Protein AF-A0A177TS90-F1 (afdb_monomer)

InterPro domains:
  IPR011010 DNA breaking-rejoining enzyme, catalytic core [SSF56349] (16-136)
  IPR022210 Transcription activator GCR1-like domain [PF12550] (501-579)
  IPR031872 Ndc10, domain 2 [PF16787] (2-232)
  IPR038279 Ndc10, domain 2 superfamily [G3DSA:1.10.443.20] (1-277)
  IPR052146 High-osmolarity-induced transcription [PTHR37784] (13-593)

Solvent-accessible surface area (backbone atoms only — not comparable to full-atom values): 39684 Å² total; per-residue (Å²): 136,88,87,57,65,52,48,99,80,73,39,67,66,77,85,77,85,52,73,24,70,48,71,92,71,10,62,58,40,57,51,27,49,53,57,42,33,43,42,72,68,73,58,42,80,78,77,51,65,55,43,66,82,69,36,71,55,56,38,92,58,52,47,97,43,51,64,36,72,59,49,70,66,59,53,37,50,55,37,44,50,55,28,55,78,70,70,52,90,66,92,51,47,84,52,44,64,67,59,47,52,49,49,51,13,44,79,37,65,22,51,70,71,31,41,31,61,66,70,65,45,88,75,44,67,66,52,66,74,70,54,80,72,60,43,65,34,24,37,26,10,68,16,73,27,58,43,60,78,69,48,80,79,58,72,68,63,73,64,81,76,57,66,78,64,48,53,72,54,72,66,61,47,64,61,48,51,52,30,35,74,74,58,80,14,48,90,46,70,65,58,55,50,50,48,54,48,48,63,53,29,45,51,43,33,59,38,48,44,51,59,43,44,77,77,49,63,82,43,72,72,60,70,40,66,70,66,71,32,71,71,43,51,51,52,39,54,55,47,51,52,52,51,72,67,56,80,70,59,65,71,34,57,47,58,67,49,47,61,58,54,51,48,53,58,50,49,55,50,51,51,54,52,52,54,50,51,51,51,50,52,53,51,52,50,50,54,51,51,51,49,51,54,53,50,52,50,53,51,51,52,50,50,54,55,54,60,74,68,58,82,82,82,83,80,87,83,88,84,82,90,84,85,86,82,91,80,90,86,86,78,89,86,86,88,80,88,80,89,90,83,90,84,87,91,89,86,88,84,90,87,84,88,84,87,84,81,86,88,86,86,89,85,88,84,88,88,79,90,87,82,85,88,83,88,84,83,90,82,92,80,90,79,90,78,82,91,82,91,80,90,79,83,84,86,87,82,87,86,88,89,83,80,93,82,87,86,86,90,86,81,90,84,89,82,83,90,82,91,81,78,87,76,82,83,82,82,82,86,80,82,83,84,82,85,84,80,91,84,88,83,85,85,90,87,89,82,87,88,86,90,87,87,85,89,81,90,90,87,88,80,88,87,88,88,87,88,81,89,80,87,87,84,89,82,92,82,88,86,83,90,85,88,83,88,90,80,93,78,81,87,77,77,86,72,76,70,66,90,65,76,84,77,84,82,67,71,48,48,47,62,55,47,36,33,32,74,68,20,54,96,91,41,76,21,47,54,57,46,43,69,75,46,44,72,63,47,39,69,51,69,69,55,41,54,48,48,67,35,52,48,55,52,53,54,48,23,51,49,44,10,64,77,69,74,46,53,53,71,55,28,24,46,44,47,32,53,32,35,58,74,69,72,56,54,50,74,54,42,52,72,40,50,67,62,48,50,54,47,23,53,59,67,74,77,110

Sequence (606 aa):
MDNGKTNTHGRIEYGGCMRSKTVLECPHNALAIYLFERIHVDKEPFPTFKRREDWYPIHLLRHTDRTSPLQYWSHYVTMRDIQHELGIHTSKKTHLNRGGAARHAEDSGASEGEIRRAGRWNVQEMQGCYLTGLPRKAMRALAGFPTKPGSYFLPRATINPPPALLAMIWPGVETAQIGIETGAYEKDLAAQGFLRLLVYLRIVLIQDAVVMRKLYPSLPFLQHSIFSTPIFLSFAKDLETALELNERPLSVSVNEVLPEIHQYLTDMRRDQQAAHLITQHTSNNMMHLAGLVQGAFTQLSHQIQTLSNQEIKVTVHVEQQRSLPVAVAATTTSSSSSTPLSTLPWTPPSSSLSFLQQQQQSASYLGARLPLPASSSAVSVSAAATAAALACARPISPSPSIGSVEEPSASASTVSRGPMLALPAPPAPVLPATPSPDYSSALPSHRGPPSGSGSSAGASAFPPASASLSLSPPPAFALPVFSAPSTPSLSLQSSEPEKYEQSRIITTITHVWEEYSKGINGGPAVRDLETRWQHKWRADVKNRKFFSQRSKLYSIIQRLAAEKRISEDAAATALESARAALKKSVDWCQKHTDILYTATLSCLVS

pLDDT: mean 72.3, std 26.97, range [24.72, 98.38]

Organism: NCBI:txid43049

Foldseek 3Di:
DQPADADPVSHHADADADQALDLVLGVLQVLLLVVQCCCPVVVPDQFAQQDCVRPVLQDSDDDPDRSDDDDPVNQQVVQVVVCVVVVNDDPQRNCPVLVVLLVQLVVLPQDPVLSCLNSVHPQDPCNNPPDNDNSQQSNQSSRVFRSFPLGDDHLLLPDFADPVLLCVGSVCLVVNVCCCVVVVGDVDPVSVVVSVSSSVSSRVNLSSLLVCCVVPVPDSSCPRCSVVDPSSVVVSVVSVVSVVVVDDDVSNVCSVCVVVVVVVVVVVVVVVVVVVVVVVVVVVVVVVVVVVVVVVVVVVVVVVVVVVPDDPPDDDDDDDDDDDDDDDDDDDDDDDDDDDDDDDDDDDDDDDDDDDDDDDDDDDDDDDDDDDDDDDDDDDDDDDDDDDDDDDDDDDDDDDDDDDDDDDDDDDDDDDDDDDDDDDDDDDDDDDDDDDDDDDDDDDDDDDDDDDDDDDDDDDDDDDDDDDDDDDDDDDDDDDDDDDDDDDDDDPDPDQQDQDADDPPDWFLLVLVCCQPPRPPPDHHVVVSCVPQNCRSVSDPVRVVVCLLSVLSVVLLVVQCVVVVHDSSVSSVLLRVLCVVVVHTPSVCSVPVVVSSVSSVVVVVD

Radius of gyration: 48.42 Å; Cα contacts (8 Å, |Δi|>4): 396; chains: 1; bounding box: 131×106×138 Å

Mean predicted aligned error: 22.42 Å

Secondary structure (DSSP, 8-state):
---SPB-TTSPBPPP-----SSSTT-HHHHHHHHHHIIIIIS-PPPPP-SSGGGTTT--SSBSSSTTSBPPHHHHHHHHHHHHHHTT---S-TTTHHHHHHHHHHHHTT--HHHHHHHTT-S--HHHHHT-----HHHHHHTTTS-SSTT----GGGSSPPPHHHHTTSSTTHHHHHHHHHTTSS---HHHHHHHHHHHHHHHHHHHHHHHHHHH-TT-GGGGSGGGGSHHHHHHHHHHHHHHHHT---HHHHHHHHHHHHHHHHHHHHHHHHHHHHHHHHHHHHHHHHHHHHHHHHHHHHHHHHHHHT-----------------------------------------------------------------------------------PPPP-PPP------------------PPPPPPPPPPPPPPPPPP-------------------------------------PPP------------------PPPP-----TT--SHHHHHHHHHT-STTPPPHHHHHHHHGGGTT-SHHHHHHHHHHHHHHHHHHHHHHHHT--HHHHHHHHHHHHHHTT--HHHHHH-HHHHHHHHHHHT--

Structure (mmCIF, N/CA/C/O backbone):
data_AF-A0A177TS90-F1
#
_entry.id   AF-A0A177TS90-F1
#
loop_
_atom_site.group_PDB
_atom_site.id
_atom_site.type_symbol
_atom_site.label_atom_id
_atom_site.label_alt_id
_atom_site.label_comp_id
_atom_site.label_asym_id
_atom_site.label_entity_id
_atom_site.label_seq_id
_atom_site.pdbx_PDB_ins_code
_atom_site.Cartn_x
_atom_site.Cartn_y
_atom_site.Cartn_z
_atom_site.occupancy
_atom_site.B_iso_or_equiv
_atom_site.auth_seq_id
_atom_site.auth_comp_id
_atom_site.auth_asym_id
_atom_site.auth_atom_id
_atom_site.pdbx_PDB_model_num
ATOM 1 N N . MET A 1 1 ? 20.675 9.076 4.263 1.00 46.81 1 MET A N 1
ATOM 2 C CA . MET A 1 1 ? 19.730 8.242 3.468 1.00 46.81 1 MET A CA 1
ATOM 3 C C . MET A 1 1 ? 19.336 9.073 2.255 1.00 46.81 1 MET A C 1
ATOM 5 O O . MET A 1 1 ? 18.237 9.608 2.221 1.00 46.81 1 MET A O 1
ATOM 9 N N . ASP A 1 2 ? 20.245 9.249 1.295 1.00 43.69 2 ASP A N 1
ATOM 10 C CA . ASP A 1 2 ? 20.249 10.501 0.508 1.00 43.69 2 ASP A CA 1
ATOM 11 C C . ASP A 1 2 ? 19.925 10.291 -0.984 1.00 43.69 2 ASP A C 1
ATOM 13 O O . ASP A 1 2 ? 19.943 11.224 -1.775 1.00 43.69 2 ASP A O 1
ATOM 17 N N . ASN A 1 3 ? 19.530 9.064 -1.344 1.00 55.75 3 ASN A N 1
ATOM 18 C CA . ASN A 1 3 ? 19.266 8.611 -2.716 1.00 55.75 3 ASN A CA 1
ATOM 19 C C . ASN A 1 3 ? 17.771 8.321 -2.979 1.00 55.75 3 ASN A C 1
ATOM 21 O O . ASN A 1 3 ? 17.422 7.408 -3.725 1.00 55.75 3 ASN A O 1
ATOM 25 N N . GLY A 1 4 ? 16.873 9.042 -2.302 1.00 60.53 4 GLY A N 1
ATOM 26 C CA . GLY A 1 4 ? 15.422 8.907 -2.466 1.00 60.53 4 GLY A CA 1
ATOM 27 C C . GLY A 1 4 ? 14.839 9.906 -3.469 1.00 60.53 4 GLY A C 1
ATOM 28 O O . GLY A 1 4 ? 15.478 10.893 -3.827 1.00 60.53 4 GLY A O 1
ATOM 29 N N . LYS A 1 5 ? 13.587 9.694 -3.894 1.00 66.56 5 LYS A N 1
ATOM 30 C CA . LYS A 1 5 ? 12.875 10.678 -4.721 1.00 66.56 5 LYS A CA 1
ATOM 31 C C . LYS A 1 5 ? 12.670 11.969 -3.927 1.00 66.56 5 LYS A C 1
ATOM 33 O O . LYS A 1 5 ? 12.065 11.951 -2.854 1.00 66.56 5 LYS A O 1
ATOM 38 N N . THR A 1 6 ? 13.162 13.077 -4.463 1.00 72.31 6 THR A N 1
ATOM 39 C CA . THR A 1 6 ? 13.070 14.396 -3.839 1.00 72.31 6 THR A CA 1
ATOM 40 C C . THR A 1 6 ? 11.816 15.153 -4.273 1.00 72.31 6 THR A C 1
ATOM 42 O O . THR A 1 6 ? 11.288 14.959 -5.372 1.00 72.31 6 THR A O 1
ATOM 45 N N . ASN A 1 7 ? 11.323 16.022 -3.391 1.00 73.50 7 ASN A N 1
ATOM 46 C CA . ASN A 1 7 ? 10.332 17.037 -3.727 1.00 73.50 7 ASN A CA 1
ATOM 47 C C . ASN A 1 7 ? 10.986 18.218 -4.472 1.00 73.50 7 ASN A C 1
ATOM 49 O O . ASN A 1 7 ? 12.196 18.258 -4.696 1.00 73.50 7 ASN A O 1
ATOM 53 N N . THR A 1 8 ? 10.181 19.223 -4.816 1.00 71.00 8 THR A N 1
ATOM 54 C CA . THR A 1 8 ? 10.625 20.469 -5.469 1.00 71.00 8 THR A CA 1
ATOM 55 C C . THR A 1 8 ? 11.649 21.284 -4.672 1.00 71.00 8 THR A C 1
ATOM 57 O O . THR A 1 8 ? 12.264 22.175 -5.243 1.00 71.00 8 THR A O 1
ATOM 60 N N . HIS A 1 9 ? 11.857 20.977 -3.389 1.00 73.25 9 HIS A N 1
ATOM 61 C CA . HIS A 1 9 ? 12.836 21.619 -2.506 1.00 73.25 9 HIS A CA 1
ATOM 62 C C . HIS A 1 9 ? 14.088 20.746 -2.284 1.00 73.25 9 HIS A C 1
ATOM 64 O O . HIS A 1 9 ? 14.853 20.990 -1.356 1.00 73.25 9 HIS A O 1
ATOM 70 N N . GLY A 1 10 ? 14.288 19.692 -3.088 1.00 72.38 10 GLY A N 1
ATOM 71 C CA . GLY A 1 10 ? 15.448 18.798 -2.983 1.00 72.38 10 GLY A CA 1
ATOM 72 C C . GLY A 1 10 ? 15.407 17.828 -1.796 1.00 72.38 10 GLY A C 1
ATOM 73 O O . GLY A 1 10 ? 16.367 17.097 -1.571 1.00 72.38 10 GLY A O 1
ATOM 74 N N . ARG A 1 11 ? 14.302 17.773 -1.044 1.00 73.81 11 ARG A N 1
ATOM 75 C CA . ARG A 1 11 ? 14.167 16.935 0.154 1.00 73.81 11 ARG A CA 1
ATOM 76 C C . ARG A 1 11 ? 13.487 15.610 -0.164 1.00 73.81 11 ARG A C 1
ATOM 78 O O . ARG A 1 11 ? 12.474 15.589 -0.857 1.00 73.81 11 ARG A O 1
ATOM 85 N N . ILE A 1 12 ? 14.005 14.510 0.375 1.00 73.81 12 ILE A N 1
ATOM 86 C CA . ILE A 1 12 ? 13.465 13.166 0.132 1.00 73.81 12 ILE A CA 1
ATOM 87 C C . ILE A 1 12 ? 12.063 13.009 0.719 1.00 73.81 12 ILE A C 1
ATOM 89 O O . ILE A 1 12 ? 11.817 13.306 1.891 1.00 73.81 12 ILE A O 1
ATOM 93 N N . GLU A 1 13 ? 11.153 12.501 -0.107 1.00 73.12 13 GLU A N 1
ATOM 94 C CA . GLU A 1 13 ? 9.779 12.215 0.276 1.00 73.12 13 GLU A CA 1
ATOM 95 C C . GLU A 1 13 ? 9.599 10.763 0.724 1.00 73.12 13 GLU A C 1
ATOM 97 O O . GLU A 1 13 ? 9.848 9.825 -0.030 1.00 73.12 13 GLU A O 1
ATOM 102 N N . TYR A 1 14 ? 9.052 10.577 1.926 1.00 75.69 14 TYR A N 1
ATOM 103 C CA . TYR A 1 14 ? 8.661 9.263 2.434 1.00 75.69 14 TYR A CA 1
ATOM 104 C C . TYR A 1 14 ? 7.147 9.081 2.331 1.00 75.69 14 TYR A C 1
ATOM 106 O O . TYR A 1 14 ? 6.377 9.944 2.760 1.00 75.69 14 TYR A O 1
ATOM 114 N N . GLY A 1 15 ? 6.714 7.970 1.734 1.00 79.94 15 GLY A N 1
ATOM 115 C CA . GLY A 1 15 ? 5.351 7.452 1.848 1.00 79.94 15 GLY A CA 1
ATOM 116 C C . GLY A 1 15 ? 5.305 6.387 2.940 1.00 79.94 15 GLY A C 1
ATOM 117 O O . GLY A 1 15 ? 6.255 5.623 3.087 1.00 79.94 15 GLY A O 1
ATOM 118 N N . GLY A 1 16 ? 4.225 6.349 3.715 1.00 83.56 16 GLY A N 1
ATOM 119 C CA . GLY A 1 16 ? 4.044 5.381 4.792 1.00 83.56 16 GLY A CA 1
ATOM 120 C C . GLY A 1 16 ? 2.763 4.591 4.591 1.00 83.56 16 GLY A C 1
ATOM 121 O O . GLY A 1 16 ? 1.737 5.157 4.221 1.00 83.56 16 GLY A O 1
ATOM 122 N N . CYS A 1 17 ? 2.823 3.295 4.867 1.00 88.69 17 CYS A N 1
ATOM 123 C CA . CYS A 1 17 ? 1.670 2.412 4.885 1.00 88.69 17 CYS A CA 1
ATOM 124 C C . CYS A 1 17 ? 1.726 1.528 6.139 1.00 88.69 17 CYS A C 1
ATOM 126 O O . CYS A 1 17 ? 2.802 1.323 6.699 1.00 88.69 17 CYS A O 1
ATOM 128 N N . MET A 1 18 ? 0.581 1.026 6.597 1.00 93.12 18 MET A N 1
ATOM 129 C CA . MET A 1 18 ? 0.482 0.073 7.711 1.00 93.12 18 MET A CA 1
ATOM 130 C C . MET A 1 18 ? -0.237 -1.195 7.226 1.00 93.12 18 MET A C 1
ATOM 132 O O . MET A 1 18 ? -0.958 -1.154 6.226 1.00 93.12 18 MET A O 1
ATOM 136 N N . ARG A 1 19 ? -0.029 -2.345 7.880 1.00 95.88 19 ARG A N 1
ATOM 137 C CA . ARG A 1 19 ? -0.881 -3.523 7.631 1.00 95.88 19 ARG A CA 1
ATOM 138 C C . ARG A 1 19 ? -2.291 -3.172 8.103 1.00 95.88 19 ARG A C 1
ATOM 140 O O . ARG A 1 19 ? -2.435 -2.676 9.217 1.00 95.88 19 ARG A O 1
ATOM 147 N N . SER A 1 20 ? -3.301 -3.392 7.260 1.00 95.81 20 SER A N 1
ATOM 148 C CA . SER A 1 20 ? -4.692 -3.124 7.642 1.00 95.81 20 SER A CA 1
ATOM 149 C C . SER A 1 20 ? -5.159 -4.126 8.697 1.00 95.81 20 SER A C 1
ATOM 151 O O . SER A 1 20 ? -4.744 -5.294 8.691 1.00 95.81 20 SER A O 1
ATOM 153 N N . LYS A 1 21 ? -6.046 -3.676 9.587 1.00 93.88 21 LYS A N 1
ATOM 154 C CA . LYS A 1 21 ? -6.804 -4.514 10.516 1.00 93.88 21 LYS A CA 1
ATOM 155 C C . LYS A 1 21 ? -7.522 -5.633 9.760 1.00 93.88 21 LYS A C 1
ATOM 157 O O . LYS A 1 21 ? -7.433 -6.787 10.172 1.00 93.88 21 LYS A O 1
ATOM 162 N N . THR A 1 22 ? -8.112 -5.328 8.607 1.00 94.19 22 THR A N 1
ATOM 163 C CA . THR A 1 22 ? -8.716 -6.303 7.689 1.00 94.19 22 THR A CA 1
ATOM 164 C C . THR A 1 22 ? -7.647 -6.929 6.790 1.00 94.19 22 THR A C 1
ATOM 166 O O . THR A 1 22 ? -6.785 -6.232 6.257 1.00 94.19 22 THR A O 1
ATOM 169 N N . VAL A 1 23 ? -7.683 -8.249 6.583 1.00 95.75 23 VAL A N 1
ATOM 170 C CA . VAL A 1 23 ? -6.688 -8.941 5.737 1.00 95.75 23 VAL A CA 1
ATOM 171 C C . VAL A 1 23 ? -6.847 -8.624 4.241 1.00 95.75 23 VAL A C 1
ATOM 173 O O . VAL A 1 23 ? -5.850 -8.473 3.537 1.00 95.75 23 VAL A O 1
ATOM 176 N N . LEU A 1 24 ? -8.089 -8.440 3.781 1.00 94.19 24 LEU A N 1
ATOM 177 C CA . LEU A 1 24 ? -8.438 -8.146 2.383 1.00 94.19 24 LEU A CA 1
ATOM 178 C C . LEU A 1 24 ? -8.034 -6.729 1.953 1.00 94.19 24 LEU A C 1
ATOM 180 O O . LEU A 1 24 ? -7.695 -6.493 0.801 1.00 94.19 24 LEU A O 1
ATOM 184 N N . GLU A 1 25 ? -8.013 -5.796 2.902 1.00 93.38 25 GLU A N 1
ATOM 185 C CA . GLU A 1 25 ? -7.634 -4.395 2.687 1.00 93.38 25 GLU A CA 1
ATOM 186 C C . GLU A 1 25 ? -6.139 -4.157 2.954 1.00 93.38 25 GLU A C 1
ATOM 188 O O . GLU A 1 25 ? -5.683 -3.018 2.975 1.00 93.38 25 GLU A O 1
ATOM 193 N N . CYS A 1 26 ? -5.359 -5.208 3.233 1.00 96.81 26 CYS A N 1
ATOM 194 C CA . CYS A 1 26 ? -3.960 -5.094 3.631 1.00 96.81 26 CYS A CA 1
ATOM 195 C C . CYS A 1 26 ? -3.046 -4.979 2.393 1.00 96.81 26 CYS A C 1
ATOM 197 O O . CYS A 1 26 ? -2.753 -5.994 1.756 1.00 96.81 26 CYS A O 1
ATOM 199 N N . PRO A 1 27 ? -2.498 -3.791 2.059 1.00 95.50 27 PRO A N 1
ATOM 200 C CA . PRO A 1 27 ? -1.694 -3.626 0.844 1.00 95.50 27 PRO A CA 1
ATOM 201 C C . PRO A 1 27 ? -0.343 -4.348 0.924 1.00 95.50 27 PRO A C 1
ATOM 203 O O . PRO A 1 27 ? 0.228 -4.701 -0.102 1.00 95.50 27 PRO A O 1
ATOM 206 N N . HIS A 1 28 ? 0.154 -4.616 2.136 1.00 97.56 28 HIS A N 1
ATOM 207 C CA . HIS A 1 28 ? 1.344 -5.439 2.353 1.00 97.56 28 HIS A CA 1
ATOM 208 C C . HIS A 1 28 ? 1.078 -6.899 1.965 1.00 97.56 28 HIS A C 1
ATOM 210 O O . HIS A 1 28 ? 1.921 -7.517 1.326 1.00 97.56 28 HIS A O 1
ATOM 216 N N . ASN A 1 29 ? -0.104 -7.429 2.298 1.00 97.06 29 ASN A N 1
ATOM 217 C CA . ASN A 1 29 ? -0.520 -8.772 1.899 1.00 97.06 29 ASN A CA 1
ATOM 218 C C . ASN A 1 29 ? -0.756 -8.852 0.388 1.00 97.06 29 ASN A C 1
ATOM 220 O O . ASN A 1 29 ? -0.211 -9.732 -0.265 1.00 97.06 29 ASN A O 1
ATOM 224 N N . ALA A 1 30 ? -1.479 -7.883 -0.186 1.00 97.00 30 ALA A N 1
ATOM 225 C CA . ALA A 1 30 ? -1.704 -7.815 -1.631 1.00 97.00 30 ALA A CA 1
ATOM 226 C C . ALA A 1 30 ? -0.382 -7.788 -2.424 1.00 97.00 30 ALA A C 1
ATOM 228 O O . ALA A 1 30 ? -0.227 -8.524 -3.395 1.00 97.00 30 ALA A O 1
ATOM 229 N N . LEU A 1 31 ? 0.603 -7.000 -1.972 1.00 97.81 31 LEU A N 1
ATOM 230 C CA . LEU A 1 31 ? 1.945 -6.971 -2.559 1.00 97.81 31 LEU A CA 1
ATOM 231 C C . LEU A 1 31 ? 2.698 -8.300 -2.377 1.00 97.81 31 LEU A C 1
ATOM 233 O O . LEU A 1 31 ? 3.367 -8.746 -3.307 1.00 97.81 31 LEU A O 1
ATOM 237 N N . ALA A 1 32 ? 2.598 -8.929 -1.202 1.00 98.19 32 ALA A N 1
ATOM 238 C CA . ALA A 1 32 ? 3.253 -10.203 -0.923 1.00 98.19 32 ALA A CA 1
ATOM 239 C C . ALA A 1 32 ? 2.684 -11.347 -1.777 1.00 98.19 32 ALA A C 1
ATOM 241 O O . ALA A 1 32 ? 3.460 -12.084 -2.378 1.00 98.19 32 ALA A O 1
ATOM 242 N N . ILE A 1 33 ? 1.353 -11.453 -1.877 1.00 98.00 33 ILE A N 1
ATOM 243 C CA . ILE A 1 33 ? 0.653 -12.428 -2.727 1.00 98.00 33 ILE A CA 1
ATOM 244 C C . ILE A 1 33 ? 1.052 -12.218 -4.186 1.00 98.00 33 ILE A C 1
ATOM 246 O O . ILE A 1 33 ? 1.522 -13.151 -4.821 1.00 98.00 33 ILE A O 1
ATOM 250 N N . TYR A 1 34 ? 0.975 -10.989 -4.696 1.00 97.50 34 TYR A N 1
ATOM 251 C CA . TYR A 1 34 ? 1.319 -10.688 -6.087 1.00 97.50 34 TYR A CA 1
ATOM 252 C C . TYR A 1 34 ? 2.787 -11.016 -6.441 1.00 97.50 34 TYR A C 1
ATOM 254 O O . TYR A 1 34 ? 3.065 -11.585 -7.499 1.00 97.50 34 TYR A O 1
ATOM 262 N N . LEU A 1 35 ? 3.746 -10.709 -5.557 1.00 97.56 35 LEU A N 1
ATOM 263 C CA . LEU A 1 35 ? 5.154 -11.094 -5.751 1.00 97.56 35 LEU A CA 1
ATOM 264 C C . LEU A 1 35 ? 5.387 -12.603 -5.570 1.00 97.56 35 LEU A C 1
ATOM 266 O O . LEU A 1 35 ? 6.319 -13.161 -6.154 1.00 97.56 35 LEU A O 1
ATOM 270 N N . PHE A 1 36 ? 4.560 -13.275 -4.769 1.00 98.00 36 PHE A N 1
ATOM 271 C CA . PHE A 1 36 ? 4.601 -14.723 -4.623 1.00 98.00 36 PHE A CA 1
ATOM 272 C C . PHE A 1 36 ? 4.060 -15.406 -5.877 1.00 98.00 36 PHE A C 1
ATOM 274 O O . PHE A 1 36 ? 4.737 -16.273 -6.416 1.00 98.00 36 PHE A O 1
ATOM 281 N N . GLU A 1 37 ? 2.902 -14.983 -6.385 1.00 96.62 37 GLU A N 1
ATOM 282 C CA . GLU A 1 37 ? 2.297 -15.520 -7.604 1.00 96.62 37 GLU A CA 1
ATOM 283 C C . GLU A 1 37 ? 3.244 -15.366 -8.794 1.00 96.62 37 GLU A C 1
ATOM 285 O O . GLU A 1 37 ? 3.575 -16.372 -9.416 1.00 96.62 37 GLU A O 1
ATOM 290 N N . ARG A 1 38 ? 3.820 -14.176 -9.021 1.00 94.75 38 ARG A N 1
ATOM 291 C CA . ARG A 1 38 ? 4.821 -13.976 -10.087 1.00 94.75 38 ARG A CA 1
ATOM 292 C C . ARG A 1 38 ? 5.980 -14.976 -10.030 1.00 94.75 38 ARG A C 1
ATOM 294 O O . ARG A 1 38 ? 6.316 -15.587 -11.036 1.00 94.75 38 ARG A O 1
ATOM 301 N N . ILE A 1 39 ? 6.611 -15.156 -8.870 1.00 95.31 39 ILE A N 1
ATOM 302 C CA . ILE A 1 39 ? 7.866 -15.926 -8.782 1.00 95.31 39 ILE A CA 1
ATOM 303 C C . ILE A 1 39 ? 7.613 -17.431 -8.564 1.00 95.31 39 ILE A C 1
ATOM 305 O O . ILE A 1 39 ? 8.324 -18.269 -9.115 1.00 95.31 39 ILE A O 1
ATOM 309 N N . HIS A 1 40 ? 6.597 -17.803 -7.781 1.00 96.38 40 HIS A N 1
ATOM 310 C CA . HIS A 1 40 ? 6.312 -19.195 -7.411 1.00 96.38 40 HIS A CA 1
ATOM 311 C C . HIS A 1 40 ? 5.210 -19.854 -8.237 1.00 96.38 40 HIS A C 1
ATOM 313 O O . HIS A 1 40 ? 5.276 -21.071 -8.421 1.00 96.38 40 HIS A O 1
ATOM 319 N N . VAL A 1 41 ? 4.213 -19.109 -8.721 1.00 95.31 41 VAL A N 1
ATOM 320 C CA . VAL A 1 41 ? 3.084 -19.665 -9.489 1.00 95.31 41 VAL A CA 1
ATOM 321 C C . VAL A 1 41 ? 3.349 -19.512 -10.988 1.00 95.31 41 VAL A C 1
ATOM 323 O O . VAL A 1 41 ? 3.513 -20.529 -11.658 1.00 95.31 41 VAL A O 1
ATOM 326 N N . ASP A 1 42 ? 3.545 -18.283 -11.475 1.00 93.81 42 ASP A N 1
ATOM 327 C CA . ASP A 1 42 ? 3.882 -17.966 -12.878 1.00 93.81 42 ASP A CA 1
ATOM 328 C C . ASP A 1 42 ? 5.316 -18.396 -13.269 1.00 93.81 42 ASP A C 1
ATOM 330 O O . ASP A 1 42 ? 5.690 -18.329 -14.438 1.00 93.81 42 ASP A O 1
ATOM 334 N N . LYS A 1 43 ? 6.130 -18.828 -12.292 1.00 94.06 43 LYS A N 1
ATOM 335 C CA . LYS A 1 43 ? 7.542 -19.242 -12.445 1.00 94.06 43 LYS A CA 1
ATOM 336 C C . LYS A 1 43 ? 8.457 -18.165 -13.048 1.00 94.06 43 LYS A C 1
ATOM 338 O O . LYS A 1 43 ? 9.454 -18.491 -13.694 1.00 94.06 43 LYS A O 1
ATOM 343 N N . GLU A 1 44 ? 8.166 -16.885 -12.816 1.00 93.88 44 GLU A N 1
ATOM 344 C CA . GLU A 1 44 ? 9.040 -15.797 -13.253 1.00 93.88 44 GLU A CA 1
ATOM 345 C C . GLU A 1 44 ? 10.430 -15.914 -12.587 1.00 93.88 44 GLU A C 1
ATOM 347 O O . GLU A 1 44 ? 10.511 -16.019 -11.357 1.00 93.88 44 GLU A O 1
ATOM 352 N N . PRO A 1 45 ? 11.541 -15.861 -13.352 1.00 93.75 45 PRO A N 1
ATOM 353 C CA . PRO A 1 45 ? 12.882 -15.984 -12.790 1.00 93.75 45 PRO A CA 1
ATOM 354 C C . PRO A 1 45 ? 13.172 -14.915 -11.734 1.00 93.75 45 PRO A C 1
ATOM 356 O O . PRO A 1 45 ? 13.084 -13.714 -12.013 1.00 93.75 45 PRO A O 1
ATOM 359 N N . PHE A 1 46 ? 13.580 -15.350 -10.538 1.00 95.12 46 PHE A N 1
ATOM 360 C CA . PHE A 1 46 ? 13.980 -14.450 -9.457 1.00 95.12 46 PHE A CA 1
ATOM 361 C C . PHE A 1 46 ? 15.076 -13.475 -9.941 1.00 95.12 46 PHE A C 1
ATOM 363 O O . PHE A 1 46 ? 16.008 -13.915 -10.623 1.00 95.12 46 PHE A O 1
ATOM 370 N N . PRO A 1 47 ? 14.992 -12.164 -9.636 1.00 94.12 47 PRO A N 1
ATOM 371 C CA . PRO A 1 47 ? 15.990 -11.201 -10.090 1.00 94.12 47 PRO A CA 1
ATOM 372 C C . PRO A 1 47 ? 17.405 -11.548 -9.611 1.00 94.12 47 PRO A C 1
ATOM 374 O O . PRO A 1 47 ? 17.608 -11.945 -8.464 1.00 94.12 47 PRO A O 1
ATOM 377 N N . THR A 1 48 ? 18.398 -11.353 -10.480 1.00 93.19 48 THR A N 1
ATOM 378 C CA . THR A 1 48 ? 19.812 -11.396 -10.087 1.00 93.19 48 THR A CA 1
ATOM 379 C C . THR A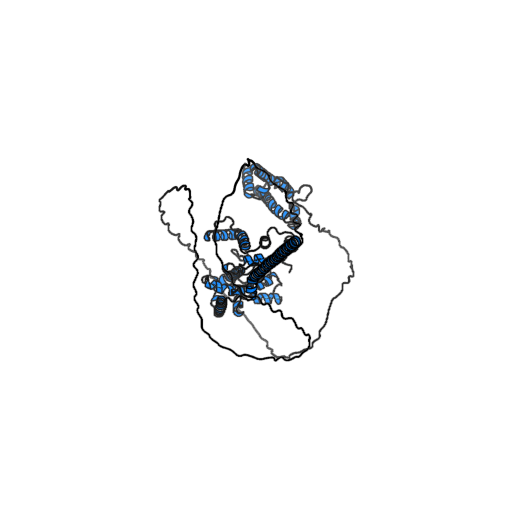 1 48 ? 20.252 -9.994 -9.682 1.00 93.19 48 THR A C 1
ATOM 381 O O . THR A 1 48 ? 20.068 -9.042 -10.430 1.00 93.19 48 THR A O 1
ATOM 384 N N . PHE A 1 49 ? 20.840 -9.865 -8.495 1.00 95.50 49 PHE A N 1
ATOM 385 C CA . PHE A 1 49 ? 21.271 -8.581 -7.927 1.00 95.50 49 PHE A CA 1
ATOM 386 C C . PHE A 1 49 ? 22.780 -8.341 -8.093 1.00 95.50 49 PHE A C 1
ATOM 388 O O . PHE A 1 49 ? 23.370 -7.576 -7.338 1.00 95.50 49 PHE A O 1
ATOM 395 N N . LYS A 1 50 ? 23.416 -9.018 -9.061 1.00 95.31 50 LYS A N 1
ATOM 396 C CA . LYS A 1 50 ? 24.858 -8.906 -9.338 1.00 95.31 50 LYS A CA 1
ATOM 397 C C . LYS A 1 50 ? 25.249 -7.497 -9.777 1.00 95.31 50 LYS A C 1
ATOM 399 O O . LYS A 1 50 ? 26.246 -6.974 -9.283 1.00 95.31 50 LYS A O 1
ATOM 404 N N . ARG A 1 51 ? 24.472 -6.907 -10.689 1.00 95.19 51 ARG A N 1
ATOM 405 C CA . ARG A 1 51 ? 24.634 -5.546 -11.224 1.00 95.19 51 ARG A CA 1
ATOM 406 C C . ARG A 1 51 ? 23.279 -4.848 -11.304 1.00 95.19 51 ARG A C 1
ATOM 408 O O . ARG A 1 51 ? 22.251 -5.515 -11.445 1.00 95.19 51 ARG A O 1
ATOM 415 N N . ARG A 1 52 ? 23.254 -3.512 -11.266 1.00 94.50 52 ARG A N 1
ATOM 416 C CA . ARG A 1 52 ? 22.003 -2.738 -11.439 1.00 94.50 52 ARG A CA 1
ATOM 417 C C . ARG A 1 52 ? 21.306 -3.039 -12.767 1.00 94.50 52 ARG A C 1
ATOM 419 O O . ARG A 1 52 ? 20.090 -3.218 -12.778 1.00 94.50 52 ARG A O 1
ATOM 426 N N . GLU A 1 53 ? 22.069 -3.146 -13.855 1.00 94.38 53 GLU A N 1
ATOM 427 C CA . GLU A 1 53 ? 21.562 -3.440 -15.207 1.00 94.38 53 GLU A CA 1
ATOM 428 C C . GLU A 1 53 ? 20.683 -4.700 -15.272 1.00 94.38 53 GLU A C 1
ATOM 430 O O . GLU A 1 53 ? 19.722 -4.729 -16.039 1.00 94.38 53 GLU A O 1
ATOM 435 N N . ASP A 1 54 ? 20.972 -5.714 -14.450 1.00 91.38 54 ASP A N 1
ATOM 436 C CA . ASP A 1 54 ? 20.282 -7.003 -14.515 1.00 91.38 54 ASP A CA 1
ATOM 437 C C . ASP A 1 54 ? 18.859 -6.969 -13.920 1.00 91.38 54 ASP A C 1
ATOM 439 O O . ASP A 1 54 ? 18.038 -7.844 -14.219 1.00 91.38 54 ASP A O 1
ATOM 443 N N . TRP A 1 55 ? 18.564 -5.994 -13.045 1.00 94.19 55 TRP A N 1
ATOM 444 C CA . TRP A 1 55 ? 17.321 -5.965 -12.262 1.00 94.19 55 TRP A CA 1
ATOM 445 C C . TRP A 1 55 ? 16.553 -4.639 -12.303 1.00 94.19 55 TRP A C 1
ATOM 447 O O . TRP A 1 55 ? 15.328 -4.664 -12.197 1.00 94.19 55 TRP A O 1
ATOM 457 N N . TYR A 1 56 ? 17.215 -3.498 -12.529 1.00 94.62 56 TYR A N 1
ATOM 458 C CA . TYR A 1 56 ? 16.553 -2.190 -12.666 1.00 94.62 56 TYR A CA 1
ATOM 459 C C . TYR A 1 56 ? 15.485 -2.133 -13.778 1.00 94.62 56 TYR A C 1
ATOM 461 O O . TYR A 1 56 ? 14.492 -1.428 -13.587 1.00 94.62 56 TYR A O 1
ATOM 469 N N . PRO A 1 57 ? 15.615 -2.854 -14.914 1.00 95.00 57 PRO A N 1
ATOM 470 C CA . PRO A 1 57 ? 14.549 -2.918 -15.914 1.00 95.00 57 PRO A CA 1
ATOM 471 C C . PRO A 1 57 ? 13.277 -3.633 -15.434 1.00 95.00 57 PRO A C 1
ATOM 473 O O . PRO A 1 57 ? 12.231 -3.475 -16.057 1.00 95.00 57 PRO A O 1
ATOM 476 N N . ILE A 1 58 ? 13.331 -4.436 -14.363 1.00 94.88 58 ILE A N 1
ATOM 477 C CA . ILE A 1 58 ? 12.199 -5.256 -13.910 1.00 94.88 58 ILE A CA 1
ATOM 478 C C . ILE A 1 58 ? 11.167 -4.372 -13.203 1.00 94.88 58 ILE A C 1
ATOM 480 O O . ILE A 1 58 ? 11.397 -3.830 -12.122 1.00 94.88 58 ILE A O 1
ATOM 484 N N . HIS A 1 59 ? 9.984 -4.263 -13.799 1.00 94.19 59 HIS A N 1
ATOM 485 C CA . HIS A 1 59 ? 8.904 -3.442 -13.277 1.00 94.19 59 HIS A CA 1
ATOM 486 C C . HIS A 1 59 ? 8.129 -4.164 -12.171 1.00 94.19 59 HIS A C 1
ATOM 488 O O . HIS A 1 59 ? 7.828 -5.362 -12.253 1.00 94.19 59 HIS A O 1
ATOM 494 N N . LEU A 1 60 ? 7.740 -3.408 -11.136 1.00 92.81 60 LEU A N 1
ATOM 495 C CA . LEU A 1 60 ? 6.909 -3.936 -10.054 1.00 92.81 60 LEU A CA 1
ATOM 496 C C . LEU A 1 60 ? 5.537 -4.375 -10.576 1.00 92.81 60 LEU A C 1
ATOM 498 O O . LEU A 1 60 ? 5.126 -5.495 -10.310 1.00 92.81 60 LEU A O 1
ATOM 502 N N . LEU A 1 61 ? 4.845 -3.536 -11.347 1.00 92.19 61 LEU A N 1
ATOM 503 C CA . LEU A 1 61 ? 3.627 -3.927 -12.060 1.00 92.19 61 LEU A CA 1
ATOM 504 C C . LEU A 1 61 ? 4.001 -4.287 -13.500 1.00 92.19 61 LEU A C 1
ATOM 506 O O . LEU A 1 61 ? 4.390 -3.397 -14.259 1.00 92.19 61 LEU A O 1
ATOM 510 N N . ARG A 1 62 ? 3.934 -5.581 -13.845 1.00 87.94 62 ARG A N 1
ATOM 511 C CA . ARG A 1 62 ? 4.299 -6.080 -15.180 1.00 87.94 62 ARG A CA 1
ATOM 512 C C . ARG A 1 62 ? 3.210 -5.779 -16.211 1.00 87.94 62 ARG A C 1
ATOM 514 O O . ARG A 1 62 ? 2.029 -5.720 -15.870 1.00 87.94 62 ARG A O 1
ATOM 521 N N . HIS A 1 63 ? 3.613 -5.608 -17.468 1.00 86.94 63 HIS A N 1
ATOM 522 C CA . HIS A 1 63 ? 2.702 -5.668 -18.611 1.00 86.94 63 HIS A CA 1
ATOM 523 C C . HIS A 1 63 ? 2.754 -7.088 -19.213 1.00 86.94 63 HIS A C 1
ATOM 525 O O . HIS A 1 63 ? 2.747 -8.075 -18.475 1.00 86.94 63 HIS A O 1
ATOM 531 N N . THR A 1 64 ? 2.833 -7.195 -20.540 1.00 84.62 64 THR A N 1
ATOM 532 C CA . THR A 1 64 ? 3.132 -8.427 -21.285 1.00 84.62 64 THR A CA 1
ATOM 533 C C . THR A 1 64 ? 4.471 -9.040 -20.883 1.00 84.62 64 THR A C 1
ATOM 535 O O . THR A 1 64 ? 4.528 -10.234 -20.617 1.00 84.62 64 THR A O 1
ATOM 538 N N . ASP A 1 65 ? 5.525 -8.226 -20.790 1.00 89.56 65 ASP A N 1
ATOM 539 C CA . ASP A 1 65 ? 6.834 -8.629 -20.268 1.00 89.56 65 ASP A CA 1
ATOM 540 C C . ASP A 1 65 ? 7.158 -7.901 -18.950 1.00 89.56 65 ASP A C 1
ATOM 542 O O . ASP A 1 65 ? 6.657 -6.801 -18.683 1.00 89.56 65 ASP A O 1
ATOM 546 N N . ARG A 1 66 ? 8.029 -8.501 -18.130 1.00 92.44 66 ARG A N 1
ATOM 547 C CA . ARG A 1 66 ? 8.488 -7.945 -16.851 1.00 92.44 66 ARG A CA 1
ATOM 548 C C . ARG A 1 66 ? 9.313 -6.665 -16.991 1.00 92.44 66 ARG A C 1
ATOM 550 O O . ARG A 1 66 ? 9.380 -5.902 -16.030 1.00 92.44 66 ARG A O 1
ATOM 557 N N . THR A 1 67 ? 9.943 -6.425 -18.142 1.00 94.00 67 THR A N 1
ATOM 558 C CA . THR A 1 67 ? 10.705 -5.194 -18.415 1.00 94.00 67 THR A CA 1
ATOM 559 C C . THR A 1 67 ? 9.856 -4.080 -19.027 1.00 94.00 67 THR A C 1
ATOM 561 O O . THR A 1 67 ? 10.291 -2.932 -19.097 1.00 94.00 67 THR A O 1
ATOM 564 N N . SER A 1 68 ? 8.617 -4.390 -19.422 1.00 92.19 68 SER A N 1
ATOM 565 C CA . SER A 1 68 ? 7.687 -3.425 -20.005 1.00 92.19 68 SER A CA 1
ATOM 566 C C . SER A 1 68 ? 6.861 -2.708 -18.925 1.00 92.19 68 SER A C 1
ATOM 568 O O . SER A 1 68 ? 6.197 -3.377 -18.127 1.00 92.19 68 SER A O 1
ATOM 570 N N . PRO A 1 69 ? 6.813 -1.360 -18.912 1.00 90.81 69 PRO A N 1
ATOM 571 C CA . PRO A 1 69 ? 5.990 -0.615 -17.966 1.00 90.81 69 PRO A CA 1
ATOM 572 C C . PRO A 1 69 ? 4.493 -0.841 -18.200 1.00 90.81 69 PRO A C 1
ATOM 574 O O . PRO A 1 69 ? 4.017 -0.826 -19.340 1.00 90.81 69 PRO A O 1
ATOM 577 N N . LEU A 1 70 ? 3.732 -0.961 -17.105 1.00 90.81 70 LEU A N 1
ATOM 578 C CA . LEU A 1 70 ? 2.269 -0.971 -17.133 1.00 90.81 70 LEU A CA 1
ATOM 579 C C . LEU A 1 70 ? 1.733 0.307 -17.800 1.00 90.81 70 LEU A C 1
ATOM 581 O O . LEU A 1 70 ? 1.926 1.419 -17.304 1.00 90.81 70 LEU A O 1
ATOM 585 N N . GLN A 1 71 ? 1.021 0.138 -18.913 1.00 91.94 71 GLN A N 1
ATOM 586 C CA . GLN A 1 71 ? 0.443 1.247 -19.664 1.00 91.94 71 GLN A CA 1
ATOM 587 C C . GLN A 1 71 ? -0.787 1.830 -18.959 1.00 91.94 71 GLN A C 1
ATOM 589 O O . GLN A 1 71 ? -1.584 1.108 -18.354 1.00 91.94 71 GLN A O 1
ATOM 594 N N . TYR A 1 72 ? -0.988 3.147 -19.097 1.00 92.56 72 TYR A N 1
ATOM 595 C CA . TYR A 1 72 ? -2.163 3.827 -18.538 1.00 92.56 72 TYR A CA 1
ATOM 596 C C . TYR A 1 72 ? -3.477 3.235 -19.065 1.00 92.56 72 TYR A C 1
ATOM 598 O O . TYR A 1 72 ? -4.423 3.077 -18.297 1.00 92.56 72 TYR A O 1
ATOM 606 N N . TRP A 1 73 ? -3.530 2.885 -20.355 1.00 93.19 73 TRP A N 1
ATOM 607 C CA . TRP A 1 73 ? -4.720 2.290 -20.963 1.00 93.19 73 TRP A CA 1
ATOM 608 C C . TRP A 1 73 ? -5.062 0.929 -20.349 1.00 93.19 73 TRP A C 1
ATOM 610 O O . TRP A 1 73 ? -6.210 0.712 -19.977 1.00 93.19 73 TRP A O 1
ATOM 620 N N . SER A 1 74 ? -4.068 0.061 -20.141 1.00 92.81 74 SER A N 1
ATOM 621 C CA . SER A 1 74 ? -4.258 -1.241 -19.492 1.00 92.81 74 SER A CA 1
ATOM 622 C C . SER A 1 74 ? -4.813 -1.070 -18.073 1.00 92.81 74 SER A C 1
ATOM 624 O O . SER A 1 74 ? -5.835 -1.658 -17.738 1.00 92.81 74 SER A O 1
ATOM 626 N N . HIS A 1 75 ? -4.234 -0.162 -17.275 1.00 91.94 75 HIS A N 1
ATOM 627 C CA . HIS A 1 75 ? -4.766 0.189 -15.951 1.00 91.94 75 HIS A CA 1
ATOM 628 C C . HIS A 1 75 ? -6.197 0.764 -16.015 1.00 91.94 75 HIS A C 1
ATOM 630 O O . HIS A 1 75 ? -7.038 0.410 -15.189 1.00 91.94 75 HIS A O 1
ATOM 636 N N . TYR A 1 76 ? -6.500 1.626 -16.992 1.00 94.94 76 TYR A N 1
ATOM 637 C CA . TYR A 1 76 ? -7.841 2.186 -17.187 1.00 94.94 76 TYR A CA 1
ATOM 638 C C . TYR A 1 76 ? -8.879 1.105 -17.509 1.00 94.94 76 TYR A C 1
ATOM 640 O O . TYR A 1 76 ? -9.948 1.107 -16.901 1.00 94.94 76 TYR A O 1
ATOM 648 N N . VAL A 1 77 ? -8.563 0.188 -18.429 1.00 95.25 77 VAL A N 1
ATOM 649 C CA . VAL A 1 77 ? -9.439 -0.923 -18.832 1.00 95.25 77 VAL A CA 1
ATOM 650 C C . VAL A 1 77 ? -9.682 -1.857 -17.648 1.00 95.25 77 VAL A C 1
ATOM 652 O O . VAL A 1 77 ? -10.832 -2.036 -17.262 1.00 95.25 77 VAL A O 1
ATOM 655 N N . THR A 1 78 ? -8.630 -2.326 -16.970 1.00 93.88 78 THR A N 1
ATOM 656 C CA . THR A 1 78 ? -8.771 -3.168 -15.769 1.00 93.88 78 THR A CA 1
ATOM 657 C C . THR 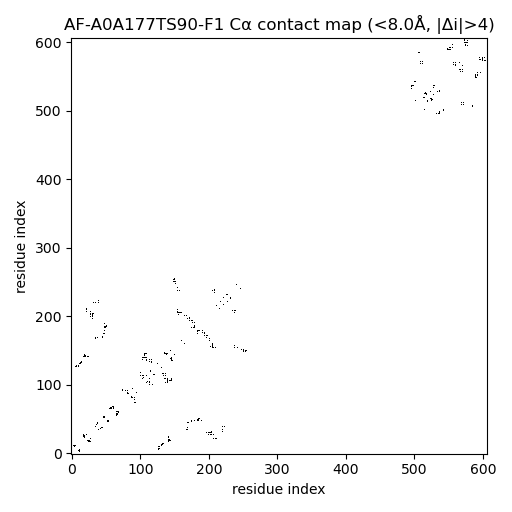A 1 78 ? -9.628 -2.496 -14.689 1.00 93.88 78 THR A C 1
ATOM 659 O O . THR A 1 78 ? -10.534 -3.122 -14.147 1.00 93.88 78 THR A O 1
ATOM 662 N N . MET A 1 79 ? -9.418 -1.205 -14.403 1.00 95.19 79 MET A N 1
ATOM 663 C CA . MET A 1 79 ? -10.238 -0.479 -13.421 1.00 95.19 79 MET A CA 1
ATOM 664 C C . MET A 1 79 ? -11.680 -0.241 -13.884 1.00 95.19 79 MET A C 1
ATOM 666 O O . MET A 1 79 ? -12.582 -0.209 -13.047 1.00 95.19 79 MET A O 1
ATOM 670 N N . ARG A 1 80 ? -11.920 -0.055 -15.189 1.00 96.12 80 ARG A N 1
ATOM 671 C CA . ARG A 1 80 ? -13.269 0.034 -15.769 1.00 96.12 80 ARG A CA 1
ATOM 672 C C . ARG A 1 80 ? -14.014 -1.282 -15.578 1.00 96.12 80 ARG A C 1
ATOM 674 O O . ARG A 1 80 ? -15.169 -1.232 -15.166 1.00 96.12 80 ARG A O 1
ATOM 681 N N . ASP A 1 81 ? -13.354 -2.400 -15.850 1.00 96.69 81 ASP A N 1
ATOM 682 C CA . ASP A 1 81 ? -13.961 -3.731 -15.853 1.00 96.69 81 ASP A CA 1
ATOM 683 C C . ASP A 1 81 ? -14.234 -4.209 -14.421 1.00 96.69 81 ASP A C 1
ATOM 685 O O . ASP A 1 81 ? -15.354 -4.607 -14.120 1.00 96.69 81 ASP A O 1
ATOM 689 N N . ILE A 1 82 ? -13.293 -4.001 -13.489 1.00 95.75 82 ILE A N 1
ATOM 690 C CA . ILE A 1 82 ? -13.523 -4.212 -12.047 1.00 95.75 82 ILE A CA 1
ATOM 691 C C . ILE A 1 82 ? -14.705 -3.368 -11.543 1.00 95.75 82 ILE A C 1
ATOM 693 O O . ILE A 1 82 ? -15.550 -3.859 -10.802 1.00 95.75 82 ILE A O 1
ATOM 697 N N . GLN A 1 83 ? -14.792 -2.091 -11.932 1.00 95.38 83 GLN A N 1
ATOM 698 C CA . GLN A 1 83 ? -15.912 -1.235 -11.520 1.00 95.38 83 GLN A CA 1
ATOM 699 C C . GLN A 1 83 ? -17.241 -1.671 -12.136 1.00 95.38 83 GLN A C 1
ATOM 701 O O . GLN A 1 83 ? -18.265 -1.534 -11.478 1.00 95.38 83 GLN A O 1
ATOM 706 N N . HIS A 1 84 ? -17.237 -2.176 -13.370 1.00 96.50 84 HIS A N 1
ATOM 707 C CA . HIS A 1 84 ? -18.428 -2.719 -14.015 1.00 96.50 84 HIS A CA 1
ATOM 708 C C . HIS A 1 84 ? -18.941 -3.955 -13.268 1.00 96.50 84 HIS A C 1
ATOM 710 O O . HIS A 1 84 ? -20.108 -3.989 -12.889 1.00 96.50 84 HIS A O 1
ATOM 716 N N . GLU A 1 85 ? -18.056 -4.913 -12.984 1.00 97.69 85 GLU A N 1
ATOM 717 C CA . GLU A 1 85 ? -18.398 -6.165 -12.299 1.00 97.69 85 GLU A CA 1
ATOM 718 C C . GLU A 1 85 ? -18.907 -5.940 -10.865 1.00 97.69 85 GLU A C 1
ATOM 720 O O . GLU A 1 85 ? -19.800 -6.632 -10.391 1.00 97.69 85 GLU A O 1
ATOM 725 N N . LEU A 1 86 ? -18.390 -4.912 -10.184 1.00 95.94 86 LEU A N 1
ATOM 726 C CA . LEU A 1 86 ? -18.851 -4.495 -8.856 1.00 95.94 86 LEU A CA 1
ATOM 727 C C . LEU A 1 86 ? -20.117 -3.608 -8.877 1.00 95.94 86 LEU A C 1
ATOM 729 O O . LEU A 1 86 ? -20.517 -3.110 -7.825 1.00 95.94 86 LEU A O 1
ATOM 733 N N . GLY A 1 87 ? -20.721 -3.334 -10.041 1.00 96.75 87 GLY A N 1
ATOM 734 C CA . GLY A 1 87 ? -21.884 -2.438 -10.163 1.00 96.75 87 GLY A CA 1
ATOM 735 C C . GLY A 1 87 ? -21.590 -0.958 -9.854 1.00 96.75 87 GLY A C 1
ATOM 736 O O . GLY A 1 87 ? -22.490 -0.175 -9.550 1.00 96.75 87 GLY A O 1
ATOM 737 N N . ILE A 1 88 ? -20.321 -0.537 -9.903 1.00 95.00 88 ILE A N 1
ATOM 738 C CA . ILE A 1 88 ? -19.873 0.811 -9.528 1.00 95.00 88 ILE A CA 1
ATOM 739 C C . ILE A 1 88 ? -19.937 1.755 -10.737 1.00 95.00 88 ILE A C 1
ATOM 741 O O . ILE A 1 88 ? -18.988 1.927 -11.513 1.00 95.00 88 ILE A O 1
ATOM 745 N N . HIS A 1 89 ? -21.059 2.458 -10.856 1.00 93.31 89 HIS A N 1
ATOM 746 C CA . HIS A 1 89 ? -21.278 3.461 -11.896 1.00 93.31 89 HIS A CA 1
ATOM 747 C C . HIS A 1 89 ? -20.527 4.773 -11.600 1.00 93.31 89 HIS A C 1
ATOM 749 O O . HIS A 1 89 ? -21.029 5.687 -10.949 1.00 93.31 89 HIS A O 1
ATOM 755 N N . THR A 1 90 ? -19.294 4.896 -12.104 1.00 91.75 90 THR A N 1
ATOM 756 C CA . THR A 1 90 ? -18.518 6.147 -12.041 1.00 91.75 90 THR A CA 1
ATOM 757 C C . THR A 1 90 ? -17.749 6.451 -13.326 1.00 91.75 90 THR A C 1
ATOM 759 O O . THR A 1 90 ? -17.256 5.550 -14.009 1.00 91.75 90 THR A O 1
ATOM 762 N N . SER A 1 91 ? -17.579 7.742 -13.625 1.00 91.56 91 SER A N 1
ATOM 763 C CA . SER A 1 91 ? -16.662 8.245 -14.658 1.00 91.56 91 SER A CA 1
ATOM 764 C C . SER A 1 91 ? -15.189 8.215 -14.215 1.00 91.56 91 SER A C 1
ATOM 766 O O . SER A 1 91 ? -14.284 8.193 -15.050 1.00 91.56 91 SER A O 1
ATOM 768 N N . LYS A 1 92 ? -14.915 8.177 -12.903 1.00 90.56 92 LYS A N 1
ATOM 769 C CA . LYS A 1 92 ? -13.563 8.286 -12.324 1.00 90.56 92 LYS A CA 1
ATOM 770 C C . LYS A 1 92 ? -12.832 6.936 -12.274 1.00 90.56 92 LYS A C 1
ATOM 772 O O . LYS A 1 92 ? -12.512 6.465 -11.190 1.00 90.56 92 LYS A O 1
ATOM 777 N N . LYS A 1 93 ? -12.507 6.336 -13.425 1.00 92.19 93 LYS A N 1
ATOM 778 C CA . LYS A 1 93 ? -11.927 4.974 -13.497 1.00 92.19 93 LYS A CA 1
ATOM 779 C C . LYS A 1 93 ? -10.656 4.785 -12.653 1.00 92.19 93 LYS A C 1
ATOM 781 O O . LYS A 1 93 ? -10.702 4.130 -11.619 1.00 92.19 93 LYS A O 1
ATOM 786 N N . THR A 1 94 ? -9.549 5.426 -13.020 1.00 89.75 94 THR A N 1
ATOM 787 C CA . THR A 1 94 ? -8.245 5.302 -12.327 1.00 89.75 94 THR A CA 1
ATOM 788 C C . THR A 1 94 ? -8.114 6.174 -11.068 1.00 89.75 94 THR A C 1
ATOM 790 O O . THR A 1 94 ? -7.136 6.064 -10.332 1.00 89.75 94 THR A O 1
ATOM 793 N N . HIS A 1 95 ? -9.088 7.052 -10.799 1.00 87.81 95 HIS A N 1
ATOM 794 C CA . HIS A 1 95 ? -9.030 8.044 -9.717 1.00 87.81 95 HIS A CA 1
ATOM 795 C C . HIS A 1 95 ? -10.024 7.808 -8.568 1.00 87.81 95 HIS A C 1
ATOM 797 O O . HIS A 1 95 ? -9.918 8.500 -7.552 1.00 87.81 95 HIS A O 1
ATOM 803 N N . LEU A 1 96 ? -10.950 6.845 -8.687 1.00 90.19 96 LEU A N 1
ATOM 804 C CA . LEU A 1 96 ? -11.959 6.528 -7.665 1.00 90.19 96 LEU A CA 1
ATOM 805 C C . LEU A 1 96 ? -11.331 6.358 -6.274 1.00 90.19 96 LEU A C 1
ATOM 807 O O . LEU A 1 96 ? -11.683 7.077 -5.338 1.00 90.19 96 LEU A O 1
ATOM 811 N N . ASN A 1 97 ? -10.335 5.476 -6.174 1.00 88.69 97 ASN A N 1
ATOM 812 C CA . ASN A 1 97 ? -9.710 5.082 -4.910 1.00 88.69 97 ASN A CA 1
ATOM 813 C C . ASN A 1 97 ? -9.006 6.252 -4.209 1.00 88.69 97 ASN A C 1
ATOM 815 O O . ASN A 1 97 ? -8.935 6.274 -2.986 1.00 88.69 97 ASN A O 1
ATOM 819 N N . ARG A 1 98 ? -8.546 7.272 -4.950 1.00 88.44 98 ARG A N 1
ATOM 820 C CA . ARG A 1 98 ? -7.915 8.460 -4.354 1.00 88.44 98 ARG A CA 1
ATOM 821 C C . ARG A 1 98 ? -8.929 9.339 -3.608 1.00 88.44 98 ARG A C 1
ATOM 823 O O . ARG A 1 98 ? -8.589 9.898 -2.572 1.00 88.44 98 ARG A O 1
ATOM 830 N N . GLY A 1 99 ? -10.163 9.443 -4.108 1.00 89.62 99 GLY A N 1
ATOM 831 C CA . GLY A 1 99 ? -11.266 10.105 -3.397 1.00 89.62 99 GLY A CA 1
ATOM 832 C C . GLY A 1 99 ? -11.942 9.203 -2.357 1.00 89.62 99 GLY A C 1
ATOM 833 O O . GLY A 1 99 ? -12.433 9.691 -1.344 1.00 89.62 99 GLY A O 1
ATOM 834 N N . GLY A 1 100 ? -11.961 7.886 -2.586 1.00 90.38 100 GLY A N 1
ATOM 835 C CA . GLY A 1 100 ? -12.402 6.888 -1.605 1.00 90.38 100 GLY A CA 1
ATOM 836 C C . GLY A 1 100 ? -11.547 6.912 -0.339 1.00 90.38 100 GLY A C 1
ATOM 837 O O . GLY A 1 100 ? -12.080 7.118 0.743 1.00 90.38 100 GLY A O 1
ATOM 838 N N . ALA A 1 101 ? -10.222 6.820 -0.484 1.00 91.44 101 ALA A N 1
ATOM 839 C CA . ALA A 1 101 ? -9.279 6.826 0.633 1.00 91.44 101 ALA A CA 1
ATOM 840 C C . ALA A 1 101 ? -9.340 8.107 1.485 1.00 91.44 101 ALA A C 1
ATOM 842 O O . ALA A 1 101 ? -9.181 8.030 2.697 1.00 91.44 101 ALA A O 1
ATOM 843 N N . ALA A 1 102 ? -9.593 9.277 0.881 1.00 92.81 102 ALA A N 1
ATOM 844 C CA . ALA A 1 102 ? -9.758 10.521 1.636 1.00 92.81 102 ALA A CA 1
ATOM 845 C C . ALA A 1 102 ? -10.959 10.459 2.590 1.00 92.81 102 ALA A C 1
ATOM 847 O O . ALA A 1 102 ? -10.793 10.707 3.778 1.00 92.81 102 ALA A O 1
ATOM 848 N N . ARG A 1 103 ? -12.129 10.064 2.072 1.00 93.88 103 ARG A N 1
ATOM 849 C CA . ARG A 1 103 ? -13.362 9.926 2.863 1.00 93.88 103 ARG A CA 1
ATOM 850 C C . ARG A 1 103 ? -13.233 8.823 3.904 1.00 93.88 103 ARG A C 1
ATOM 852 O O . ARG A 1 103 ? -13.417 9.089 5.074 1.00 93.88 103 ARG A O 1
ATOM 859 N N . HIS A 1 104 ? -12.728 7.649 3.523 1.00 93.31 104 HIS A N 1
ATOM 860 C CA . HIS A 1 104 ? -12.477 6.567 4.477 1.00 93.31 104 HIS A CA 1
ATOM 861 C C . HIS A 1 104 ? -11.544 6.984 5.634 1.00 93.31 104 HIS A C 1
ATOM 863 O O . HIS A 1 104 ? -11.745 6.564 6.773 1.00 93.31 104 HIS A O 1
ATOM 869 N N . ALA A 1 105 ? -10.542 7.832 5.373 1.00 93.56 105 ALA A N 1
ATOM 870 C CA . ALA A 1 105 ? -9.688 8.383 6.422 1.00 93.56 10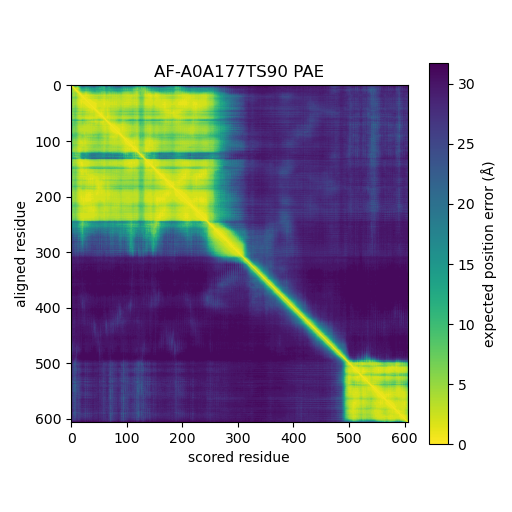5 ALA A CA 1
ATOM 871 C C . ALA A 1 105 ? -10.411 9.418 7.308 1.00 93.56 105 ALA A C 1
ATOM 873 O O . ALA A 1 105 ? -10.163 9.441 8.512 1.00 93.56 105 ALA A O 1
ATOM 874 N N . GLU A 1 106 ? -11.286 10.245 6.730 1.00 94.75 106 GLU A N 1
ATOM 875 C CA . GLU A 1 106 ? -12.144 11.219 7.425 1.00 94.75 106 GLU A CA 1
ATOM 876 C C . GLU A 1 106 ? -13.168 10.518 8.328 1.00 94.75 106 GLU A C 1
ATOM 878 O O . GLU A 1 106 ? -13.179 10.761 9.534 1.00 94.75 106 GLU A O 1
ATOM 883 N N . ASP A 1 107 ? -13.912 9.554 7.777 1.00 94.81 107 ASP A N 1
ATOM 884 C CA . ASP A 1 107 ? -14.854 8.672 8.481 1.00 94.81 107 ASP A CA 1
ATOM 885 C C . ASP A 1 107 ? -14.165 7.918 9.637 1.00 94.81 107 ASP A C 1
ATOM 887 O O . ASP A 1 107 ? -14.741 7.703 10.702 1.00 94.81 107 ASP A O 1
ATOM 891 N N . SER A 1 108 ? -12.887 7.563 9.456 1.00 92.81 108 SER A N 1
ATOM 892 C CA . SER A 1 108 ? -12.039 6.915 10.469 1.00 92.81 108 SER A CA 1
ATOM 893 C C . SER A 1 108 ? -11.326 7.903 11.416 1.00 92.81 108 SER A C 1
ATOM 895 O O . SER A 1 108 ? -10.413 7.517 12.155 1.00 92.81 108 SER A O 1
ATOM 897 N N . GLY A 1 109 ? -11.714 9.182 11.419 1.00 92.00 109 GLY A N 1
ATOM 898 C CA . GLY A 1 109 ? -11.282 10.190 12.393 1.00 92.00 109 GLY A CA 1
ATOM 899 C C . GLY A 1 109 ? -9.905 10.820 12.146 1.00 92.00 109 GLY A C 1
ATOM 900 O O . GLY A 1 109 ? -9.276 11.316 13.092 1.00 92.00 109 GLY A O 1
ATOM 901 N N . ALA A 1 110 ? -9.386 10.796 10.915 1.00 93.50 110 ALA A N 1
ATOM 902 C CA . ALA A 1 110 ? -8.234 11.611 10.529 1.00 93.50 110 ALA A CA 1
ATOM 903 C C . ALA A 1 110 ? -8.680 13.038 10.177 1.00 93.50 110 ALA A C 1
ATOM 905 O O . ALA A 1 110 ? -9.651 13.237 9.458 1.00 93.50 110 ALA A O 1
ATOM 906 N N . SER A 1 111 ? -7.947 14.051 10.647 1.00 92.44 111 SER A N 1
ATOM 907 C CA . SER A 1 111 ? -8.258 15.439 10.296 1.00 92.44 111 SER A CA 1
ATOM 908 C C . SER A 1 111 ? -7.902 15.750 8.842 1.00 92.44 111 SER A C 1
ATOM 910 O O . SER A 1 111 ? -6.954 15.186 8.288 1.00 92.44 111 SER A O 1
ATOM 912 N N . GLU A 1 112 ? -8.589 16.733 8.256 1.00 90.88 112 GLU A N 1
ATOM 913 C CA . GLU A 1 112 ? -8.346 17.215 6.889 1.00 90.88 112 GLU A CA 1
ATOM 914 C C . GLU A 1 112 ? -6.858 17.529 6.636 1.00 90.88 112 GLU A C 1
ATOM 916 O O . GLU A 1 112 ? -6.305 17.168 5.601 1.00 90.88 112 GLU A O 1
ATOM 921 N N . GLY A 1 113 ? -6.159 18.102 7.625 1.00 88.25 113 GLY A N 1
ATOM 922 C CA . GLY A 1 113 ? -4.714 18.342 7.565 1.00 88.25 113 GLY A CA 1
ATOM 923 C C . GLY A 1 113 ? -3.860 17.068 7.463 1.00 88.25 113 GLY A C 1
ATOM 924 O O . GLY A 1 113 ? -2.888 17.047 6.711 1.00 88.25 113 GLY A O 1
ATOM 925 N N . GLU A 1 114 ? -4.215 15.986 8.159 1.00 88.94 114 GLU A N 1
ATOM 926 C CA . GLU A 1 114 ? -3.513 14.695 8.056 1.00 88.94 114 GLU A CA 1
ATOM 927 C C . GLU A 1 114 ? -3.827 13.983 6.732 1.00 88.94 114 GLU A C 1
ATOM 929 O O . GLU A 1 114 ? -2.924 13.420 6.109 1.00 88.94 114 GLU A O 1
ATOM 934 N N . ILE A 1 115 ? -5.075 14.068 6.264 1.00 90.56 115 ILE A N 1
ATOM 935 C CA . ILE A 1 115 ? -5.525 13.540 4.966 1.00 90.56 115 ILE A CA 1
ATOM 936 C C . ILE A 1 115 ? -4.811 14.263 3.818 1.00 90.56 115 ILE A C 1
ATOM 938 O O . ILE A 1 115 ? -4.256 13.625 2.922 1.00 90.56 115 ILE A O 1
ATOM 942 N N . ARG A 1 116 ? -4.739 15.597 3.883 1.00 88.81 116 ARG A N 1
ATOM 943 C CA . ARG A 1 116 ? -4.004 16.464 2.952 1.00 88.81 116 ARG A CA 1
ATOM 944 C C . ARG A 1 116 ? -2.526 16.076 2.865 1.00 88.81 116 ARG A C 1
ATOM 946 O O . ARG A 1 116 ? -1.999 15.929 1.761 1.00 88.81 116 ARG A O 1
ATOM 953 N N . ARG A 1 117 ? -1.883 15.830 4.014 1.00 85.50 117 ARG A N 1
ATOM 954 C CA . ARG A 1 117 ? -0.487 15.363 4.104 1.00 85.50 117 ARG A CA 1
ATOM 955 C C . ARG A 1 117 ? -0.301 13.956 3.524 1.00 85.50 117 ARG A C 1
ATOM 957 O O . ARG A 1 117 ? 0.661 13.735 2.795 1.00 85.50 117 ARG A O 1
ATOM 964 N N . ALA A 1 118 ? -1.221 13.025 3.787 1.00 86.88 118 ALA A N 1
ATOM 965 C CA . ALA A 1 118 ? -1.182 11.668 3.231 1.00 86.88 118 ALA A CA 1
ATOM 966 C C . ALA A 1 118 ? -1.382 11.645 1.706 1.00 86.88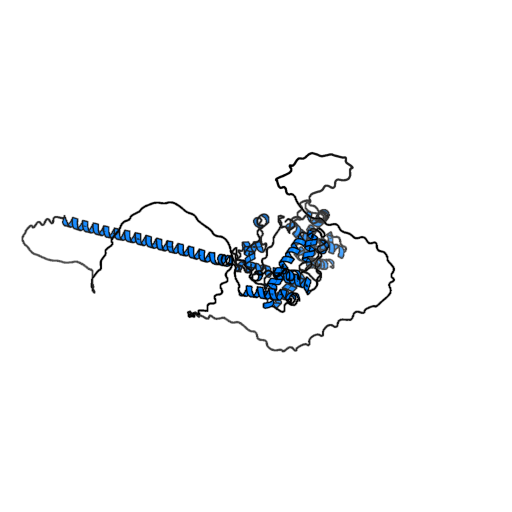 118 ALA A C 1
ATOM 968 O O . ALA A 1 118 ? -0.625 10.994 0.988 1.00 86.88 118 ALA A O 1
ATOM 969 N N . GLY A 1 119 ? -2.353 12.408 1.199 1.00 85.81 119 GLY A N 1
ATOM 970 C CA . GLY A 1 119 ? -2.647 12.530 -0.230 1.00 85.81 119 GLY A CA 1
ATOM 971 C C . GLY A 1 119 ? -1.698 13.443 -1.016 1.00 85.81 119 GLY A C 1
ATOM 972 O O . GLY A 1 119 ? -1.888 13.580 -2.229 1.00 85.81 119 GLY A O 1
ATOM 973 N N . ARG A 1 120 ? -0.709 14.069 -0.352 1.00 81.75 120 ARG A N 1
ATOM 974 C CA . ARG A 1 120 ? 0.194 15.113 -0.888 1.00 81.75 120 ARG A CA 1
ATOM 975 C C . ARG A 1 120 ? -0.552 16.224 -1.635 1.00 81.75 120 ARG A C 1
ATOM 977 O O . ARG A 1 120 ? -0.158 16.642 -2.725 1.00 81.75 120 ARG A O 1
ATOM 984 N N . TRP A 1 121 ? -1.668 16.673 -1.073 1.00 81.69 121 TRP A N 1
ATOM 985 C CA . TRP A 1 121 ? -2.458 17.773 -1.621 1.00 81.69 121 TRP A CA 1
ATOM 986 C C . TRP A 1 121 ? -1.984 19.107 -1.057 1.00 81.69 121 TRP A C 1
ATOM 988 O O . TRP A 1 121 ? -1.667 19.188 0.123 1.00 81.69 121 TRP A O 1
ATOM 998 N N . ASN A 1 122 ? -1.963 20.153 -1.888 1.00 71.44 122 ASN A N 1
ATOM 999 C CA . ASN A 1 122 ? -1.691 21.538 -1.478 1.00 71.44 122 ASN A CA 1
ATOM 1000 C C . ASN A 1 122 ? -0.487 21.657 -0.518 1.00 71.44 122 ASN A C 1
ATOM 1002 O O . ASN A 1 122 ? -0.594 22.255 0.553 1.00 71.44 122 ASN A O 1
ATOM 1006 N N . VAL A 1 123 ? 0.635 21.019 -0.880 1.00 68.56 123 VAL A N 1
ATOM 1007 C CA . VAL A 1 123 ? 1.839 20.931 -0.040 1.00 68.56 123 VAL A CA 1
ATOM 1008 C C . VAL A 1 123 ? 2.401 22.334 0.184 1.00 68.56 123 VAL A C 1
ATOM 1010 O O . VAL A 1 123 ? 2.945 22.950 -0.728 1.00 68.56 123 VAL A O 1
ATOM 1013 N N . GLN A 1 124 ? 2.245 22.837 1.405 1.00 68.06 124 GLN A N 1
ATOM 1014 C CA . GLN A 1 124 ? 2.781 24.127 1.837 1.00 68.06 124 GLN A CA 1
ATOM 1015 C C . GLN A 1 124 ? 4.285 24.023 2.121 1.00 68.06 124 GLN A C 1
ATOM 1017 O O . GLN A 1 124 ? 4.778 22.949 2.470 1.00 68.06 124 GLN A O 1
ATOM 1022 N N . GLU A 1 125 ? 5.000 25.147 2.067 1.00 65.75 125 GLU A N 1
ATOM 1023 C CA . GLU A 1 125 ? 6.451 25.222 2.311 1.00 65.75 125 GLU A CA 1
ATOM 1024 C C . GLU A 1 125 ? 6.862 24.573 3.640 1.00 65.75 125 GLU A C 1
ATOM 1026 O O . GLU A 1 125 ? 7.827 23.818 3.692 1.00 65.75 125 GLU A O 1
ATOM 1031 N N . MET A 1 126 ? 6.068 24.749 4.702 1.00 63.09 126 MET A N 1
ATOM 1032 C CA . MET A 1 126 ? 6.316 24.104 5.996 1.00 63.09 126 MET A CA 1
ATOM 1033 C C . MET A 1 126 ? 6.351 22.566 5.898 1.00 63.09 126 MET A C 1
ATOM 1035 O O . MET A 1 126 ? 7.177 21.903 6.533 1.00 63.09 126 MET A O 1
ATOM 1039 N N . GLN A 1 127 ? 5.473 21.990 5.073 1.00 58.88 127 GLN A N 1
ATOM 1040 C CA . GLN A 1 127 ? 5.414 20.551 4.824 1.00 58.88 127 GLN A CA 1
ATOM 1041 C C . GLN A 1 127 ? 6.557 20.103 3.901 1.00 58.88 127 GLN A C 1
ATOM 1043 O O . GLN A 1 127 ? 7.195 19.089 4.178 1.00 58.88 127 GLN A O 1
ATOM 1048 N N . GLY A 1 128 ? 6.855 20.877 2.851 1.00 57.53 128 GLY A N 1
ATOM 1049 C CA . GLY A 1 128 ? 7.941 20.595 1.907 1.00 57.53 128 GLY A CA 1
ATOM 1050 C C . GLY A 1 128 ? 9.336 20.648 2.542 1.00 57.53 128 GLY A C 1
ATOM 1051 O O . GLY A 1 128 ? 10.149 19.747 2.318 1.00 57.53 128 GLY A O 1
ATOM 1052 N N . CYS A 1 129 ? 9.595 21.660 3.371 1.00 56.72 129 CYS A N 1
ATOM 1053 C CA . CYS A 1 129 ? 10.914 21.960 3.928 1.00 56.72 129 CYS A CA 1
ATOM 1054 C C . CYS A 1 129 ? 11.160 21.315 5.301 1.00 56.72 129 CYS A C 1
ATOM 1056 O O . CYS A 1 129 ? 12.215 20.716 5.503 1.00 56.72 129 CYS A O 1
ATOM 1058 N N . TYR A 1 130 ? 10.201 21.373 6.239 1.00 58.38 130 TYR A N 1
ATOM 1059 C CA . TYR A 1 130 ? 10.464 21.033 7.651 1.00 58.38 130 TYR A CA 1
ATOM 1060 C C . TYR A 1 130 ? 9.847 19.708 8.117 1.00 58.38 130 TYR A C 1
ATOM 1062 O O . TYR A 1 130 ? 10.498 18.947 8.834 1.00 58.38 130 TYR A O 1
ATOM 1070 N N . LEU A 1 131 ? 8.658 19.315 7.649 1.00 65.31 131 LEU A N 1
ATOM 1071 C CA . LEU A 1 131 ? 7.970 18.117 8.170 1.00 65.31 131 LEU A CA 1
ATOM 1072 C C . LEU A 1 131 ? 8.322 16.810 7.423 1.00 65.31 131 LEU A C 1
ATOM 1074 O O . LEU A 1 131 ? 7.711 16.485 6.413 1.00 65.31 131 LEU A O 1
ATOM 1078 N N . THR A 1 132 ? 9.268 16.018 7.944 1.00 58.19 132 THR A N 1
ATOM 1079 C CA . THR A 1 132 ? 9.538 14.630 7.482 1.00 58.19 132 THR A CA 1
ATOM 1080 C C . THR A 1 132 ? 8.502 13.615 7.960 1.00 58.19 132 THR A C 1
ATOM 1082 O O . THR A 1 132 ? 8.423 12.510 7.425 1.00 58.19 132 THR A O 1
ATOM 1085 N N . GLY A 1 133 ? 7.751 13.941 9.015 1.00 65.19 133 GLY A N 1
ATOM 1086 C CA . GLY A 1 133 ? 6.936 12.970 9.735 1.00 65.19 133 GLY A CA 1
ATOM 1087 C C . GLY A 1 133 ? 5.830 12.374 8.870 1.00 65.19 133 GLY A C 1
ATOM 1088 O O . GLY A 1 133 ? 4.920 13.091 8.459 1.00 65.19 133 GLY A O 1
ATOM 1089 N N . LEU A 1 134 ? 5.860 11.056 8.669 1.00 82.38 134 LEU A N 1
ATOM 1090 C CA . LEU A 1 134 ? 4.739 10.301 8.106 1.00 82.38 134 LEU A CA 1
ATOM 1091 C C . LEU A 1 134 ? 3.414 10.700 8.807 1.00 82.38 134 LEU A C 1
ATOM 1093 O O . LEU A 1 134 ? 3.427 10.886 10.029 1.00 82.38 134 LEU A O 1
ATOM 1097 N N . PRO A 1 135 ? 2.281 10.848 8.092 1.00 87.81 135 PRO A N 1
ATOM 1098 C CA . PRO A 1 135 ? 1.002 11.280 8.668 1.00 87.81 135 PRO A CA 1
ATOM 1099 C C . PRO A 1 135 ? 0.364 10.138 9.469 1.00 87.81 135 PRO A C 1
ATOM 1101 O O . PRO A 1 135 ? -0.551 9.442 9.027 1.00 87.81 135 PRO A O 1
ATOM 1104 N N . ARG A 1 136 ? 0.922 9.895 10.661 1.00 87.75 136 ARG A N 1
ATOM 1105 C CA . ARG A 1 136 ? 0.659 8.718 11.500 1.00 87.75 136 ARG A CA 1
ATOM 1106 C C . ARG A 1 136 ? -0.811 8.568 11.891 1.00 87.75 136 ARG A C 1
ATOM 1108 O O . ARG A 1 136 ? -1.192 7.444 12.209 1.00 87.75 136 ARG A O 1
ATOM 1115 N N . LYS A 1 137 ? -1.611 9.644 11.927 1.00 90.75 137 LYS A N 1
ATOM 1116 C CA . LYS A 1 137 ? -3.053 9.547 12.216 1.00 90.75 137 LYS A CA 1
ATOM 1117 C C . LYS A 1 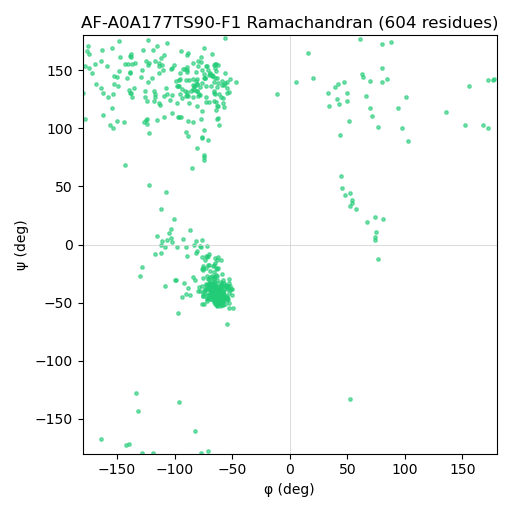137 ? -3.804 9.027 10.991 1.00 90.75 137 LYS A C 1
ATOM 1119 O O . LYS A 1 137 ? -4.487 8.016 11.108 1.00 90.75 137 LYS A O 1
ATOM 1124 N N . ALA A 1 138 ? -3.587 9.633 9.820 1.00 92.19 138 ALA A N 1
ATOM 1125 C CA . ALA A 1 138 ? -4.170 9.164 8.560 1.00 92.19 138 ALA A CA 1
ATOM 1126 C C . ALA A 1 138 ? -3.733 7.731 8.207 1.00 92.19 138 ALA A C 1
ATOM 1128 O O . ALA A 1 138 ? -4.546 6.947 7.739 1.00 92.19 138 ALA A O 1
ATOM 1129 N N . MET A 1 139 ? -2.483 7.350 8.491 1.00 93.00 139 MET A N 1
ATOM 1130 C CA . MET A 1 139 ? -2.010 5.974 8.281 1.00 93.00 139 MET A CA 1
ATOM 1131 C C . MET A 1 139 ? -2.719 4.934 9.160 1.00 93.00 139 MET A C 1
ATOM 1133 O O . MET A 1 139 ? -2.939 3.823 8.690 1.00 93.00 139 MET A O 1
ATOM 1137 N N . ARG A 1 140 ? -3.066 5.269 10.414 1.00 93.62 140 ARG A N 1
ATOM 1138 C CA . ARG A 1 140 ? -3.861 4.376 11.277 1.00 93.62 140 ARG A CA 1
ATOM 1139 C C . ARG A 1 140 ? -5.311 4.306 10.811 1.00 93.62 140 ARG A C 1
ATOM 1141 O O . ARG A 1 140 ? -5.815 3.202 10.644 1.00 93.62 140 ARG A O 1
ATOM 1148 N N . ALA A 1 141 ? -5.913 5.459 10.513 1.00 94.19 141 ALA A N 1
ATOM 1149 C CA . ALA A 1 141 ? -7.259 5.566 9.953 1.00 94.19 141 ALA A CA 1
ATOM 1150 C C . ALA A 1 141 ? -7.429 4.693 8.694 1.00 94.19 141 ALA A C 1
ATOM 1152 O O . ALA A 1 141 ? -8.248 3.784 8.686 1.00 94.19 141 ALA A O 1
ATOM 1153 N N . LEU A 1 142 ? -6.561 4.874 7.689 1.00 94.06 142 LEU A N 1
ATOM 1154 C CA . LEU A 1 142 ? -6.536 4.094 6.437 1.00 94.06 142 LEU A CA 1
ATOM 1155 C C . LEU A 1 142 ? -6.245 2.593 6.614 1.00 94.06 142 LEU A C 1
ATOM 1157 O O . LEU A 1 142 ? -6.377 1.832 5.661 1.00 94.06 142 LEU A O 1
ATOM 1161 N N . ALA A 1 143 ? -5.788 2.177 7.793 1.00 94.88 143 ALA A N 1
ATOM 1162 C CA . ALA A 1 143 ? -5.535 0.784 8.139 1.00 94.88 143 ALA A CA 1
ATOM 1163 C C . ALA A 1 143 ? -6.617 0.210 9.077 1.00 94.88 143 ALA A C 1
ATOM 1165 O O . ALA A 1 143 ? -6.427 -0.879 9.617 1.00 94.88 143 ALA A O 1
ATOM 1166 N N . GLY A 1 144 ? -7.727 0.924 9.304 1.00 93.88 144 GLY A N 1
ATOM 1167 C CA . GLY A 1 144 ? -8.826 0.480 10.167 1.00 93.88 144 GLY A CA 1
ATOM 1168 C C . GLY A 1 144 ? -8.526 0.542 11.671 1.00 93.88 144 GLY A C 1
ATOM 1169 O O . GLY A 1 144 ? -9.136 -0.198 12.448 1.00 93.88 144 GLY A O 1
ATOM 1170 N N . PHE A 1 145 ? -7.582 1.392 12.095 1.00 92.88 145 PHE A N 1
ATOM 1171 C CA . PHE A 1 145 ? -7.190 1.578 13.498 1.00 92.88 145 PHE A CA 1
ATOM 1172 C C . PHE A 1 145 ? -7.541 2.976 14.031 1.00 92.88 145 PHE A C 1
ATOM 1174 O O . PHE A 1 145 ? -7.413 3.958 13.294 1.00 92.88 145 PHE A O 1
ATOM 1181 N N . PRO A 1 146 ? -7.874 3.113 15.332 1.00 90.69 146 PRO A N 1
ATOM 1182 C CA . PRO A 1 146 ? -8.098 4.416 15.954 1.00 90.69 146 PRO A CA 1
ATOM 1183 C C . PRO A 1 146 ? -6.900 5.355 15.769 1.00 90.69 146 PRO A C 1
ATOM 1185 O O . PRO A 1 146 ? -5.747 4.952 15.929 1.00 90.69 146 PRO A O 1
ATOM 1188 N N . THR A 1 147 ? -7.141 6.642 15.511 1.00 91.06 147 THR A N 1
ATOM 1189 C CA . THR A 1 147 ? -6.057 7.610 15.243 1.00 91.06 147 THR A CA 1
ATOM 1190 C C . THR A 1 147 ? -5.199 7.967 16.465 1.00 91.06 147 THR A C 1
ATOM 1192 O O . THR A 1 147 ? -4.128 8.566 16.304 1.00 91.06 147 THR A O 1
ATOM 1195 N N . LYS A 1 148 ? -5.601 7.555 17.677 1.00 86.25 148 LYS A N 1
ATOM 1196 C CA . LYS A 1 148 ? -4.825 7.655 18.931 1.00 86.25 148 LYS A CA 1
ATOM 1197 C C . LYS A 1 148 ? -3.447 6.960 18.795 1.00 86.25 148 LYS A C 1
ATOM 1199 O O . LYS A 1 148 ? -3.328 6.010 18.028 1.00 86.25 148 LYS A O 1
ATOM 1204 N N . PRO A 1 149 ? -2.367 7.411 19.458 1.00 83.75 149 PRO A N 1
ATOM 1205 C CA . PRO A 1 149 ? -1.145 6.609 19.606 1.00 83.75 149 PRO A CA 1
ATOM 1206 C C . PRO A 1 149 ? -1.416 5.318 20.404 1.00 83.75 149 PRO A C 1
ATOM 1208 O O . PRO A 1 149 ? -2.353 5.276 21.190 1.00 83.75 149 PRO A O 1
ATOM 1211 N N . GLY A 1 150 ? -0.614 4.265 20.209 1.00 82.12 150 GLY A N 1
ATOM 1212 C CA . GLY A 1 150 ? -0.726 3.007 20.973 1.00 82.12 150 GLY A CA 1
ATOM 1213 C C . GLY A 1 150 ? -1.873 2.059 20.578 1.00 82.12 150 GLY A C 1
ATOM 1214 O O . GLY A 1 150 ? -1.834 0.893 20.943 1.00 82.12 150 GLY A O 1
ATOM 1215 N N . SER A 1 151 ? -2.838 2.506 19.770 1.00 83.50 151 SER A N 1
ATOM 1216 C CA . SER A 1 151 ? -4.021 1.742 19.319 1.00 83.50 151 SER A CA 1
ATOM 1217 C C . SER A 1 151 ? -3.770 0.699 18.215 1.00 83.50 151 SER A C 1
ATOM 1219 O O . SER A 1 151 ? -4.714 0.118 17.681 1.00 83.50 151 SER A O 1
ATOM 1221 N N . TYR A 1 152 ? -2.519 0.497 17.793 1.00 89.31 152 TYR A N 1
ATOM 1222 C CA . TYR A 1 152 ? -2.191 -0.435 16.713 1.00 89.31 152 TYR A CA 1
ATOM 1223 C C . TYR A 1 152 ? -1.819 -1.803 17.285 1.00 89.31 152 TYR A C 1
ATOM 1225 O O . TYR A 1 152 ? -0.739 -1.972 17.850 1.00 89.31 152 TYR A O 1
ATOM 1233 N N . PHE A 1 153 ? -2.698 -2.781 17.078 1.00 90.88 153 PHE A N 1
ATOM 1234 C CA . PHE A 1 153 ? -2.459 -4.186 17.387 1.00 90.88 153 PHE A CA 1
ATOM 1235 C C . PHE A 1 153 ? -3.021 -5.067 16.276 1.00 90.88 153 PHE A C 1
ATOM 1237 O O . PHE A 1 153 ? -4.150 -4.872 15.835 1.00 90.88 153 PHE A O 1
ATOM 1244 N N . LEU A 1 154 ? -2.236 -6.039 15.818 1.00 92.31 154 LEU A N 1
ATOM 1245 C CA . LEU A 1 154 ? -2.597 -6.895 14.694 1.00 92.31 154 LEU A CA 1
ATOM 1246 C C . LEU A 1 154 ? -2.584 -8.364 15.149 1.00 92.31 154 LEU A C 1
ATOM 1248 O O . LEU A 1 154 ? -1.516 -8.970 15.122 1.00 92.31 154 LEU A O 1
ATOM 1252 N N . PRO A 1 155 ? -3.736 -8.952 15.535 1.00 92.44 155 PRO A N 1
ATOM 1253 C CA . PRO A 1 155 ? -3.795 -10.296 16.125 1.00 92.44 155 PRO A CA 1
ATOM 1254 C C . PRO A 1 155 ? -3.125 -11.385 15.273 1.00 92.44 155 PRO A C 1
ATOM 1256 O O . PRO A 1 155 ? -2.404 -12.235 15.783 1.00 92.44 155 PRO A O 1
ATOM 1259 N N . ARG A 1 156 ? -3.268 -11.311 13.942 1.00 94.25 156 ARG A N 1
ATOM 1260 C CA . ARG A 1 156 ? -2.634 -12.265 13.011 1.00 94.25 156 ARG A CA 1
ATOM 1261 C C . ARG A 1 156 ? -1.113 -12.108 12.868 1.00 94.25 156 ARG A C 1
ATOM 1263 O O . ARG A 1 156 ? -0.497 -12.853 12.120 1.00 94.25 156 ARG A O 1
ATOM 1270 N N . ALA A 1 157 ? -0.507 -11.142 13.557 1.00 93.75 157 ALA A N 1
ATOM 1271 C CA . ALA A 1 157 ? 0.939 -10.952 13.614 1.00 93.75 157 ALA A CA 1
ATOM 1272 C C . ALA A 1 157 ? 1.566 -11.360 14.961 1.00 93.75 157 ALA A C 1
ATOM 1274 O O . ALA A 1 157 ? 2.769 -11.176 15.131 1.00 93.75 157 ALA A O 1
ATOM 1275 N N . THR A 1 158 ? 0.781 -11.908 15.897 1.00 91.19 158 THR A N 1
ATOM 1276 C CA . THR A 1 158 ? 1.246 -12.294 17.241 1.00 91.19 158 THR A CA 1
ATOM 1277 C C . THR A 1 158 ? 2.266 -13.439 17.220 1.00 91.19 158 THR A C 1
ATOM 1279 O O . THR A 1 158 ? 3.182 -13.442 18.039 1.00 91.19 158 THR A O 1
ATOM 1282 N N . ILE A 1 159 ? 2.161 -14.382 16.273 1.00 93.25 159 ILE A N 1
ATOM 1283 C CA . ILE A 1 159 ? 3.107 -15.504 16.130 1.00 93.25 159 ILE A CA 1
ATOM 1284 C C . ILE A 1 159 ? 4.007 -15.290 14.907 1.00 93.25 159 ILE A C 1
ATOM 1286 O O . ILE A 1 159 ? 3.528 -15.044 13.796 1.00 93.25 159 ILE A O 1
ATOM 1290 N N . ASN A 1 160 ? 5.322 -15.415 15.098 1.00 95.31 160 ASN A N 1
ATOM 1291 C CA . ASN A 1 160 ? 6.299 -15.396 14.009 1.00 95.31 160 ASN A CA 1
ATOM 1292 C C . ASN A 1 160 ? 6.371 -16.774 13.320 1.00 95.31 160 ASN A C 1
ATOM 1294 O O . ASN A 1 160 ? 6.508 -17.778 14.020 1.00 95.31 160 ASN A O 1
ATOM 1298 N N . PRO A 1 161 ? 6.323 -16.854 11.976 1.00 97.31 161 PRO A N 1
ATOM 1299 C CA . PRO A 1 161 ? 6.462 -18.124 11.270 1.00 97.31 161 PRO A CA 1
ATOM 1300 C C . PRO A 1 161 ? 7.842 -18.781 11.466 1.00 97.31 161 PRO A C 1
ATOM 1302 O O . PRO A 1 161 ? 8.843 -18.065 11.564 1.00 97.31 161 PRO A O 1
ATOM 1305 N N . PRO A 1 162 ? 7.936 -20.126 11.445 1.00 97.19 162 PRO A N 1
ATOM 1306 C CA . PRO A 1 162 ? 9.212 -20.834 11.539 1.00 97.19 162 PRO A CA 1
ATOM 1307 C C . PRO A 1 162 ? 10.212 -20.426 10.436 1.00 97.19 162 PRO A C 1
ATOM 1309 O O . PRO A 1 162 ? 9.827 -20.381 9.263 1.00 97.19 162 PRO A O 1
ATOM 1312 N N . PRO A 1 163 ? 11.511 -20.220 10.743 1.00 95.62 163 PRO A N 1
ATOM 1313 C CA . PRO A 1 163 ? 12.515 -19.838 9.743 1.00 95.62 163 PRO A CA 1
ATOM 1314 C C . PRO A 1 163 ? 12.614 -20.802 8.553 1.00 95.62 163 PRO A C 1
ATOM 1316 O O . PRO A 1 163 ? 12.737 -20.362 7.414 1.00 95.62 163 PRO A O 1
ATOM 1319 N N . ALA A 1 164 ? 12.477 -22.110 8.798 1.00 95.56 164 ALA A N 1
ATOM 1320 C CA . ALA A 1 164 ? 12.495 -23.128 7.747 1.00 95.56 164 ALA A CA 1
ATOM 1321 C C . ALA A 1 164 ? 11.328 -22.993 6.748 1.00 95.56 164 ALA A C 1
ATOM 1323 O O . ALA A 1 164 ? 11.498 -23.312 5.577 1.00 95.56 164 ALA A O 1
ATOM 1324 N N . LEU A 1 165 ? 10.167 -22.487 7.183 1.00 97.06 165 LEU A N 1
ATOM 1325 C CA . LEU A 1 165 ? 9.027 -22.188 6.309 1.00 97.06 165 LEU A CA 1
ATOM 1326 C C . LEU A 1 165 ? 9.247 -20.877 5.539 1.00 97.06 165 LEU A C 1
ATOM 1328 O O . LEU A 1 165 ? 8.959 -20.808 4.346 1.00 97.06 165 LEU A O 1
ATOM 1332 N N . LEU A 1 166 ? 9.811 -19.852 6.190 1.00 96.62 166 LEU A N 1
ATOM 1333 C CA . LEU A 1 166 ? 10.150 -18.580 5.537 1.00 96.62 166 LEU A CA 1
ATOM 1334 C C . LEU A 1 166 ? 11.178 -18.771 4.407 1.00 96.62 166 LEU A C 1
ATOM 1336 O O . LEU A 1 166 ? 11.027 -18.164 3.348 1.00 96.62 166 LEU A O 1
ATOM 1340 N N . ALA A 1 167 ? 12.167 -19.649 4.598 1.00 95.19 167 ALA A N 1
ATOM 1341 C CA . ALA A 1 167 ? 13.192 -19.968 3.601 1.00 95.19 167 ALA A CA 1
ATOM 1342 C C . ALA A 1 167 ? 12.645 -20.643 2.322 1.00 95.19 167 ALA A C 1
ATOM 1344 O O . ALA A 1 167 ? 13.291 -20.587 1.277 1.00 95.19 167 ALA A O 1
ATOM 1345 N N . MET A 1 168 ? 11.448 -21.247 2.364 1.00 96.62 168 MET A N 1
ATOM 1346 C CA . MET A 1 168 ? 10.805 -21.833 1.173 1.00 96.62 168 MET A CA 1
ATOM 1347 C C . MET A 1 168 ? 10.276 -20.770 0.196 1.00 96.62 168 MET A C 1
ATOM 1349 O O . MET A 1 168 ? 10.045 -21.064 -0.978 1.00 96.62 168 MET A O 1
ATOM 1353 N N . ILE A 1 169 ? 10.064 -19.537 0.665 1.00 97.50 169 ILE A N 1
ATOM 1354 C CA . ILE A 1 169 ? 9.545 -18.427 -0.138 1.00 97.50 169 ILE A CA 1
ATOM 1355 C C . ILE A 1 169 ? 10.721 -17.592 -0.658 1.00 97.50 169 ILE A C 1
ATOM 1357 O O . ILE A 1 169 ? 11.570 -17.166 0.115 1.00 97.50 169 ILE A O 1
ATOM 1361 N N . TRP A 1 170 ? 10.766 -17.304 -1.958 1.00 97.06 170 TRP A N 1
ATOM 1362 C CA . TRP A 1 170 ? 11.827 -16.545 -2.635 1.00 97.06 170 TRP A CA 1
ATOM 1363 C C . TRP A 1 170 ? 13.254 -16.973 -2.207 1.00 97.06 170 TRP A C 1
ATOM 1365 O O . TRP A 1 170 ? 13.997 -16.146 -1.678 1.00 97.06 170 TRP A O 1
ATOM 1375 N N . PRO A 1 171 ? 13.667 -18.244 -2.385 1.00 91.75 171 PRO A N 1
ATOM 1376 C CA . PRO A 1 171 ? 14.887 -18.797 -1.770 1.00 91.75 171 PRO A CA 1
ATOM 1377 C C . PRO A 1 171 ? 16.214 -18.130 -2.191 1.00 91.75 171 PRO A C 1
ATOM 1379 O O . PRO A 1 171 ? 17.244 -18.378 -1.577 1.00 91.75 171 PRO A O 1
ATOM 1382 N N . GLY A 1 172 ? 16.218 -17.273 -3.221 1.00 93.06 172 GLY A N 1
ATOM 1383 C CA . GLY A 1 172 ? 17.403 -16.518 -3.646 1.00 93.06 172 GLY A CA 1
ATOM 1384 C C . GLY A 1 172 ? 17.718 -15.259 -2.822 1.00 93.06 172 GLY A C 1
ATOM 1385 O O . GLY A 1 172 ? 18.746 -14.629 -3.073 1.00 93.06 172 GLY A O 1
ATOM 1386 N N . VAL A 1 173 ? 16.863 -14.858 -1.870 1.00 96.19 173 VAL A N 1
ATOM 1387 C CA . VAL A 1 173 ? 17.038 -13.612 -1.092 1.00 96.19 173 VAL A CA 1
ATOM 1388 C C . VAL A 1 173 ? 18.307 -13.645 -0.239 1.00 96.19 173 VAL A C 1
ATOM 1390 O O . VAL A 1 173 ? 19.095 -12.704 -0.295 1.00 96.19 173 VAL A O 1
ATOM 1393 N N . GLU A 1 174 ? 18.531 -14.725 0.507 1.00 94.75 174 GLU A N 1
ATOM 1394 C CA . GLU A 1 174 ? 19.692 -14.912 1.382 1.00 94.75 174 GLU A CA 1
ATOM 1395 C C . GLU A 1 174 ? 21.003 -14.868 0.586 1.00 94.75 174 GLU A C 1
ATOM 1397 O O . GLU A 1 174 ? 21.924 -14.127 0.928 1.00 94.75 174 GLU A O 1
ATOM 1402 N N . THR A 1 175 ? 21.071 -15.601 -0.531 1.00 95.75 175 THR A N 1
ATOM 1403 C CA . THR A 1 175 ? 22.231 -15.589 -1.436 1.00 95.75 175 THR A CA 1
ATOM 1404 C C . THR A 1 175 ? 22.491 -14.191 -2.000 1.00 95.75 175 THR A C 1
ATOM 1406 O O . THR A 1 175 ? 23.645 -13.775 -2.099 1.00 95.75 175 THR A O 1
ATOM 1409 N N . ALA A 1 176 ? 21.437 -13.441 -2.334 1.00 95.81 176 ALA A N 1
ATOM 1410 C CA . ALA A 1 176 ? 21.562 -12.074 -2.827 1.00 95.81 176 ALA A CA 1
ATOM 1411 C C . ALA A 1 176 ? 22.040 -11.085 -1.752 1.00 95.81 176 ALA A C 1
ATOM 1413 O O . ALA A 1 176 ? 22.869 -10.226 -2.050 1.00 95.81 176 ALA A O 1
ATOM 1414 N N . GLN A 1 177 ? 21.574 -11.222 -0.507 1.00 95.00 177 GLN A N 1
ATOM 1415 C CA . GLN A 1 177 ? 22.050 -10.417 0.624 1.00 95.00 177 GLN A CA 1
ATOM 1416 C C . GLN A 1 177 ? 23.538 -10.673 0.890 1.00 95.00 177 GLN A C 1
ATOM 1418 O O . GLN A 1 177 ? 24.331 -9.732 0.843 1.00 95.00 177 GLN A O 1
ATOM 1423 N N . ILE A 1 178 ? 23.931 -11.943 1.037 1.00 95.38 178 ILE A N 1
ATOM 1424 C CA . ILE A 1 178 ? 25.329 -12.346 1.256 1.00 95.38 178 ILE A CA 1
ATOM 1425 C C . ILE A 1 178 ? 26.224 -11.874 0.101 1.00 95.38 178 ILE A C 1
ATOM 1427 O O . ILE A 1 178 ? 27.318 -11.364 0.341 1.00 95.38 178 ILE A O 1
ATOM 1431 N N . GLY A 1 179 ? 25.769 -11.982 -1.152 1.00 96.12 179 GLY A N 1
ATOM 1432 C CA . GLY A 1 179 ? 26.520 -11.510 -2.320 1.00 96.12 179 GLY A CA 1
ATOM 1433 C C . GLY A 1 179 ? 26.825 -10.008 -2.284 1.00 96.12 179 GLY A C 1
ATOM 1434 O O . GLY A 1 179 ? 27.943 -9.602 -2.599 1.00 96.12 179 GLY A O 1
ATOM 1435 N N . ILE A 1 180 ? 25.875 -9.178 -1.842 1.00 94.62 180 ILE A N 1
ATOM 1436 C CA . ILE A 1 180 ? 26.074 -7.723 -1.703 1.00 94.62 180 ILE A CA 1
ATOM 1437 C C . ILE A 1 180 ? 26.955 -7.393 -0.485 1.00 94.62 180 ILE A C 1
ATOM 1439 O O . ILE A 1 180 ? 27.812 -6.510 -0.562 1.00 94.62 180 ILE A O 1
ATOM 1443 N N . GLU A 1 181 ? 26.768 -8.091 0.637 1.00 93.19 181 GLU A N 1
ATOM 1444 C CA . GLU A 1 181 ? 27.520 -7.867 1.883 1.00 93.19 181 GLU A CA 1
ATOM 1445 C C . GLU A 1 181 ? 29.000 -8.248 1.749 1.00 93.19 181 GLU A C 1
ATOM 1447 O O . GLU A 1 181 ? 29.876 -7.478 2.145 1.00 93.19 181 GLU A O 1
ATOM 1452 N N . THR A 1 182 ? 29.283 -9.387 1.113 1.00 95.56 182 THR A N 1
ATOM 1453 C CA . THR A 1 182 ? 30.649 -9.852 0.802 1.00 95.56 182 THR A CA 1
ATOM 1454 C C . THR A 1 182 ? 31.330 -9.053 -0.313 1.00 95.56 182 THR A C 1
ATOM 1456 O O . THR A 1 182 ? 32.530 -9.205 -0.528 1.00 95.56 182 THR A O 1
ATOM 1459 N N . GLY A 1 183 ? 30.592 -8.196 -1.027 1.00 94.31 183 GLY A N 1
ATOM 1460 C CA . GLY A 1 183 ? 31.102 -7.439 -2.173 1.00 94.31 183 GLY A CA 1
ATOM 1461 C C . GLY A 1 183 ? 31.292 -8.267 -3.447 1.00 94.31 183 GLY A C 1
ATOM 1462 O O . GLY A 1 183 ? 31.880 -7.767 -4.402 1.00 94.31 183 GLY A O 1
ATOM 1463 N N . ALA A 1 184 ? 30.788 -9.505 -3.488 1.00 95.38 184 ALA A N 1
ATOM 1464 C CA . ALA A 1 184 ? 30.731 -10.301 -4.712 1.00 95.38 184 ALA A CA 1
ATOM 1465 C C . ALA A 1 184 ? 29.773 -9.686 -5.752 1.00 95.38 184 ALA A C 1
ATOM 1467 O O . ALA A 1 184 ? 29.966 -9.868 -6.955 1.00 95.38 184 ALA A O 1
ATOM 1468 N N . TYR A 1 185 ? 28.734 -8.983 -5.288 1.00 96.19 185 TYR A N 1
ATOM 1469 C CA . TYR A 1 185 ? 27.750 -8.249 -6.089 1.00 96.19 185 TYR A CA 1
ATOM 1470 C C . TYR A 1 185 ? 27.897 -6.734 -5.870 1.00 96.19 185 TYR A C 1
ATOM 1472 O O . TYR A 1 185 ? 28.461 -6.281 -4.870 1.00 96.19 185 TYR A O 1
ATOM 1480 N N . GLU A 1 186 ? 27.371 -5.934 -6.798 1.00 94.38 186 GLU A N 1
ATOM 1481 C CA . GLU A 1 186 ? 27.420 -4.476 -6.717 1.00 94.38 186 GLU A CA 1
ATOM 1482 C C . GLU A 1 186 ? 26.743 -3.940 -5.438 1.00 94.38 186 GLU A C 1
ATOM 1484 O O . GLU A 1 186 ? 25.644 -4.351 -5.057 1.00 94.38 186 GLU A O 1
ATOM 1489 N N . LYS A 1 187 ? 27.377 -2.957 -4.781 1.00 92.88 187 LYS A N 1
ATOM 1490 C CA . LYS A 1 187 ? 26.793 -2.267 -3.622 1.00 92.88 187 LYS A CA 1
ATOM 1491 C C . LYS A 1 187 ? 25.640 -1.361 -4.055 1.00 92.88 187 LYS A C 1
ATOM 1493 O O . LYS A 1 187 ? 25.815 -0.174 -4.335 1.00 92.88 187 LYS A O 1
ATOM 1498 N N . ASP A 1 188 ? 24.442 -1.932 -4.067 1.00 91.00 188 ASP A N 1
ATOM 1499 C CA . ASP A 1 188 ? 23.201 -1.239 -4.391 1.00 91.00 188 ASP A CA 1
ATOM 1500 C C . ASP A 1 188 ? 22.243 -1.137 -3.187 1.00 91.00 188 ASP A C 1
ATOM 1502 O O . ASP A 1 188 ? 21.799 -2.128 -2.605 1.00 91.00 188 ASP A O 1
ATOM 1506 N N . LEU A 1 189 ? 21.891 0.102 -2.830 1.00 89.00 189 LEU A N 1
ATOM 1507 C CA . LEU A 1 189 ? 20.937 0.411 -1.763 1.00 89.00 189 LEU A CA 1
ATOM 1508 C C . LEU A 1 189 ? 19.499 0.026 -2.135 1.00 89.00 189 LEU A C 1
ATOM 1510 O O . LEU A 1 189 ? 18.715 -0.297 -1.238 1.00 89.00 189 LEU A O 1
ATOM 1514 N N . ALA A 1 190 ? 19.147 0.062 -3.426 1.00 90.94 190 ALA A N 1
ATOM 1515 C CA . ALA A 1 190 ? 17.824 -0.325 -3.896 1.00 90.94 190 ALA A CA 1
ATOM 1516 C C . ALA A 1 190 ? 17.640 -1.847 -3.784 1.00 90.94 190 ALA A C 1
ATOM 1518 O O . ALA A 1 190 ? 16.659 -2.282 -3.180 1.00 90.94 190 ALA A O 1
ATOM 1519 N N . ALA A 1 191 ? 18.623 -2.641 -4.226 1.00 94.12 191 ALA A N 1
ATOM 1520 C CA . ALA A 1 191 ? 18.654 -4.091 -4.039 1.00 94.12 191 ALA A CA 1
ATOM 1521 C C . ALA A 1 191 ? 18.563 -4.475 -2.555 1.00 94.12 191 ALA A C 1
ATOM 1523 O O . ALA A 1 191 ? 17.675 -5.230 -2.167 1.00 94.12 191 ALA A O 1
ATOM 1524 N N . GLN A 1 192 ? 19.400 -3.891 -1.687 1.00 93.25 192 GLN A N 1
ATOM 1525 C CA . GLN A 1 192 ? 19.329 -4.137 -0.239 1.00 93.25 192 GLN A CA 1
ATOM 1526 C C . GLN A 1 192 ? 17.962 -3.768 0.360 1.00 93.25 192 GLN A C 1
ATOM 1528 O O . GLN A 1 192 ? 17.441 -4.478 1.222 1.00 93.25 192 GLN A O 1
ATOM 1533 N N . GLY A 1 193 ? 17.373 -2.647 -0.071 1.00 92.12 193 GLY A N 1
ATOM 1534 C CA . GLY A 1 193 ? 16.041 -2.218 0.354 1.00 92.12 193 GLY A CA 1
ATOM 1535 C C . GLY A 1 193 ? 14.949 -3.200 -0.070 1.00 92.12 193 GLY A C 1
ATOM 1536 O O . GLY A 1 193 ? 14.108 -3.568 0.750 1.00 92.12 193 GLY A O 1
ATOM 1537 N N . PHE A 1 194 ? 14.998 -3.666 -1.318 1.00 95.44 194 PHE A N 1
ATOM 1538 C CA . PHE A 1 194 ? 14.054 -4.632 -1.872 1.00 95.44 194 PHE A CA 1
ATOM 1539 C C . PHE A 1 194 ? 14.194 -6.020 -1.229 1.00 95.44 194 PHE A C 1
ATOM 1541 O O . PHE A 1 194 ? 13.194 -6.616 -0.845 1.00 95.44 194 PHE A O 1
ATOM 1548 N N . LEU A 1 195 ? 15.417 -6.503 -1.002 1.00 96.31 195 LEU A N 1
ATOM 1549 C CA . LEU A 1 195 ? 15.665 -7.774 -0.313 1.00 96.31 195 LEU A CA 1
ATOM 1550 C C . LEU A 1 195 ? 15.164 -7.737 1.141 1.00 96.31 195 LEU A C 1
ATOM 1552 O O . LEU A 1 195 ? 14.494 -8.670 1.579 1.00 96.31 195 LEU A O 1
ATOM 1556 N N . ARG A 1 196 ? 15.393 -6.637 1.878 1.00 95.56 196 ARG A N 1
ATOM 1557 C CA . ARG A 1 196 ? 14.798 -6.439 3.217 1.00 95.56 196 ARG A CA 1
ATOM 1558 C C . ARG A 1 196 ? 13.266 -6.398 3.178 1.00 95.56 196 ARG A C 1
ATOM 1560 O O . ARG A 1 196 ? 12.626 -6.948 4.073 1.00 95.56 196 ARG A O 1
ATOM 1567 N N . LEU A 1 197 ? 12.677 -5.787 2.146 1.00 96.12 197 LEU A N 1
ATOM 1568 C CA . LEU A 1 197 ? 11.229 -5.813 1.930 1.00 96.12 197 LEU A CA 1
ATOM 1569 C C . LEU A 1 197 ? 10.729 -7.246 1.696 1.00 96.12 197 LEU A C 1
ATOM 1571 O O . LEU A 1 197 ? 9.751 -7.632 2.326 1.00 96.12 197 LEU A O 1
ATOM 1575 N N . LEU A 1 198 ? 11.402 -8.055 0.870 1.00 97.81 198 LEU A N 1
ATOM 1576 C CA . LEU A 1 198 ? 11.023 -9.456 0.654 1.00 97.81 198 LEU A CA 1
ATOM 1577 C C . LEU A 1 198 ? 11.076 -10.274 1.953 1.00 97.81 198 LEU A C 1
ATOM 1579 O O . LEU A 1 198 ? 10.097 -10.947 2.264 1.00 97.81 198 LEU A O 1
ATOM 1583 N N . VAL A 1 199 ? 12.139 -10.164 2.763 1.00 96.62 199 VAL A N 1
ATOM 1584 C CA . VAL A 1 199 ? 12.212 -10.844 4.078 1.00 96.62 199 VAL A CA 1
ATOM 1585 C C . VAL A 1 199 ? 11.001 -10.500 4.954 1.00 96.62 199 VAL A C 1
ATOM 1587 O O . VAL A 1 199 ? 10.366 -11.395 5.512 1.00 96.62 199 VAL A O 1
ATOM 1590 N N . TYR A 1 200 ? 10.628 -9.220 5.022 1.00 97.38 200 TYR A N 1
ATOM 1591 C CA . TYR A 1 200 ? 9.427 -8.774 5.730 1.00 97.38 200 TYR A CA 1
ATOM 1592 C C . TYR A 1 200 ? 8.130 -9.336 5.113 1.00 97.38 200 TYR A C 1
ATOM 1594 O O . TYR A 1 200 ? 7.257 -9.820 5.837 1.00 97.38 200 TYR A O 1
ATOM 1602 N N . LEU A 1 201 ? 7.992 -9.311 3.784 1.00 98.38 201 LEU A N 1
ATOM 1603 C CA . LEU A 1 201 ? 6.784 -9.770 3.094 1.00 98.38 201 LEU A CA 1
ATOM 1604 C C . LEU A 1 201 ? 6.568 -11.286 3.208 1.00 98.38 201 LEU A C 1
ATOM 1606 O O . LEU A 1 201 ? 5.414 -11.700 3.210 1.00 98.38 201 LEU A O 1
ATOM 1610 N N . ARG A 1 202 ? 7.614 -12.110 3.385 1.00 97.19 202 ARG A N 1
ATOM 1611 C CA . ARG A 1 202 ? 7.462 -13.553 3.678 1.00 97.19 202 ARG A CA 1
ATOM 1612 C C . ARG A 1 202 ? 6.667 -13.788 4.963 1.00 97.19 202 ARG A C 1
ATOM 1614 O O . ARG A 1 202 ? 5.774 -14.631 4.997 1.00 97.19 202 ARG A O 1
ATOM 1621 N N . ILE A 1 203 ? 6.981 -13.018 6.009 1.00 98.12 203 ILE A N 1
ATOM 1622 C CA . ILE A 1 203 ? 6.303 -13.085 7.310 1.00 98.12 203 ILE A CA 1
ATOM 1623 C C . ILE A 1 203 ? 4.839 -12.672 7.148 1.00 98.12 203 ILE A C 1
ATOM 1625 O O . ILE A 1 203 ? 3.950 -13.384 7.612 1.00 98.12 203 ILE A O 1
ATOM 1629 N N . VAL A 1 204 ? 4.588 -11.560 6.445 1.00 98.25 204 VAL A N 1
ATOM 1630 C CA . VAL A 1 204 ? 3.226 -11.086 6.151 1.00 98.25 204 VAL A CA 1
ATOM 1631 C C . VAL A 1 204 ? 2.438 -12.122 5.353 1.00 98.25 204 VAL A C 1
ATOM 1633 O O . VAL A 1 204 ? 1.307 -12.404 5.728 1.00 98.25 204 VAL A O 1
ATOM 1636 N N . LEU A 1 205 ? 3.030 -12.707 4.307 1.00 98.38 205 LEU A N 1
ATOM 1637 C CA . LEU A 1 205 ? 2.383 -13.699 3.450 1.00 98.38 205 LEU A CA 1
ATOM 1638 C C . LEU A 1 205 ? 1.936 -14.920 4.249 1.00 98.38 205 LEU A C 1
ATOM 1640 O O . LEU A 1 205 ? 0.775 -15.294 4.169 1.00 98.38 205 LEU A O 1
ATOM 1644 N N . ILE A 1 206 ? 2.831 -15.527 5.035 1.00 98.38 206 ILE A N 1
ATOM 1645 C CA . ILE A 1 206 ? 2.500 -16.728 5.812 1.00 98.38 206 ILE A CA 1
ATOM 1646 C C . ILE A 1 206 ? 1.441 -16.425 6.884 1.00 98.38 206 ILE A C 1
ATOM 1648 O O . ILE A 1 206 ? 0.493 -17.191 7.027 1.00 98.38 206 ILE A O 1
ATOM 1652 N N . GLN A 1 207 ? 1.560 -15.300 7.596 1.00 98.00 207 GLN A N 1
ATOM 1653 C CA . GLN A 1 207 ? 0.584 -14.877 8.609 1.00 98.00 207 GLN A CA 1
ATOM 1654 C C . GLN A 1 207 ? -0.802 -14.582 8.017 1.00 98.00 207 GLN A C 1
ATOM 1656 O O . GLN A 1 207 ? -1.818 -15.056 8.527 1.00 98.00 207 GLN A O 1
ATOM 1661 N N . ASP A 1 208 ? -0.861 -13.800 6.937 1.00 97.94 208 ASP A N 1
ATOM 1662 C CA . ASP A 1 208 ? -2.126 -13.398 6.325 1.00 97.94 208 ASP A CA 1
ATOM 1663 C C . ASP A 1 208 ? -2.743 -14.568 5.524 1.00 97.94 208 ASP A C 1
ATOM 1665 O O . ASP A 1 208 ? -3.968 -14.685 5.499 1.00 97.94 208 ASP A O 1
ATOM 1669 N N . ALA A 1 209 ? -1.945 -15.501 4.980 1.00 97.88 209 ALA A N 1
ATOM 1670 C CA . ALA A 1 209 ? -2.422 -16.715 4.302 1.00 97.88 209 ALA A CA 1
ATOM 1671 C C . ALA A 1 209 ? -3.288 -17.620 5.193 1.00 97.88 209 ALA A C 1
ATOM 1673 O O . ALA A 1 209 ? -4.259 -18.189 4.697 1.00 97.88 209 ALA A O 1
ATOM 1674 N N . VAL A 1 210 ? -2.990 -17.729 6.494 1.00 97.56 210 VAL A N 1
ATOM 1675 C CA . VAL A 1 210 ? -3.815 -18.496 7.452 1.00 97.56 210 VAL A CA 1
ATOM 1676 C C . VAL A 1 210 ? -5.240 -17.934 7.505 1.00 97.56 210 VAL A C 1
ATOM 1678 O O . VAL A 1 210 ? -6.214 -18.667 7.347 1.00 97.56 210 VAL A O 1
ATOM 1681 N N . VAL A 1 211 ? -5.373 -16.609 7.625 1.00 96.38 211 VAL A N 1
ATOM 1682 C CA . VAL A 1 211 ? -6.683 -15.937 7.643 1.00 96.38 211 VAL A CA 1
ATOM 1683 C C . VAL A 1 211 ? -7.359 -16.007 6.269 1.00 96.38 211 VAL A C 1
ATOM 1685 O O . VAL A 1 211 ? -8.549 -16.308 6.180 1.00 96.38 211 VAL A O 1
ATOM 1688 N N . MET A 1 212 ? -6.606 -15.784 5.187 1.00 96.69 212 MET A N 1
ATOM 1689 C CA . MET A 1 212 ? -7.122 -15.869 3.815 1.00 96.69 212 MET A CA 1
ATOM 1690 C C . MET A 1 212 ? -7.647 -17.268 3.478 1.00 96.69 212 MET A C 1
ATOM 1692 O O . MET A 1 212 ? -8.660 -17.371 2.794 1.00 96.69 212 MET A O 1
ATOM 1696 N N . ARG A 1 213 ? -7.024 -18.338 3.988 1.00 95.94 213 ARG A N 1
ATOM 1697 C CA . ARG A 1 213 ? -7.460 -19.724 3.762 1.00 95.94 213 ARG A CA 1
ATOM 1698 C C . ARG A 1 213 ? -8.819 -20.037 4.390 1.00 95.94 213 ARG A C 1
ATOM 1700 O O . ARG A 1 213 ? -9.563 -20.814 3.801 1.00 95.94 213 ARG A O 1
ATOM 1707 N N . LYS A 1 214 ? -9.173 -19.418 5.526 1.00 93.62 214 LYS A N 1
ATOM 1708 C CA . LYS A 1 214 ? -10.526 -19.540 6.107 1.00 93.62 214 LYS A CA 1
ATOM 1709 C C . LYS A 1 214 ? -11.590 -18.816 5.274 1.00 93.62 214 LYS A C 1
ATOM 1711 O O . LYS A 1 214 ? -12.718 -19.284 5.209 1.00 93.62 214 LYS A O 1
ATOM 1716 N N . LEU A 1 215 ? -11.239 -17.689 4.648 1.00 94.69 215 LEU A N 1
ATOM 1717 C CA . LEU A 1 215 ? -12.183 -16.850 3.894 1.00 94.69 215 LEU A CA 1
ATOM 1718 C C . LEU A 1 215 ? -12.351 -17.289 2.429 1.00 94.69 215 LEU A C 1
ATOM 1720 O O . LEU A 1 215 ? -13.465 -17.318 1.915 1.00 94.69 215 LEU A O 1
ATOM 1724 N N . TYR A 1 216 ? -11.246 -17.617 1.758 1.00 95.69 216 TYR A N 1
ATOM 1725 C CA . TYR A 1 216 ? -11.175 -17.889 0.321 1.00 95.69 216 TYR A CA 1
ATOM 1726 C C . TYR A 1 216 ? -10.171 -19.024 0.029 1.00 95.69 216 TYR A C 1
ATOM 1728 O O . TYR A 1 216 ? -9.112 -18.787 -0.560 1.00 95.69 216 TYR A O 1
ATOM 1736 N N . PRO A 1 217 ? -10.469 -20.276 0.429 1.00 95.25 217 PRO A N 1
ATOM 1737 C CA . PRO A 1 217 ? -9.546 -21.406 0.285 1.00 95.25 217 PRO A CA 1
ATOM 1738 C C . PRO A 1 217 ? -9.180 -21.735 -1.170 1.00 95.25 217 PRO A C 1
ATOM 1740 O O . PRO A 1 217 ? -8.159 -22.372 -1.405 1.00 95.25 217 PRO A O 1
ATOM 1743 N N . SER A 1 218 ? -9.989 -21.308 -2.145 1.00 94.81 218 SER A N 1
ATOM 1744 C CA . SER A 1 218 ? -9.800 -21.554 -3.580 1.00 94.81 218 SER A CA 1
ATOM 1745 C C . SER A 1 218 ? -8.834 -20.590 -4.283 1.00 94.81 218 SER A C 1
ATOM 1747 O O . SER A 1 218 ? -8.621 -20.739 -5.486 1.00 94.81 218 SER A O 1
ATOM 1749 N N . LEU A 1 219 ? -8.243 -19.608 -3.588 1.00 94.31 219 LEU A N 1
ATOM 1750 C CA . LEU A 1 219 ? -7.334 -18.647 -4.229 1.00 94.31 219 LEU A CA 1
ATOM 1751 C C . LEU A 1 219 ? -6.088 -19.339 -4.823 1.00 94.31 219 LEU A C 1
ATOM 1753 O O . LEU A 1 219 ? -5.515 -20.204 -4.153 1.00 94.31 219 LEU A O 1
ATOM 1757 N N . PRO A 1 220 ? -5.620 -18.944 -6.029 1.00 92.88 220 PRO A N 1
ATOM 1758 C CA . PRO A 1 220 ? -4.541 -19.641 -6.735 1.00 92.88 220 PRO A CA 1
ATOM 1759 C C . PRO A 1 220 ? -3.255 -19.802 -5.920 1.00 92.88 220 PRO A C 1
ATOM 1761 O O . PRO A 1 220 ? -2.738 -20.915 -5.822 1.00 92.88 220 PRO A O 1
ATOM 1764 N N . PHE A 1 221 ? -2.765 -18.739 -5.268 1.00 96.19 221 PHE A N 1
ATOM 1765 C CA . PHE A 1 221 ? -1.542 -18.832 -4.462 1.00 96.19 221 PHE A CA 1
ATOM 1766 C C . PHE A 1 221 ? -1.628 -19.860 -3.320 1.00 96.19 221 PHE A C 1
ATOM 1768 O O . PHE A 1 221 ? -0.628 -20.515 -3.031 1.00 96.19 221 PHE A O 1
ATOM 1775 N N . LEU A 1 222 ? -2.807 -20.054 -2.710 1.00 97.06 222 LEU A N 1
ATOM 1776 C CA . LEU A 1 222 ? -3.015 -21.018 -1.620 1.00 97.06 222 LEU A CA 1
ATOM 1777 C C . LEU A 1 222 ? -2.966 -22.479 -2.088 1.00 97.06 222 LEU A C 1
ATOM 1779 O O . LEU A 1 222 ? -2.746 -23.363 -1.264 1.00 97.06 222 LEU A O 1
ATOM 1783 N N . GLN A 1 223 ? -3.116 -22.739 -3.392 1.00 95.88 223 GLN A N 1
ATOM 1784 C CA . GLN A 1 223 ? -2.944 -24.078 -3.970 1.00 95.88 223 GLN A CA 1
ATOM 1785 C C . GLN A 1 223 ? -1.464 -24.481 -4.097 1.00 95.88 223 GLN A C 1
ATOM 1787 O O . GLN A 1 223 ? -1.155 -25.638 -4.382 1.00 95.88 223 GLN A O 1
ATOM 1792 N N . HIS A 1 224 ? -0.522 -23.551 -3.891 1.00 97.06 224 HIS A N 1
ATOM 1793 C CA . HIS A 1 224 ? 0.903 -23.860 -3.951 1.00 97.06 224 HIS A CA 1
ATOM 1794 C C . HIS A 1 224 ? 1.327 -24.769 -2.783 1.00 97.06 224 HIS A C 1
ATOM 1796 O O . HIS A 1 224 ? 0.991 -24.519 -1.626 1.00 97.06 224 HIS A O 1
ATOM 1802 N N . SER A 1 225 ? 2.143 -25.789 -3.073 1.00 97.31 225 SER A N 1
ATOM 1803 C CA . SER A 1 225 ? 2.486 -26.885 -2.147 1.00 97.31 225 SER A CA 1
ATOM 1804 C C . SER A 1 225 ? 3.018 -26.446 -0.776 1.00 97.31 225 SER A C 1
ATOM 1806 O O . SER A 1 225 ? 2.765 -27.129 0.213 1.00 97.31 225 SER A O 1
ATOM 1808 N N . ILE A 1 226 ? 3.691 -25.291 -0.695 1.00 97.44 226 ILE A N 1
ATOM 1809 C CA . ILE A 1 226 ? 4.155 -24.659 0.558 1.00 97.44 226 ILE A CA 1
ATOM 1810 C C . ILE A 1 226 ? 3.020 -24.565 1.596 1.00 97.44 226 ILE A C 1
ATOM 1812 O O . ILE A 1 226 ? 3.225 -24.932 2.754 1.00 97.44 226 ILE A O 1
ATOM 1816 N N . PHE A 1 227 ? 1.812 -24.164 1.185 1.00 97.69 227 PHE A N 1
ATOM 1817 C CA . PHE A 1 227 ? 0.645 -24.012 2.067 1.00 97.69 227 PHE A CA 1
ATOM 1818 C C . PHE A 1 227 ? -0.025 -25.349 2.445 1.00 97.69 227 PHE A C 1
ATOM 1820 O O . PHE A 1 227 ? -0.957 -25.378 3.248 1.00 97.69 227 PHE A O 1
ATOM 1827 N N . SER A 1 228 ? 0.475 -26.469 1.923 1.00 96.50 228 SER A N 1
ATOM 1828 C CA . SER A 1 228 ? 0.082 -27.832 2.306 1.00 96.50 228 SER A CA 1
ATOM 1829 C C . SER A 1 228 ? 1.193 -28.582 3.052 1.00 96.50 228 SER A C 1
ATOM 1831 O O . SER A 1 228 ? 1.020 -29.749 3.395 1.00 96.50 228 SER A O 1
ATOM 1833 N N . THR A 1 229 ? 2.335 -27.939 3.328 1.00 98.12 229 THR A N 1
ATOM 1834 C CA . THR A 1 229 ? 3.422 -28.564 4.098 1.00 98.12 229 THR A CA 1
ATOM 1835 C C . THR A 1 229 ? 3.036 -28.758 5.572 1.00 98.12 229 THR A C 1
ATOM 1837 O O . THR A 1 229 ? 2.369 -27.891 6.144 1.00 98.12 229 THR A O 1
ATOM 1840 N N . PRO A 1 230 ? 3.512 -29.824 6.249 1.00 98.38 230 PRO A N 1
ATOM 1841 C CA . PRO A 1 230 ? 3.246 -30.034 7.675 1.00 98.38 230 PRO A CA 1
ATOM 1842 C C . PRO A 1 230 ? 3.670 -28.852 8.560 1.00 98.38 230 PRO A C 1
ATOM 1844 O O . PRO A 1 230 ? 2.975 -28.514 9.514 1.00 98.38 230 PRO A O 1
ATOM 1847 N N . ILE A 1 231 ? 4.775 -28.178 8.213 1.00 98.19 231 ILE A N 1
ATOM 1848 C CA . ILE A 1 231 ? 5.274 -27.008 8.948 1.00 98.19 231 ILE A CA 1
ATOM 1849 C C . ILE A 1 231 ? 4.354 -25.784 8.806 1.00 98.19 231 ILE A C 1
ATOM 1851 O O . ILE A 1 231 ? 4.145 -25.074 9.789 1.00 98.19 231 ILE A O 1
ATOM 1855 N N . PHE A 1 232 ? 3.746 -25.561 7.631 1.00 98.38 232 PHE A N 1
ATOM 1856 C CA . PHE A 1 232 ? 2.709 -24.537 7.476 1.00 98.38 232 PHE A CA 1
ATOM 1857 C C . PHE A 1 232 ? 1.434 -24.915 8.234 1.00 98.38 232 PHE A C 1
ATOM 1859 O O . PHE A 1 232 ? 0.874 -24.069 8.922 1.00 98.38 232 PHE A O 1
ATOM 1866 N N . LEU A 1 233 ? 0.984 -26.170 8.141 1.00 98.06 233 LEU A N 1
ATOM 1867 C CA . LEU A 1 233 ? -0.253 -26.621 8.789 1.00 98.06 233 LEU A CA 1
ATOM 1868 C C . LEU A 1 233 ? -0.172 -26.554 10.325 1.00 98.06 233 LEU A C 1
ATOM 1870 O O . LEU A 1 233 ? -1.148 -26.158 10.959 1.00 98.06 233 LEU A O 1
ATOM 1874 N N . SER A 1 234 ? 0.988 -26.866 10.917 1.00 98.19 234 SER A N 1
ATOM 1875 C CA . SER A 1 234 ? 1.225 -26.664 12.356 1.00 98.19 234 SER A CA 1
ATOM 1876 C C . SER A 1 234 ? 1.147 -25.182 12.724 1.00 98.19 234 SER A C 1
ATOM 1878 O O . SER A 1 234 ? 0.339 -24.808 13.566 1.00 98.19 234 SER A O 1
ATOM 1880 N N . PHE A 1 235 ? 1.907 -24.325 12.029 1.00 98.19 235 PHE A N 1
ATOM 1881 C CA . PHE A 1 235 ? 1.887 -22.879 12.269 1.00 98.19 235 PHE A CA 1
ATOM 1882 C C . PHE A 1 235 ? 0.483 -22.273 12.106 1.00 98.19 235 PHE A C 1
ATOM 1884 O O . PHE A 1 235 ? 0.089 -21.407 12.886 1.00 98.19 235 PHE A O 1
ATOM 1891 N N . ALA A 1 236 ? -0.279 -22.729 11.107 1.00 97.88 236 ALA A N 1
ATOM 1892 C CA . ALA A 1 236 ? -1.651 -22.294 10.884 1.00 97.88 236 ALA A CA 1
ATOM 1893 C C . ALA A 1 236 ? -2.531 -22.623 12.095 1.00 97.88 236 ALA A C 1
ATOM 1895 O O . ALA A 1 236 ? -3.175 -21.724 12.624 1.00 97.88 236 ALA A O 1
ATOM 1896 N N . LYS A 1 237 ? -2.486 -23.863 12.597 1.00 97.50 237 LYS A N 1
ATOM 1897 C CA . LYS A 1 237 ? -3.225 -24.279 13.799 1.00 97.50 237 LYS A CA 1
ATOM 1898 C C . LYS A 1 237 ? -2.859 -23.439 15.031 1.00 97.50 237 LYS A C 1
ATOM 1900 O O . LYS A 1 237 ? -3.750 -23.012 15.769 1.00 97.50 237 LYS A O 1
ATOM 1905 N N . ASP A 1 238 ? -1.571 -23.180 15.241 1.00 96.44 238 ASP A N 1
ATOM 1906 C CA . ASP A 1 238 ? -1.089 -22.392 16.381 1.00 96.44 238 ASP A CA 1
ATOM 1907 C C . ASP A 1 238 ? -1.578 -20.932 16.294 1.00 96.44 238 ASP A C 1
ATOM 1909 O O . ASP A 1 238 ? -2.089 -20.376 17.270 1.00 96.44 238 ASP A O 1
ATOM 1913 N N . LEU A 1 239 ? -1.494 -20.318 15.105 1.00 96.44 239 LEU A N 1
ATOM 1914 C CA . LEU A 1 239 ? -1.971 -18.952 14.875 1.00 96.44 239 LEU A CA 1
ATOM 1915 C C . LEU A 1 239 ? -3.498 -18.850 14.954 1.00 96.44 239 LEU A C 1
ATOM 1917 O O . LEU A 1 239 ? -4.008 -17.872 15.493 1.00 96.44 239 LEU A O 1
ATOM 1921 N N . GLU A 1 240 ? -4.233 -19.841 14.455 1.00 95.50 240 GLU A N 1
ATOM 1922 C CA . GLU A 1 240 ? -5.691 -19.908 14.584 1.00 95.50 240 GLU A CA 1
ATOM 1923 C C . GLU A 1 240 ? -6.124 -19.970 16.050 1.00 95.50 240 GLU A C 1
ATOM 1925 O O . GLU A 1 240 ? -6.988 -19.196 16.454 1.00 95.50 240 GLU A O 1
ATOM 1930 N N . THR A 1 241 ? -5.450 -20.787 16.862 1.00 94.50 241 THR A N 1
ATOM 1931 C CA . THR A 1 241 ? -5.697 -20.870 18.311 1.00 94.50 241 THR A CA 1
ATOM 1932 C C . THR A 1 241 ? -5.460 -19.512 18.989 1.00 94.50 241 THR A C 1
ATOM 1934 O O . THR A 1 241 ? -6.288 -19.046 19.770 1.00 94.50 241 THR A O 1
ATOM 1937 N N . ALA A 1 242 ? -4.369 -18.813 18.650 1.00 92.00 242 ALA A N 1
ATOM 1938 C CA . ALA A 1 242 ? -4.091 -17.474 19.180 1.00 92.00 242 ALA A CA 1
ATOM 1939 C C . ALA A 1 242 ? -5.086 -16.397 18.691 1.00 92.00 242 ALA A C 1
ATOM 1941 O O . ALA A 1 242 ? -5.387 -15.451 19.422 1.00 92.00 242 ALA A O 1
ATOM 1942 N N . LEU A 1 243 ? -5.615 -16.534 17.471 1.00 92.12 243 LEU A N 1
ATOM 1943 C CA . LEU A 1 243 ? -6.663 -15.662 16.932 1.00 92.12 243 LEU A CA 1
ATOM 1944 C C . LEU A 1 243 ? -8.016 -15.876 17.621 1.00 92.12 243 LEU A C 1
ATOM 1946 O O . LEU A 1 243 ? -8.752 -14.907 17.801 1.00 92.12 243 LEU A O 1
ATOM 1950 N N . GLU A 1 244 ? -8.327 -17.111 18.015 1.00 90.38 244 GLU A N 1
ATOM 1951 C CA . GLU A 1 244 ? -9.544 -17.469 18.754 1.00 90.38 244 GLU A CA 1
ATOM 1952 C C . GLU A 1 244 ? -9.488 -16.991 20.214 1.00 90.38 244 GLU A C 1
ATOM 1954 O O . GLU A 1 244 ? -10.478 -16.457 20.714 1.00 90.38 244 GLU A O 1
ATOM 1959 N N . LEU A 1 245 ? -8.319 -17.070 20.865 1.00 87.31 245 LEU A N 1
ATOM 1960 C CA . LEU A 1 245 ? -8.081 -16.464 22.185 1.00 87.31 245 LEU A CA 1
ATOM 1961 C C . LEU A 1 245 ? -8.162 -14.925 22.152 1.00 87.31 245 LEU A C 1
ATOM 1963 O O . LEU A 1 245 ? -8.638 -14.310 23.104 1.00 87.31 245 LEU A O 1
ATOM 1967 N N . ASN A 1 246 ? -7.718 -14.298 21.053 1.00 77.06 246 ASN A N 1
ATOM 1968 C CA . ASN A 1 246 ? -7.803 -12.851 20.800 1.00 77.06 246 ASN A CA 1
ATOM 1969 C C . ASN A 1 246 ? -7.235 -11.972 21.938 1.00 77.06 246 ASN A C 1
ATOM 1971 O O . ASN A 1 246 ? -7.720 -10.864 22.195 1.00 77.06 246 ASN A O 1
ATOM 1975 N N . GLU A 1 247 ? -6.196 -12.456 22.624 1.00 72.31 247 GLU A N 1
ATOM 1976 C CA . GLU A 1 247 ? -5.545 -11.734 23.717 1.00 72.31 247 GLU A CA 1
ATOM 1977 C C . GLU A 1 247 ? -4.932 -10.424 23.207 1.00 72.31 247 GLU A C 1
ATOM 1979 O O . GLU A 1 247 ? -3.938 -10.398 22.475 1.00 72.31 247 GLU A O 1
ATOM 1984 N N . ARG A 1 248 ? -5.544 -9.299 23.591 1.00 73.25 248 ARG A N 1
ATOM 1985 C CA . ARG A 1 248 ? -5.009 -7.967 23.302 1.00 73.25 248 ARG A CA 1
ATOM 1986 C C . ARG A 1 248 ? -3.979 -7.588 24.365 1.00 73.25 248 ARG A C 1
ATOM 1988 O O . ARG A 1 248 ? -4.291 -7.690 25.552 1.00 73.25 248 ARG A O 1
ATOM 1995 N N . PRO A 1 249 ? -2.799 -7.063 23.985 1.00 80.31 249 PRO A N 1
ATOM 1996 C CA . PRO A 1 249 ? -1.845 -6.527 24.943 1.00 80.31 249 PRO A CA 1
ATOM 1997 C C . PRO A 1 249 ? -2.506 -5.474 25.835 1.00 80.31 249 PRO A C 1
ATOM 1999 O O . PRO A 1 249 ? -3.128 -4.537 25.331 1.00 80.31 249 PRO A O 1
ATOM 2002 N N . LEU A 1 250 ? -2.329 -5.597 27.155 1.00 75.50 250 LEU A N 1
ATOM 2003 C CA . LEU A 1 250 ? -2.946 -4.712 28.152 1.00 75.50 250 LEU A CA 1
ATOM 2004 C C . LEU A 1 250 ? -2.703 -3.222 27.852 1.00 75.50 250 LEU A C 1
ATOM 2006 O O . LEU A 1 250 ? -3.590 -2.396 28.044 1.00 75.50 250 LEU A O 1
ATOM 2010 N N . SER A 1 251 ? -1.528 -2.882 27.318 1.00 76.81 251 SER A N 1
ATOM 2011 C CA . SER A 1 251 ? -1.168 -1.523 26.904 1.00 76.81 251 SER A CA 1
ATOM 2012 C C . SER A 1 251 ? -2.094 -0.934 25.834 1.00 76.81 251 SER A C 1
ATOM 2014 O O . SER A 1 251 ? -2.321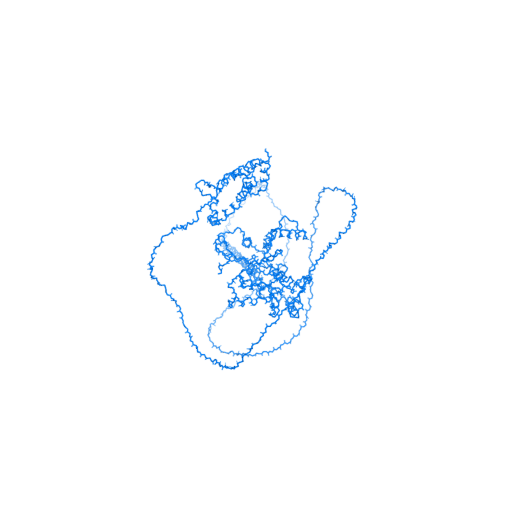 0.273 25.832 1.00 76.81 251 SER A O 1
ATOM 2016 N N . VAL A 1 252 ? -2.650 -1.750 24.938 1.00 78.81 252 VAL A N 1
ATOM 2017 C CA . VAL A 1 252 ? -3.590 -1.312 23.895 1.00 78.81 252 VAL A CA 1
ATOM 2018 C C . VAL A 1 252 ? -4.945 -1.027 24.535 1.00 78.81 252 VAL A C 1
ATOM 2020 O O . VAL A 1 252 ? -5.455 0.083 24.408 1.00 78.81 252 VAL A O 1
ATOM 2023 N N . SER A 1 253 ? -5.462 -1.981 25.316 1.00 78.44 253 SER A N 1
ATOM 2024 C CA . SER A 1 253 ? -6.733 -1.858 26.041 1.00 78.44 253 SER A CA 1
ATOM 2025 C C . SER A 1 253 ? -6.748 -0.645 26.983 1.00 78.44 253 SER A C 1
ATOM 2027 O O . SER A 1 253 ? -7.700 0.132 26.980 1.00 78.44 253 SER A O 1
ATOM 2029 N N . VAL A 1 254 ? -5.663 -0.415 27.733 1.00 79.75 254 VAL A N 1
ATOM 2030 C CA . VAL A 1 254 ? -5.520 0.761 28.610 1.00 79.75 254 VAL A CA 1
ATOM 2031 C C . VAL A 1 254 ? -5.539 2.066 27.806 1.00 79.75 254 VAL A C 1
ATOM 2033 O O . VAL A 1 254 ? -6.245 2.995 28.187 1.00 79.75 254 VAL A O 1
ATOM 2036 N N . ASN A 1 255 ? -4.826 2.151 26.675 1.00 77.94 255 ASN A N 1
ATOM 2037 C CA . ASN A 1 255 ? -4.825 3.357 25.830 1.00 77.94 255 ASN A CA 1
ATOM 2038 C C . ASN A 1 255 ? -6.191 3.649 25.177 1.00 77.94 255 ASN A C 1
ATOM 2040 O O . ASN A 1 255 ? -6.496 4.810 24.884 1.00 77.94 255 ASN A O 1
ATOM 2044 N N . GLU A 1 256 ? -7.011 2.624 24.929 1.00 75.62 256 GLU A N 1
ATOM 2045 C CA . GLU A 1 256 ? -8.365 2.799 24.394 1.00 75.62 256 GLU A CA 1
ATOM 2046 C C . GLU A 1 256 ? -9.317 3.387 25.448 1.00 75.62 256 GLU A C 1
ATOM 2048 O O . GLU A 1 256 ? -9.984 4.380 25.139 1.00 75.62 256 GLU A O 1
ATOM 2053 N N . VAL A 1 257 ? -9.296 2.848 26.677 1.00 80.31 257 VAL A N 1
ATOM 2054 C CA . VAL A 1 257 ? -10.224 3.169 27.785 1.00 80.31 257 VAL A CA 1
ATOM 2055 C C . VAL A 1 257 ? -9.824 4.420 28.591 1.00 80.31 257 VAL A C 1
ATOM 2057 O O . VAL A 1 257 ? -10.688 5.117 29.125 1.00 80.31 257 VAL A O 1
ATOM 2060 N N . LEU A 1 258 ? -8.531 4.766 28.665 1.00 82.12 258 LEU A N 1
ATOM 2061 C CA . LEU A 1 258 ? -8.033 5.891 29.479 1.00 82.12 258 LEU A CA 1
ATOM 2062 C C . LEU A 1 258 ? -8.769 7.237 29.259 1.00 82.12 258 LEU A C 1
ATOM 2064 O O . LEU A 1 258 ? -8.986 7.938 30.248 1.00 82.12 258 LEU A O 1
ATOM 2068 N N . PRO A 1 259 ? -9.185 7.632 28.036 1.00 79.56 259 PRO A N 1
ATOM 2069 C CA . PRO A 1 259 ? -9.932 8.874 27.828 1.00 79.56 259 PRO A CA 1
ATOM 2070 C C . PRO A 1 259 ? -11.341 8.871 28.434 1.00 79.56 259 PRO A C 1
ATOM 2072 O O . PRO A 1 259 ? -11.774 9.913 28.915 1.00 79.56 259 PRO A O 1
ATOM 2075 N N . GLU A 1 260 ? -12.031 7.727 28.460 1.00 83.38 260 GLU A N 1
ATOM 2076 C CA . GLU A 1 260 ? -13.354 7.602 29.093 1.00 83.38 260 GLU A CA 1
ATOM 2077 C C . GLU A 1 260 ? -13.227 7.694 30.617 1.00 83.38 260 GLU A C 1
ATOM 2079 O O . GLU A 1 260 ? -13.960 8.447 31.255 1.00 83.38 260 GLU A O 1
ATOM 2084 N N . ILE A 1 261 ? -12.211 7.036 31.193 1.00 86.31 261 ILE A N 1
ATOM 2085 C CA . ILE A 1 261 ? -11.855 7.187 32.613 1.00 86.31 261 ILE A CA 1
ATOM 2086 C C . ILE A 1 261 ? -11.515 8.650 32.929 1.00 86.31 261 ILE A C 1
ATOM 2088 O O . ILE A 1 261 ? -11.975 9.190 33.932 1.00 86.31 261 ILE A O 1
ATOM 2092 N N . HIS A 1 262 ? -10.725 9.317 32.083 1.00 85.94 262 HIS A N 1
ATOM 2093 C CA . HIS A 1 262 ? -10.368 10.720 32.286 1.00 85.94 262 HIS A CA 1
ATOM 2094 C C . HIS A 1 262 ? -11.591 11.645 32.235 1.00 85.94 262 HIS A C 1
ATOM 2096 O O . HIS A 1 262 ? -11.701 12.549 33.067 1.00 85.94 262 HIS A O 1
ATOM 2102 N N . GLN A 1 263 ? -12.515 11.409 31.301 1.00 86.81 263 GLN A N 1
ATOM 2103 C CA . GLN A 1 263 ? -13.762 12.161 31.204 1.00 86.81 263 GLN A CA 1
ATOM 2104 C C . GLN A 1 263 ? -14.627 11.945 32.451 1.00 86.81 263 GLN A C 1
ATOM 2106 O O . GLN A 1 263 ? -14.924 12.919 33.137 1.00 86.81 263 GLN A O 1
ATOM 2111 N N . TYR A 1 264 ? -14.886 10.690 32.832 1.00 91.88 264 TYR A N 1
ATOM 2112 C CA . TYR A 1 264 ? -15.623 10.334 34.049 1.00 91.88 264 TYR A CA 1
ATOM 2113 C C . TYR A 1 264 ? -15.035 10.981 35.316 1.00 91.88 264 TYR A C 1
ATOM 2115 O O . TYR A 1 264 ? -15.755 11.599 36.096 1.00 91.88 264 TYR A O 1
ATOM 2123 N N . LEU A 1 265 ? -13.710 10.919 35.504 1.00 92.25 265 LEU A N 1
ATOM 2124 C CA . LEU A 1 265 ? -13.031 11.554 36.642 1.00 92.25 265 LEU A CA 1
ATOM 2125 C C . LEU A 1 265 ? -13.111 13.089 36.616 1.00 92.25 265 LEU A C 1
ATOM 2127 O O . LEU A 1 265 ? -13.040 13.727 37.670 1.00 92.25 265 LEU A O 1
ATOM 2131 N N . THR A 1 266 ? -13.228 13.693 35.433 1.00 90.44 266 THR A N 1
ATOM 2132 C CA . THR A 1 266 ? -13.380 15.145 35.281 1.00 90.44 266 THR A CA 1
ATOM 2133 C C . THR A 1 266 ? -14.819 15.579 35.549 1.00 90.44 266 THR A C 1
ATOM 2135 O O . THR A 1 266 ? -15.023 16.583 36.227 1.00 90.44 266 THR A O 1
ATOM 2138 N N . ASP A 1 267 ? -15.804 14.811 35.087 1.00 91.19 267 ASP A N 1
ATOM 2139 C CA . ASP A 1 267 ? -17.226 15.061 35.339 1.00 91.19 267 ASP A CA 1
ATOM 2140 C C . ASP A 1 267 ? -17.553 14.874 36.828 1.00 91.19 267 ASP A C 1
ATOM 2142 O O . ASP A 1 267 ? -18.024 15.812 37.465 1.00 91.19 267 ASP A O 1
ATOM 2146 N N . MET A 1 268 ? -17.101 13.777 37.447 1.00 93.69 268 MET A N 1
ATOM 2147 C CA . MET A 1 268 ? -17.189 13.566 38.901 1.00 93.69 268 MET A CA 1
ATOM 2148 C C . MET A 1 268 ? -16.571 14.725 39.711 1.00 93.69 268 MET A C 1
ATOM 2150 O O . MET A 1 268 ? -17.092 15.107 40.759 1.00 93.69 268 MET A O 1
ATOM 2154 N N . ARG A 1 269 ? -15.467 15.322 39.235 1.00 93.12 269 ARG A N 1
ATOM 2155 C CA . ARG A 1 269 ? -14.858 16.501 39.877 1.00 93.12 269 ARG A CA 1
ATOM 2156 C C . ARG A 1 269 ? -15.738 17.748 39.749 1.00 93.12 269 ARG A C 1
ATOM 2158 O O . ARG A 1 269 ? -15.817 18.515 40.708 1.00 93.12 269 ARG A O 1
ATOM 2165 N N . ARG A 1 270 ? -16.382 17.962 38.596 1.00 91.31 270 ARG A N 1
ATOM 2166 C CA . ARG A 1 270 ? -17.333 19.069 38.386 1.00 91.31 270 ARG A CA 1
ATOM 2167 C C . ARG A 1 270 ? -18.553 18.911 39.289 1.00 91.31 270 ARG A C 1
ATOM 2169 O O . ARG A 1 270 ? -18.931 19.877 39.946 1.00 91.31 270 ARG A O 1
ATOM 2176 N N . ASP A 1 271 ? -19.091 17.701 39.397 1.00 92.88 271 ASP A N 1
ATOM 2177 C CA . ASP A 1 271 ? -20.244 17.399 40.251 1.00 92.88 271 ASP A CA 1
ATOM 2178 C C . ASP A 1 271 ? -19.924 17.634 41.734 1.00 92.88 271 ASP A C 1
ATOM 2180 O O . ASP A 1 271 ? -20.700 18.275 42.444 1.00 92.88 271 ASP A O 1
ATOM 2184 N N . GLN A 1 272 ? -18.739 17.217 42.200 1.00 91.62 272 GLN A N 1
ATOM 2185 C CA . GLN A 1 272 ? -18.268 17.526 43.556 1.00 91.62 272 GLN A CA 1
ATOM 2186 C C . GLN A 1 272 ? -18.121 19.037 43.801 1.00 91.62 272 GLN A C 1
ATOM 2188 O O . GLN A 1 272 ? -18.491 19.522 44.872 1.00 91.62 272 GLN A O 1
ATOM 2193 N N . GLN A 1 273 ? -17.619 19.797 42.823 1.00 92.94 273 GLN A N 1
ATOM 2194 C CA . GLN A 1 273 ? -17.530 21.258 42.920 1.00 92.94 273 GLN A CA 1
ATOM 2195 C C . GLN A 1 273 ? -18.919 21.913 42.963 1.00 92.94 273 GLN A C 1
ATOM 2197 O O . GLN A 1 273 ? -19.152 22.785 43.800 1.00 92.94 273 GLN A O 1
ATOM 2202 N N . ALA A 1 274 ? -19.861 21.462 42.131 1.00 90.81 274 ALA A N 1
ATOM 2203 C CA . ALA A 1 274 ? -21.240 21.945 42.132 1.00 90.81 274 ALA A CA 1
ATOM 2204 C C . ALA A 1 274 ? -21.952 21.644 43.465 1.00 90.81 274 ALA A C 1
ATOM 2206 O O . ALA A 1 274 ? -22.540 22.543 44.067 1.00 90.81 274 ALA A O 1
ATOM 2207 N N . ALA A 1 275 ? -21.827 20.419 43.985 1.00 91.62 275 ALA A N 1
ATOM 2208 C CA . ALA A 1 275 ? -22.376 20.027 45.284 1.00 91.62 275 ALA A CA 1
ATOM 2209 C C . ALA A 1 275 ? -21.792 20.858 46.446 1.00 91.62 275 ALA A C 1
ATOM 2211 O O . ALA A 1 275 ? -22.521 21.270 47.356 1.00 91.62 275 ALA A O 1
ATOM 2212 N N . HIS A 1 276 ? -20.489 21.157 46.399 1.00 91.88 276 HIS A N 1
ATOM 2213 C CA . HIS A 1 276 ? -19.840 22.019 47.385 1.00 91.88 276 HIS A CA 1
ATOM 2214 C C . HIS A 1 276 ? -20.376 23.458 47.339 1.00 91.88 276 HIS A C 1
ATOM 2216 O O . HIS A 1 276 ? -20.694 24.016 48.388 1.00 91.88 276 HIS A O 1
ATOM 2222 N N . LEU A 1 277 ? -20.551 24.036 46.144 1.00 92.62 277 LEU A N 1
ATOM 2223 C CA . LEU A 1 277 ? -21.139 25.372 45.971 1.00 92.62 277 LEU A CA 1
ATOM 2224 C C . LEU A 1 277 ? -22.590 25.436 46.472 1.00 92.62 277 LEU A C 1
ATOM 2226 O O . LEU A 1 277 ? -22.953 26.392 47.156 1.00 92.62 277 LEU A O 1
ATOM 2230 N N . ILE A 1 278 ? -23.397 24.401 46.207 1.00 91.62 278 ILE A N 1
ATOM 2231 C CA . ILE A 1 278 ? -24.762 24.285 46.749 1.00 91.62 278 ILE A CA 1
ATOM 2232 C C . ILE A 1 278 ? -24.720 24.271 48.282 1.00 91.62 278 ILE A C 1
ATOM 2234 O O . ILE A 1 278 ? -25.439 25.034 48.921 1.00 91.62 278 ILE A O 1
ATOM 2238 N N . THR A 1 279 ? -23.828 23.478 48.881 1.00 91.44 279 THR A N 1
ATOM 2239 C CA . THR A 1 279 ? -23.690 23.391 50.345 1.00 91.44 279 THR A CA 1
ATOM 2240 C C . THR A 1 279 ? -23.250 24.725 50.956 1.00 91.44 279 THR A C 1
ATOM 2242 O O . THR A 1 279 ? -23.821 25.152 51.960 1.00 91.44 279 THR A O 1
ATOM 2245 N N . GLN A 1 280 ? -22.289 25.423 50.339 1.00 89.75 280 GLN A N 1
ATOM 2246 C CA . GLN A 1 280 ? -21.873 26.761 50.772 1.00 89.75 280 GLN A CA 1
ATOM 2247 C C . GLN A 1 280 ? -23.022 27.773 50.694 1.00 89.75 280 GLN A C 1
ATOM 2249 O O . GLN A 1 280 ? -23.265 28.489 51.662 1.00 89.75 280 GLN A O 1
ATOM 2254 N N . HIS A 1 281 ? -23.754 27.820 49.578 1.00 91.31 281 HIS A N 1
ATOM 2255 C CA . HIS A 1 281 ? -24.887 28.729 49.405 1.00 91.31 281 HIS A CA 1
ATOM 2256 C C . HIS A 1 281 ? -26.001 28.450 50.426 1.00 91.31 281 HIS A C 1
ATOM 2258 O O . HIS A 1 281 ? -26.505 29.379 51.054 1.00 91.31 281 HIS A O 1
ATOM 2264 N N . THR A 1 282 ? -26.333 27.179 50.671 1.00 90.06 282 THR A N 1
ATOM 2265 C CA . THR A 1 282 ? -27.303 26.795 51.707 1.00 90.06 282 THR A CA 1
ATOM 2266 C C . THR A 1 282 ? -26.824 27.188 53.106 1.00 90.06 282 THR A C 1
ATOM 2268 O O . THR A 1 282 ? -27.611 27.728 53.878 1.00 90.06 282 THR A O 1
ATOM 2271 N N . SER A 1 283 ? -25.539 26.999 53.425 1.00 91.44 283 SER A N 1
ATOM 2272 C CA . SER A 1 283 ? -24.951 27.423 54.705 1.00 91.44 283 SER A CA 1
ATOM 2273 C C . SER A 1 283 ? -24.997 28.945 54.892 1.00 91.44 283 SER A C 1
ATOM 2275 O O . SER A 1 283 ? -25.466 29.431 55.920 1.00 91.44 283 SER A O 1
ATOM 2277 N N . ASN A 1 284 ? -24.610 29.712 53.868 1.00 92.31 284 ASN A N 1
ATOM 2278 C CA . ASN A 1 284 ? -24.669 31.176 53.881 1.00 92.31 284 ASN A CA 1
ATOM 2279 C C . ASN A 1 284 ? -26.110 31.680 54.050 1.00 92.31 284 ASN A C 1
ATOM 2281 O O . ASN A 1 284 ? -26.356 32.586 54.847 1.00 92.31 284 ASN A O 1
ATOM 2285 N N . ASN A 1 285 ? -27.074 31.057 53.366 1.00 93.31 285 ASN A N 1
ATOM 2286 C CA . ASN A 1 285 ? -28.488 31.395 53.507 1.00 93.31 285 ASN A CA 1
ATOM 2287 C C . ASN A 1 285 ? -29.024 31.051 54.902 1.00 93.31 285 ASN A C 1
ATOM 2289 O O . ASN A 1 285 ? -29.744 31.866 55.472 1.00 93.31 285 ASN A O 1
ATOM 2293 N N . MET A 1 286 ? -28.645 29.908 55.489 1.00 92.00 286 MET A N 1
ATOM 2294 C CA . MET A 1 286 ? -28.995 29.583 56.879 1.00 92.00 286 MET A CA 1
ATOM 2295 C C . MET A 1 286 ? -28.408 30.598 57.866 1.00 92.00 286 MET A C 1
ATOM 2297 O O . MET A 1 286 ? -29.129 31.060 58.747 1.00 92.00 286 MET A O 1
ATOM 2301 N N . MET A 1 287 ? -27.145 31.000 57.697 1.00 91.38 287 MET A N 1
ATOM 2302 C CA . MET A 1 287 ? -26.508 32.027 58.533 1.00 91.38 287 MET A CA 1
ATOM 2303 C C . MET A 1 287 ? -27.198 33.391 58.402 1.00 91.38 287 MET A C 1
ATOM 2305 O O . MET A 1 287 ? -27.445 34.055 59.409 1.00 91.38 287 MET A O 1
ATOM 2309 N N . HIS A 1 288 ? -27.565 33.797 57.184 1.00 91.94 288 HIS A N 1
ATOM 2310 C CA . HIS A 1 288 ? -28.313 35.032 56.944 1.00 91.94 288 HIS A CA 1
ATOM 2311 C C . HIS A 1 288 ? -29.708 34.988 57.586 1.00 91.94 288 HIS A C 1
ATOM 2313 O O . HIS A 1 288 ? -30.116 35.933 58.257 1.00 91.94 288 HIS A O 1
ATOM 2319 N N . LEU A 1 289 ? -30.424 33.870 57.440 1.00 92.88 289 LEU A N 1
ATOM 2320 C CA . LEU A 1 289 ? -31.771 33.691 57.982 1.00 92.88 289 LEU A CA 1
ATOM 2321 C C . LEU A 1 289 ? -31.756 33.619 59.520 1.00 92.88 289 LEU A C 1
ATOM 2323 O O . LEU A 1 289 ? -32.596 34.243 60.164 1.00 92.88 289 LEU A O 1
ATOM 2327 N N . ALA A 1 290 ? -30.749 32.972 60.115 1.00 91.19 290 ALA A N 1
ATOM 2328 C CA . ALA A 1 290 ? -30.495 33.014 61.556 1.00 91.19 290 ALA A CA 1
ATOM 2329 C C . ALA A 1 290 ? -30.189 34.442 62.047 1.00 91.19 290 ALA A C 1
ATOM 2331 O O . ALA A 1 290 ? -30.724 34.864 63.071 1.00 91.19 290 ALA A O 1
ATOM 2332 N N . GLY A 1 291 ? -29.396 35.214 61.294 1.00 92.44 291 GLY A N 1
ATOM 2333 C CA . GLY A 1 291 ? -29.126 36.626 61.580 1.00 92.44 291 GLY A CA 1
ATOM 2334 C C . GLY A 1 291 ? -30.386 37.500 61.552 1.00 92.44 291 GLY A C 1
ATOM 2335 O O . GLY A 1 291 ? -30.591 38.302 62.463 1.00 92.44 291 GLY A O 1
ATOM 2336 N N . LEU A 1 292 ? -31.265 37.305 60.562 1.00 93.25 292 LEU A N 1
ATOM 2337 C CA . LEU A 1 292 ? -32.556 38.000 60.478 1.00 93.25 292 LEU A CA 1
ATOM 2338 C C . LEU A 1 292 ? -33.482 37.651 61.652 1.00 93.25 292 LEU A C 1
ATOM 2340 O O . LEU A 1 292 ? -34.068 38.551 62.249 1.00 93.25 292 LEU A O 1
ATOM 2344 N N . VAL A 1 293 ? -33.590 36.367 62.014 1.00 93.50 293 VAL A N 1
ATOM 2345 C CA . VAL A 1 293 ? -34.396 35.921 63.167 1.00 93.50 293 VAL A CA 1
ATOM 2346 C C . VAL A 1 293 ? -33.855 36.513 64.471 1.00 93.50 293 VAL A C 1
ATOM 2348 O O . VAL A 1 293 ? -34.630 37.046 65.267 1.00 93.50 293 VAL A O 1
ATOM 2351 N N . GLN A 1 294 ? -32.534 36.496 64.668 1.00 91.88 294 GLN A N 1
ATOM 2352 C CA . GLN A 1 294 ? -31.897 37.081 65.848 1.00 91.88 294 GLN A CA 1
ATOM 2353 C C . GLN A 1 294 ? -32.112 38.602 65.923 1.00 91.88 294 GLN A C 1
ATOM 2355 O O . GLN A 1 294 ? -32.390 39.124 67.001 1.00 91.88 294 GLN A O 1
ATOM 2360 N N . GLY A 1 295 ? -32.030 39.310 64.790 1.00 92.44 295 GLY A N 1
ATOM 2361 C CA . GLY A 1 295 ? -32.291 40.751 64.705 1.00 92.44 295 GLY A CA 1
ATOM 2362 C C . GLY A 1 295 ? -33.753 41.123 64.970 1.00 92.44 295 GLY A C 1
ATOM 2363 O O . GLY A 1 295 ? -34.028 42.070 65.706 1.00 92.44 295 GLY A O 1
ATOM 2364 N N . ALA A 1 296 ? -34.703 40.347 64.442 1.00 92.25 296 ALA A N 1
ATOM 2365 C CA . ALA A 1 296 ? -36.125 40.531 64.734 1.00 92.25 296 ALA A CA 1
ATOM 2366 C C . ALA A 1 296 ? -36.433 40.290 66.224 1.00 92.25 296 ALA A C 1
ATOM 2368 O O . ALA A 1 296 ? -37.193 41.044 66.833 1.00 92.25 296 ALA A O 1
ATOM 2369 N N . PHE A 1 297 ? -35.799 39.281 66.833 1.00 94.19 297 PHE A N 1
ATOM 2370 C CA . PHE A 1 297 ? -35.936 38.992 68.260 1.00 94.19 297 PHE A CA 1
ATOM 2371 C C . PHE A 1 297 ? -35.389 40.125 69.143 1.00 94.19 297 PHE A C 1
ATOM 2373 O O . PHE A 1 297 ? -36.074 40.562 70.071 1.00 94.19 297 PHE A O 1
ATOM 2380 N N . THR A 1 298 ? -34.191 40.651 68.856 1.00 90.12 298 THR A N 1
ATOM 2381 C CA . THR A 1 298 ? -33.627 41.771 69.631 1.00 90.12 298 THR A CA 1
ATOM 2382 C C . THR A 1 298 ? -34.428 43.059 69.450 1.00 90.12 298 THR A C 1
ATOM 2384 O O . THR A 1 298 ? -34.655 43.763 70.434 1.00 90.12 298 THR A O 1
ATOM 2387 N N . GLN A 1 299 ? -34.930 43.340 68.243 1.00 92.00 299 GLN A N 1
ATOM 2388 C CA . GLN A 1 299 ? -35.813 44.481 67.985 1.00 92.00 299 GLN A CA 1
ATOM 2389 C C . GLN A 1 299 ? -37.128 44.383 68.773 1.00 92.00 299 GLN A C 1
ATOM 2391 O O . GLN A 1 299 ? -37.528 45.359 69.409 1.00 92.00 299 GLN A O 1
ATOM 2396 N N . LEU A 1 300 ? -37.782 43.216 68.773 1.00 91.94 300 LEU A N 1
ATOM 2397 C CA . LEU A 1 300 ? -39.015 42.991 69.533 1.00 91.94 300 LEU A CA 1
ATOM 2398 C C . LEU A 1 300 ? -38.774 43.114 71.046 1.00 91.94 300 LEU A C 1
ATOM 2400 O O . LEU A 1 300 ? -39.546 43.769 71.743 1.00 91.94 300 LEU A O 1
ATOM 2404 N N . SER A 1 301 ? -37.673 42.545 71.545 1.00 89.38 301 SER A N 1
ATOM 2405 C CA . SER A 1 301 ? -37.277 42.653 72.954 1.00 89.38 301 SER A CA 1
ATOM 2406 C C . SER A 1 301 ? -37.042 44.113 73.370 1.00 89.38 301 SER A C 1
ATOM 2408 O O . SER A 1 301 ? -37.564 44.565 74.390 1.00 89.38 301 SER A O 1
ATOM 2410 N N . HIS A 1 302 ? -36.361 44.901 72.528 1.00 88.00 302 HIS A N 1
ATOM 2411 C CA . HIS A 1 302 ? -36.182 46.337 72.751 1.00 88.00 302 HIS A CA 1
ATOM 2412 C C . HIS A 1 302 ? -37.518 47.096 72.738 1.00 88.00 302 HIS A C 1
ATOM 2414 O O . HIS A 1 302 ? -37.736 47.951 73.593 1.00 88.00 302 HIS A O 1
ATOM 2420 N N . GLN A 1 303 ? -38.438 46.781 71.817 1.00 86.44 303 GLN A N 1
ATOM 2421 C CA . GLN A 1 303 ? -39.774 47.394 71.788 1.00 86.44 303 GLN A CA 1
ATOM 2422 C C . GLN A 1 303 ? -40.555 47.128 73.082 1.00 86.44 303 GLN A C 1
ATOM 2424 O O . GLN A 1 303 ? -41.077 48.073 73.678 1.00 86.44 303 GLN A O 1
ATOM 2429 N N . ILE A 1 304 ? -40.573 45.879 73.558 1.00 84.38 304 ILE A N 1
ATOM 2430 C CA . ILE A 1 304 ? -41.198 45.496 74.835 1.00 84.38 304 ILE A CA 1
ATOM 2431 C C . ILE A 1 304 ? -40.589 46.301 75.991 1.00 84.38 304 ILE A C 1
ATOM 2433 O O . ILE A 1 304 ? -41.322 46.857 76.809 1.00 84.38 304 ILE A O 1
ATOM 2437 N N . GLN A 1 305 ? -39.263 46.438 76.029 1.00 78.44 305 GLN A N 1
ATOM 2438 C CA . GLN A 1 305 ? -38.575 47.175 77.088 1.00 78.44 305 GLN A CA 1
ATOM 2439 C C . GLN A 1 305 ? -38.809 48.696 77.010 1.00 78.44 305 GLN A C 1
ATOM 2441 O O . GLN A 1 305 ? -38.939 49.344 78.046 1.00 78.44 305 GLN A O 1
ATOM 2446 N N . THR A 1 306 ? -38.961 49.275 75.812 1.00 78.12 306 THR A N 1
ATOM 2447 C CA . THR A 1 306 ? -39.375 50.684 75.666 1.00 78.12 306 THR A CA 1
ATOM 2448 C C . THR A 1 306 ? -40.825 50.929 76.077 1.00 78.12 306 THR A C 1
ATOM 2450 O O . THR A 1 306 ? -41.097 51.948 76.705 1.00 78.12 306 THR A O 1
ATOM 2453 N N . LEU A 1 307 ? -41.744 49.998 75.791 1.00 72.19 307 LEU A N 1
ATOM 2454 C CA . LEU A 1 307 ? -43.138 50.082 76.243 1.00 72.19 307 LEU A CA 1
ATOM 2455 C C . LEU A 1 307 ? -43.243 49.924 77.767 1.00 72.19 307 LEU A C 1
ATOM 2457 O O . LEU A 1 307 ? -44.004 50.645 78.403 1.00 72.19 307 LEU A O 1
ATOM 2461 N N . SER A 1 308 ? -42.419 49.057 78.365 1.00 63.34 308 SER A N 1
ATOM 2462 C CA . SER A 1 308 ? -42.309 48.900 79.823 1.00 63.34 308 SER A CA 1
ATOM 2463 C C . SER A 1 308 ? -41.806 50.157 80.548 1.00 63.34 308 SER A C 1
ATOM 2465 O O . SER A 1 308 ? -42.019 50.273 81.752 1.00 63.34 308 SER A O 1
ATOM 2467 N N . ASN A 1 309 ? -41.131 51.071 79.844 1.00 64.44 309 ASN A N 1
ATOM 2468 C CA . ASN A 1 309 ? -40.539 52.285 80.413 1.00 64.44 309 ASN A CA 1
ATOM 2469 C C . ASN A 1 309 ? -41.363 53.558 80.126 1.00 64.44 309 ASN A C 1
ATOM 2471 O O . ASN A 1 309 ? -40.919 54.658 80.456 1.00 64.44 309 ASN A O 1
ATOM 2475 N N . GLN A 1 310 ? -42.549 53.444 79.516 1.00 62.00 310 GLN A N 1
ATOM 2476 C CA . GLN A 1 310 ? -43.476 54.570 79.369 1.00 62.00 310 GLN A CA 1
ATOM 2477 C C . GLN A 1 310 ? -44.407 54.659 80.585 1.00 62.00 310 GLN A C 1
ATOM 2479 O O . GLN A 1 310 ? -45.339 53.871 80.731 1.00 62.00 310 GLN A O 1
ATOM 2484 N N . GLU A 1 311 ? -44.182 55.651 81.452 1.00 55.53 311 GLU A N 1
ATOM 2485 C CA . GLU A 1 311 ? -45.109 55.963 82.545 1.00 55.53 311 GLU A CA 1
ATOM 2486 C C . GLU A 1 311 ? -46.468 56.429 81.997 1.00 55.53 311 GLU A C 1
ATOM 2488 O O . GLU A 1 311 ? -46.590 57.499 81.394 1.00 55.53 311 GLU A O 1
ATOM 2493 N N . ILE A 1 312 ? -47.523 55.651 82.254 1.00 55.75 312 ILE A N 1
ATOM 2494 C CA . ILE A 1 312 ? -48.898 56.030 81.912 1.00 55.75 312 ILE A CA 1
ATOM 2495 C C . ILE A 1 312 ? -49.397 57.065 82.928 1.00 55.75 312 ILE A C 1
ATOM 2497 O O . ILE A 1 312 ? -49.953 56.730 83.976 1.00 55.75 312 ILE A O 1
ATOM 2501 N N . LYS A 1 313 ? -49.225 58.349 82.608 1.00 48.41 313 LYS A N 1
ATOM 2502 C CA . LYS A 1 313 ? -49.699 59.459 83.442 1.00 48.41 313 LYS A CA 1
ATOM 2503 C C . LYS A 1 313 ? -51.195 59.720 83.212 1.00 48.41 313 LYS A C 1
ATOM 2505 O O . LYS A 1 313 ? -51.574 60.581 82.421 1.00 48.41 313 LYS A O 1
ATOM 2510 N N . VAL A 1 314 ? -52.052 58.954 83.890 1.00 49.44 314 VAL A N 1
ATOM 2511 C CA . VAL A 1 314 ? -53.513 59.152 83.856 1.00 49.44 314 VAL A CA 1
ATOM 2512 C C . VAL A 1 314 ? -53.900 60.344 84.736 1.00 49.44 314 VAL A C 1
ATOM 2514 O O . VAL A 1 314 ? -53.893 60.245 85.961 1.00 49.44 314 VAL A O 1
ATOM 2517 N N . THR A 1 315 ? -54.287 61.459 84.117 1.00 42.28 315 THR A N 1
ATOM 2518 C CA . THR A 1 315 ? -54.875 62.613 84.816 1.00 42.28 315 THR A CA 1
ATOM 2519 C C . THR A 1 315 ? -56.387 62.612 84.605 1.00 42.28 315 THR A C 1
ATOM 2521 O O . THR A 1 315 ? -56.853 62.821 83.486 1.00 42.28 315 THR A O 1
ATOM 2524 N N . VAL A 1 316 ? -57.163 62.387 85.668 1.00 42.16 316 VAL A N 1
ATOM 2525 C CA . VAL A 1 316 ? -58.635 62.423 85.615 1.00 42.16 316 VAL A CA 1
ATOM 2526 C C . VAL A 1 316 ? -59.126 63.800 86.055 1.00 42.16 316 VAL A C 1
ATOM 2528 O O . VAL A 1 316 ? -59.055 64.131 87.236 1.00 42.16 316 VAL A O 1
ATOM 2531 N N . HIS A 1 317 ? -59.651 64.589 85.116 1.00 38.75 317 HIS A N 1
ATOM 2532 C CA . HIS A 1 317 ? -60.466 65.768 85.422 1.00 38.75 317 HIS A CA 1
ATOM 2533 C C . HIS A 1 317 ? -61.954 65.415 85.315 1.00 38.75 317 HIS A C 1
ATOM 2535 O O . HIS A 1 317 ? -62.374 64.728 84.384 1.00 38.75 317 HIS A O 1
ATOM 2541 N N . VAL A 1 318 ? -62.741 65.883 86.284 1.00 45.44 318 VAL A N 1
ATOM 2542 C CA . VAL A 1 318 ? -64.193 65.680 86.369 1.00 45.44 318 VAL A CA 1
ATOM 2543 C C . VAL A 1 318 ? -64.890 66.975 85.968 1.00 45.44 318 VAL A C 1
ATOM 2545 O O . VAL A 1 318 ? -64.649 68.001 86.599 1.00 45.44 318 VAL A O 1
ATOM 2548 N N . GLU A 1 319 ? -65.780 66.930 84.974 1.00 34.38 319 GLU A N 1
ATOM 2549 C CA . GLU A 1 319 ? -66.685 68.043 84.661 1.00 34.38 319 GLU A CA 1
ATOM 2550 C C . GLU A 1 319 ? -68.039 67.543 84.114 1.00 34.38 319 GLU A C 1
ATOM 2552 O O . GLU A 1 319 ? -68.197 66.374 83.753 1.00 34.38 319 GLU A O 1
ATOM 2557 N N . GLN A 1 320 ? -69.060 68.401 84.162 1.00 33.16 320 GLN A N 1
ATOM 2558 C CA . GLN A 1 320 ? -70.458 68.012 84.364 1.00 33.16 320 GLN A CA 1
ATOM 2559 C C . GLN A 1 320 ? -71.382 68.356 83.173 1.00 33.16 320 GLN A C 1
ATOM 2561 O O . GLN A 1 320 ? -71.437 69.495 82.737 1.00 33.16 320 GLN A O 1
ATOM 2566 N N . GLN A 1 321 ? -72.164 67.362 82.720 1.00 32.06 321 GLN A N 1
ATOM 2567 C CA . GLN A 1 321 ? -73.441 67.435 81.964 1.00 32.06 321 GLN A CA 1
ATOM 2568 C C . GLN A 1 321 ? -73.682 68.572 80.929 1.00 32.06 321 GLN A C 1
ATOM 2570 O O . GLN A 1 321 ? -74.002 69.688 81.328 1.00 32.06 321 GLN A O 1
ATOM 2575 N N . ARG A 1 322 ? -73.901 68.223 79.639 1.00 29.17 322 ARG A N 1
ATOM 2576 C CA . ARG A 1 322 ? -75.262 68.153 79.013 1.00 29.17 322 ARG A CA 1
ATOM 2577 C C . ARG A 1 322 ? -75.291 67.808 77.501 1.00 29.17 322 ARG A C 1
ATOM 2579 O O . ARG A 1 322 ? -74.520 68.341 76.725 1.00 29.17 322 ARG A O 1
ATOM 2586 N N . SER A 1 323 ? -76.292 66.991 77.134 1.00 29.12 323 SER A N 1
ATOM 2587 C CA . SER A 1 323 ? -77.062 66.903 75.861 1.00 29.12 323 SER A CA 1
ATOM 2588 C C . SER A 1 323 ? -76.408 66.840 74.454 1.00 29.12 323 SER A C 1
ATOM 2590 O O . SER A 1 323 ? -75.664 67.711 74.030 1.00 29.12 323 SER A O 1
ATOM 2592 N N . LEU A 1 324 ? -76.893 65.834 73.704 1.00 31.58 324 LEU A N 1
ATOM 2593 C CA . LEU A 1 324 ? -76.902 65.557 72.243 1.00 31.58 324 LEU A CA 1
ATOM 2594 C C . LEU A 1 324 ? -77.549 66.704 71.391 1.00 31.58 324 LEU A C 1
ATOM 2596 O O . LEU A 1 324 ? -78.096 67.603 72.034 1.00 31.58 324 LEU A O 1
ATOM 2600 N N . PRO A 1 325 ? -77.626 66.684 70.018 1.00 48.03 325 PRO A N 1
ATOM 2601 C CA . PRO A 1 325 ? -77.510 65.523 69.094 1.00 48.03 325 PRO A CA 1
ATOM 2602 C C . PRO A 1 325 ? -76.906 65.721 67.657 1.00 48.03 325 PRO A C 1
ATOM 2604 O O . PRO A 1 325 ? -76.736 66.838 67.199 1.00 48.03 325 PRO A O 1
ATOM 2607 N N . VAL A 1 326 ? -76.751 64.593 66.919 1.00 32.72 326 VAL A N 1
ATOM 2608 C CA . VAL A 1 326 ? -76.996 64.383 65.448 1.00 32.72 326 VAL A CA 1
ATOM 2609 C C . VAL A 1 326 ? -76.168 65.156 64.378 1.00 32.72 326 VAL A C 1
ATOM 2611 O O . VAL A 1 326 ? -75.906 66.334 64.539 1.00 32.72 326 VAL A O 1
ATOM 2614 N N . ALA A 1 327 ? -75.836 64.640 63.173 1.00 34.78 327 ALA A N 1
ATOM 2615 C CA . ALA A 1 327 ? -75.528 63.294 62.624 1.00 34.78 327 ALA A CA 1
ATOM 2616 C C . ALA A 1 327 ? -75.095 63.418 61.123 1.00 34.78 327 ALA A C 1
ATOM 2618 O O . ALA A 1 327 ? -75.359 64.452 60.521 1.00 34.78 327 ALA A O 1
ATOM 2619 N N . VAL A 1 328 ? -74.591 62.323 60.505 1.00 36.88 328 VAL A N 1
ATOM 2620 C CA . VAL A 1 328 ? -74.514 62.060 59.028 1.00 36.88 328 VAL A CA 1
ATOM 2621 C C . VAL A 1 328 ? -73.501 62.939 58.230 1.00 36.88 328 VAL A C 1
ATOM 2623 O O . VAL A 1 328 ? -73.344 64.114 58.514 1.00 36.88 328 VAL A O 1
ATOM 2626 N N . ALA A 1 329 ? -72.733 62.472 57.227 1.00 33.81 329 ALA A N 1
ATOM 2627 C CA . ALA A 1 329 ? -72.675 61.186 56.512 1.00 33.81 329 ALA A CA 1
ATOM 2628 C C . ALA A 1 329 ? -71.227 60.714 56.252 1.00 33.81 329 ALA A C 1
ATOM 2630 O O . ALA A 1 329 ? -70.298 61.515 56.196 1.00 33.81 329 ALA A O 1
ATOM 2631 N N . 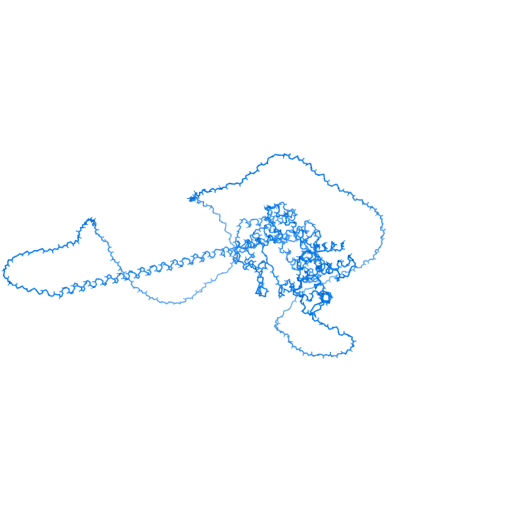ALA A 1 330 ? -71.081 59.420 55.965 1.00 33.59 330 ALA A N 1
ATOM 2632 C CA . ALA A 1 330 ? -69.920 58.837 55.296 1.00 33.59 330 ALA A CA 1
ATOM 2633 C C . ALA A 1 330 ? -70.386 58.056 54.056 1.00 33.59 330 ALA A C 1
ATOM 2635 O O . ALA A 1 330 ? -71.526 57.588 54.012 1.00 33.59 330 ALA A O 1
ATOM 2636 N N . THR A 1 331 ? -69.495 57.850 53.089 1.00 33.28 331 THR A N 1
ATOM 2637 C CA . THR A 1 331 ? -69.709 56.959 51.941 1.00 33.28 331 THR A CA 1
ATOM 2638 C C . THR A 1 331 ? -68.597 55.911 51.880 1.00 33.28 331 THR A C 1
ATOM 2640 O O . THR A 1 331 ? -67.436 56.287 51.812 1.00 33.28 331 THR A O 1
ATOM 2643 N N . THR A 1 332 ? -68.997 54.625 51.894 1.00 36.75 332 THR A N 1
ATOM 2644 C CA . THR A 1 332 ? -68.494 53.491 51.061 1.00 36.75 332 THR A CA 1
ATOM 2645 C C . THR A 1 332 ? -66.970 53.282 50.904 1.00 36.75 332 THR A C 1
ATOM 2647 O O . THR A 1 332 ? -66.250 54.215 50.595 1.00 36.75 332 THR A O 1
ATOM 2650 N N . THR A 1 333 ? -66.350 52.094 50.913 1.00 35.69 333 THR A N 1
ATOM 2651 C CA . THR A 1 333 ? -66.721 50.651 50.918 1.00 35.69 333 THR A CA 1
ATOM 2652 C C . THR A 1 333 ? -65.384 49.870 51.027 1.00 35.69 333 THR A C 1
ATOM 2654 O O . THR A 1 333 ? -64.339 50.461 50.778 1.00 35.69 333 THR A O 1
ATOM 2657 N N . SER A 1 334 ? -65.258 48.570 51.315 1.00 33.78 334 SER A N 1
ATOM 2658 C CA . SER A 1 334 ? -66.158 47.467 51.717 1.00 33.78 334 SER A CA 1
ATOM 2659 C C . SER A 1 334 ? -65.280 46.276 52.143 1.00 33.78 334 SER A C 1
ATOM 2661 O O . SER A 1 334 ? -64.180 46.131 51.609 1.00 33.78 334 SER A O 1
ATOM 2663 N N . SER A 1 335 ? -65.764 45.364 52.990 1.00 34.06 335 SER A N 1
ATOM 2664 C CA . SER A 1 335 ? -65.088 44.078 53.232 1.00 34.06 335 SER A CA 1
ATOM 2665 C C . SER A 1 335 ? -66.061 42.950 53.598 1.00 34.06 335 SER A C 1
ATOM 2667 O O . SER A 1 335 ? -67.063 43.165 54.277 1.00 34.06 335 SER A O 1
ATOM 2669 N N . SER A 1 336 ? -65.749 41.737 53.134 1.00 36.50 336 SER A N 1
ATOM 2670 C CA . SER A 1 336 ? -66.452 40.479 53.428 1.00 36.50 336 SER A CA 1
ATOM 2671 C C . SER A 1 336 ? -65.453 39.320 53.249 1.00 36.50 336 SER A C 1
ATOM 2673 O O . SER A 1 336 ? -64.834 39.223 52.194 1.00 36.50 336 SER A O 1
ATOM 2675 N N . SER A 1 337 ? -65.144 38.561 54.312 1.00 34.81 337 SER A N 1
ATOM 2676 C CA . SER A 1 337 ? -65.609 37.166 54.547 1.00 34.81 337 SER A CA 1
ATOM 2677 C C . SER A 1 337 ? -64.760 36.064 53.864 1.00 34.81 337 SER A C 1
ATOM 2679 O O . SER A 1 337 ? -64.387 36.244 52.716 1.00 34.81 337 SER A O 1
ATOM 2681 N N . SER A 1 338 ? -64.477 34.872 54.420 1.00 34.69 338 SER A N 1
ATOM 2682 C CA . SER A 1 338 ? -64.607 34.330 55.795 1.00 34.69 338 SER A CA 1
ATOM 2683 C C . SER A 1 338 ? -64.112 32.856 55.879 1.00 34.69 338 SER A C 1
ATOM 2685 O O . SER A 1 338 ? -64.667 32.025 55.170 1.00 34.69 338 SER A O 1
ATOM 2687 N N . THR A 1 339 ? -63.242 32.513 56.853 1.00 34.38 339 THR A N 1
ATOM 2688 C CA . THR A 1 339 ? -63.210 31.222 57.632 1.00 34.38 339 THR A CA 1
ATOM 2689 C C . THR A 1 339 ? -62.985 29.853 56.896 1.00 34.38 339 THR A C 1
ATOM 2691 O O . THR A 1 339 ? -62.922 29.840 55.674 1.00 34.38 339 THR A O 1
ATOM 2694 N N . PRO A 1 340 ? -62.892 28.675 57.581 1.00 57.84 340 PRO A N 1
ATOM 2695 C CA . PRO A 1 340 ? -61.888 28.257 58.596 1.00 57.84 340 PRO A CA 1
ATOM 2696 C C . PRO A 1 340 ? -61.404 26.765 58.470 1.00 57.84 340 PRO A C 1
ATOM 2698 O O . PRO A 1 340 ? -61.801 26.084 57.534 1.00 57.84 340 PRO A O 1
ATOM 2701 N N . LEU A 1 341 ? -60.629 26.273 59.473 1.00 30.27 341 LEU A N 1
ATOM 2702 C CA . LEU A 1 341 ? -60.383 24.881 59.999 1.00 30.27 341 LEU A CA 1
ATOM 2703 C C . LEU A 1 341 ? -58.861 24.643 60.246 1.00 30.27 341 LEU A C 1
ATOM 2705 O O . LEU A 1 341 ? -58.071 24.842 59.334 1.00 30.27 341 LEU A O 1
ATOM 2709 N N . SER A 1 342 ? -58.334 24.453 61.476 1.00 35.94 342 SER A N 1
ATOM 2710 C CA . SER A 1 342 ? -58.400 23.279 62.400 1.00 35.94 342 SER A CA 1
ATOM 2711 C C . SER A 1 342 ? -57.656 22.043 61.832 1.00 35.94 342 SER A C 1
ATOM 2713 O O . SER A 1 342 ? -57.935 21.685 60.699 1.00 35.94 342 SER A O 1
ATOM 2715 N N . THR A 1 343 ? -56.707 21.340 62.489 1.00 30.30 343 THR A N 1
ATOM 2716 C CA . THR A 1 343 ? -56.536 20.942 63.918 1.00 30.30 343 THR A CA 1
ATOM 2717 C C . THR A 1 343 ? -55.062 20.682 64.368 1.00 30.30 343 THR A C 1
ATOM 2719 O O . THR A 1 343 ? -54.161 20.578 63.545 1.00 30.30 343 THR A O 1
ATOM 2722 N N . LEU A 1 344 ? -54.854 20.540 65.693 1.00 37.47 344 LEU A N 1
ATOM 2723 C CA . LEU A 1 344 ? -53.636 20.182 66.487 1.00 37.47 344 LEU A CA 1
ATOM 2724 C C . LEU A 1 344 ? -53.200 18.678 66.346 1.00 37.47 344 LEU A C 1
ATOM 2726 O O . LEU A 1 344 ? -53.927 17.985 65.631 1.00 37.47 344 LEU A O 1
ATOM 2730 N N . PRO A 1 345 ? -52.135 18.104 67.010 1.00 44.62 345 PRO A N 1
ATOM 2731 C CA . PRO A 1 345 ? -51.356 18.569 68.187 1.00 44.62 345 PRO A CA 1
ATOM 2732 C C . PRO A 1 345 ? -49.807 18.317 68.234 1.00 44.62 345 PRO A C 1
ATOM 2734 O O . PRO A 1 345 ? -49.169 17.875 67.288 1.00 44.62 345 PRO A O 1
ATOM 2737 N N . TRP A 1 346 ? -49.226 18.636 69.403 1.00 29.97 346 TRP A N 1
ATOM 2738 C CA . TRP A 1 346 ? -47.810 18.732 69.831 1.00 29.97 346 TRP A CA 1
ATOM 2739 C C . TRP A 1 346 ? -47.266 17.450 70.515 1.00 29.97 346 TRP A C 1
ATOM 2741 O O . TRP A 1 346 ? -47.981 16.875 71.331 1.00 29.97 346 TRP A O 1
ATOM 2751 N N . THR A 1 347 ? -45.993 17.050 70.298 1.00 31.19 347 THR A N 1
ATOM 2752 C CA . THR A 1 347 ? -45.029 16.505 71.318 1.00 31.19 347 THR A CA 1
ATOM 2753 C C . THR A 1 347 ? -43.599 16.276 70.756 1.00 31.19 347 THR A C 1
ATOM 2755 O O . THR A 1 347 ? -43.465 16.087 69.550 1.00 31.19 347 THR A O 1
ATOM 2758 N N . PRO A 1 348 ? -42.521 16.347 71.584 1.00 48.78 348 PRO A N 1
ATOM 2759 C CA . PRO A 1 348 ? -41.114 16.399 71.136 1.00 48.78 348 PRO A CA 1
ATOM 2760 C C . PRO A 1 348 ? -40.315 15.089 71.357 1.00 48.78 348 PRO A C 1
ATOM 2762 O O . PRO A 1 348 ? -40.784 14.180 72.042 1.00 48.78 348 PRO A O 1
ATOM 2765 N N . PRO A 1 349 ? -39.069 15.018 70.846 1.00 38.62 349 PRO A N 1
ATOM 2766 C CA . PRO A 1 349 ? -37.910 14.812 71.739 1.00 38.62 349 PRO A CA 1
ATOM 2767 C C . PRO A 1 349 ? -36.691 15.697 71.364 1.00 38.62 349 PRO A C 1
ATOM 2769 O O . PRO A 1 349 ? -36.365 15.869 70.196 1.00 38.62 349 PRO A O 1
ATOM 2772 N N . SER A 1 350 ? -36.092 16.411 72.322 1.00 30.86 350 SER A N 1
ATOM 2773 C CA . SER A 1 350 ? -34.878 16.019 73.078 1.00 30.86 350 SER A CA 1
ATOM 2774 C C . SER A 1 350 ? -33.557 16.180 72.311 1.00 30.86 350 SER A C 1
ATOM 2776 O O . SER A 1 350 ? -33.153 15.307 71.547 1.00 30.86 350 SER A O 1
ATOM 2778 N N . SER A 1 351 ? -32.837 17.265 72.613 1.00 30.95 351 SER A N 1
ATOM 2779 C CA . SER A 1 351 ? -31.479 17.537 72.127 1.00 30.95 351 SER A CA 1
ATOM 2780 C C . SER A 1 351 ? -30.459 17.398 73.257 1.00 30.95 351 SER A C 1
ATOM 2782 O O . SER A 1 351 ? -30.577 18.077 74.276 1.00 30.95 351 SER A O 1
ATOM 2784 N N . SER A 1 352 ? -29.411 16.604 73.051 1.00 31.02 352 SER A N 1
ATOM 2785 C CA . SER A 1 352 ? -28.208 16.614 73.892 1.00 31.02 352 SER A CA 1
ATOM 2786 C C . SER A 1 352 ? -26.959 16.372 73.040 1.00 31.02 352 SER A C 1
ATOM 2788 O O . SER A 1 352 ? -26.687 15.266 72.582 1.00 31.02 352 SER A O 1
ATOM 2790 N N . LEU A 1 353 ? -26.191 17.443 72.819 1.00 31.62 353 LEU A N 1
ATOM 2791 C CA . LEU A 1 353 ? -24.844 17.387 72.255 1.00 31.62 353 LEU A CA 1
ATOM 2792 C C . LEU A 1 353 ? -23.836 17.457 73.402 1.00 31.62 353 LEU A C 1
ATOM 2794 O O . LEU A 1 353 ? -23.814 18.442 74.138 1.00 31.62 353 LEU A O 1
ATOM 2798 N N . SER A 1 354 ? -22.977 16.445 73.512 1.00 31.50 354 SER A N 1
ATOM 2799 C CA . SER A 1 354 ? -21.850 16.437 74.448 1.00 31.50 354 SER A CA 1
ATOM 2800 C C . SER A 1 354 ? -20.544 16.573 73.675 1.00 31.50 354 SER A C 1
ATOM 2802 O O . SER A 1 354 ? -20.129 15.667 72.955 1.00 31.50 354 SER A O 1
ATOM 2804 N N . PHE A 1 355 ? -19.909 17.731 73.822 1.00 28.67 355 PHE A N 1
ATOM 2805 C CA . PHE A 1 355 ? -18.595 18.049 73.274 1.00 28.67 355 PHE A CA 1
ATOM 2806 C C . PHE A 1 355 ? -17.507 17.394 74.141 1.00 28.67 355 PHE A C 1
ATOM 2808 O O . PHE A 1 355 ? -17.572 17.486 75.366 1.00 28.67 355 PHE A O 1
ATOM 2815 N N . LEU A 1 356 ? -16.496 16.764 73.535 1.00 28.77 356 LEU A N 1
ATOM 2816 C CA . LEU A 1 356 ? -15.303 16.299 74.251 1.00 28.77 356 LEU A CA 1
ATOM 2817 C C . LEU A 1 356 ? -14.041 16.646 73.462 1.00 28.77 356 LEU A C 1
ATOM 2819 O O . LEU A 1 356 ? -13.977 16.479 72.245 1.00 28.77 356 LEU A O 1
ATOM 2823 N N . GLN A 1 357 ? -13.049 17.168 74.178 1.00 30.20 357 GLN A N 1
ATOM 2824 C CA . GLN A 1 357 ? -11.917 17.889 73.614 1.00 30.20 357 GLN A CA 1
ATOM 2825 C C . GLN A 1 357 ? -10.607 17.111 73.803 1.00 30.20 357 GLN A C 1
ATOM 2827 O O . GLN A 1 357 ? -10.193 16.852 74.924 1.00 30.20 357 GLN A O 1
ATOM 2832 N N . GLN A 1 358 ? -9.974 16.788 72.670 1.00 31.36 358 GLN A N 1
ATOM 2833 C CA . GLN A 1 358 ? -8.528 16.830 72.399 1.00 31.36 358 GLN A CA 1
ATOM 2834 C C . GLN A 1 358 ? -7.524 16.356 73.477 1.00 31.36 358 GLN A C 1
ATOM 2836 O O . GLN A 1 358 ? -7.333 17.003 74.503 1.00 31.36 358 GLN A O 1
ATOM 2841 N N . GLN A 1 359 ? -6.660 15.403 73.102 1.00 28.20 359 GLN A N 1
ATOM 2842 C CA . GLN A 1 359 ? -5.244 15.495 73.479 1.00 28.20 359 GLN A CA 1
ATOM 2843 C C . GLN A 1 359 ? -4.308 14.984 72.373 1.00 28.20 359 GLN A C 1
ATOM 2845 O O . GLN A 1 359 ? -4.705 14.231 71.487 1.00 28.20 359 GLN A O 1
ATOM 2850 N N . GLN A 1 360 ? -3.071 15.477 72.400 1.00 30.45 360 GLN A N 1
ATOM 2851 C CA . GLN A 1 360 ? -2.073 15.426 71.331 1.00 30.45 360 GLN A CA 1
ATOM 2852 C C . GLN A 1 360 ? -0.714 15.102 71.963 1.00 30.45 360 GLN A C 1
ATOM 2854 O O . GLN A 1 360 ? -0.339 15.799 72.902 1.00 30.45 360 GLN A O 1
ATOM 2859 N N . GLN A 1 361 ? 0.047 14.124 71.447 1.00 28.16 361 GLN A N 1
ATOM 2860 C CA . GLN A 1 361 ? 1.467 13.952 71.810 1.00 28.16 361 GLN A CA 1
ATOM 2861 C C . GLN A 1 361 ? 2.307 13.205 70.743 1.00 28.16 361 GLN A C 1
ATOM 2863 O O . GLN A 1 361 ? 2.225 11.997 70.566 1.00 28.16 361 GLN A O 1
ATOM 2868 N N . SER A 1 362 ? 3.075 14.010 70.003 1.00 27.12 362 SER A N 1
ATOM 2869 C CA . SER A 1 362 ? 4.485 13.870 69.568 1.00 27.12 362 SER A CA 1
ATOM 2870 C C . SER A 1 362 ? 5.262 12.527 69.511 1.00 27.12 362 SER A C 1
ATOM 2872 O O . SER A 1 362 ? 5.328 11.797 70.491 1.00 27.12 362 SER A O 1
ATOM 2874 N N . ALA A 1 363 ? 6.108 12.453 68.459 1.00 28.83 363 ALA A N 1
ATOM 2875 C CA . ALA A 1 363 ? 7.524 11.994 68.426 1.00 28.83 363 ALA A CA 1
ATOM 2876 C C . ALA A 1 363 ? 7.913 10.583 67.891 1.00 28.83 363 ALA A C 1
ATOM 2878 O O . ALA A 1 363 ? 8.095 9.629 68.632 1.00 28.83 363 ALA A O 1
ATOM 2879 N N . SER A 1 364 ? 8.158 10.531 66.574 1.00 29.20 364 SER A N 1
ATOM 2880 C CA . SER A 1 364 ? 9.450 10.267 65.886 1.00 29.20 364 SER A CA 1
ATOM 2881 C C . SER A 1 364 ? 10.483 9.184 66.314 1.00 29.20 364 SER A C 1
ATOM 2883 O O . SER A 1 364 ? 10.977 9.188 67.433 1.00 29.20 364 SER A O 1
ATOM 2885 N N . TYR A 1 365 ? 11.012 8.512 65.266 1.00 27.73 365 TYR A N 1
ATOM 2886 C CA . TYR A 1 365 ? 12.379 7.961 65.028 1.00 27.73 365 TYR A CA 1
ATOM 2887 C C . TYR A 1 365 ? 12.719 6.454 65.202 1.00 27.73 365 TYR A C 1
ATOM 2889 O O . TYR A 1 365 ? 12.625 5.902 66.285 1.00 27.73 365 TYR A O 1
ATOM 2897 N N . LEU A 1 366 ? 13.321 5.910 64.115 1.00 27.69 366 LEU A N 1
ATOM 2898 C CA . LEU A 1 366 ? 14.272 4.770 63.987 1.00 27.69 366 LEU A CA 1
ATOM 2899 C C . LEU A 1 366 ? 13.785 3.350 64.399 1.00 27.69 366 LEU A C 1
ATOM 2901 O O . LEU A 1 366 ? 13.063 3.185 65.364 1.00 27.69 366 LEU A O 1
ATOM 2905 N N . GLY A 1 367 ? 14.166 2.240 63.744 1.00 24.72 367 GLY A N 1
ATOM 2906 C CA . GLY A 1 367 ? 14.951 2.051 62.512 1.00 24.72 367 GLY A CA 1
ATOM 2907 C C . GLY A 1 367 ? 15.720 0.709 62.466 1.00 24.72 367 GLY A C 1
ATOM 2908 O O . GLY A 1 367 ? 16.786 0.614 63.061 1.00 24.72 367 GLY A O 1
ATOM 2909 N N . ALA A 1 368 ? 15.233 -0.297 61.719 1.00 28.50 368 ALA A N 1
ATOM 2910 C CA . ALA A 1 368 ? 15.916 -1.566 61.361 1.00 28.50 368 ALA A CA 1
ATOM 2911 C C . ALA A 1 368 ? 15.159 -2.197 60.150 1.00 28.50 368 ALA A C 1
ATOM 2913 O O . ALA A 1 368 ? 13.935 -2.131 60.147 1.00 28.50 368 ALA A O 1
ATOM 2914 N N . ARG A 1 369 ? 15.716 -2.652 59.003 1.00 29.02 369 ARG A N 1
ATOM 2915 C CA . ARG A 1 369 ? 16.745 -3.694 58.713 1.00 29.02 369 ARG A CA 1
ATOM 2916 C C . ARG A 1 369 ? 16.419 -5.019 59.425 1.00 29.02 369 ARG A C 1
ATOM 2918 O O . ARG A 1 369 ? 16.304 -4.998 60.635 1.00 29.02 369 ARG A O 1
ATOM 2925 N N . LEU A 1 370 ? 16.275 -6.201 58.811 1.00 27.50 370 LEU A N 1
ATOM 2926 C CA . LEU A 1 370 ? 16.629 -6.846 57.515 1.00 27.50 370 LEU A CA 1
ATOM 2927 C C . LEU A 1 370 ? 15.742 -8.145 57.403 1.00 27.50 370 LEU A C 1
ATOM 2929 O O . LEU A 1 370 ? 14.879 -8.282 58.271 1.00 27.50 370 LEU A O 1
ATOM 2933 N N . PRO A 1 371 ? 15.920 -9.149 56.497 1.00 37.22 371 PRO A N 1
ATOM 2934 C CA . PRO A 1 371 ? 16.689 -9.269 55.243 1.00 37.22 371 PRO A CA 1
ATOM 2935 C C . PRO A 1 371 ? 15.867 -9.786 54.019 1.00 37.22 371 PRO A C 1
ATOM 2937 O O . PRO A 1 371 ? 14.686 -10.104 54.107 1.00 37.22 371 PRO A O 1
ATOM 2940 N N . LEU A 1 372 ? 16.544 -9.924 52.869 1.00 29.31 372 LEU A N 1
ATOM 2941 C CA . LEU A 1 372 ? 16.145 -10.778 51.730 1.00 29.31 372 LEU A CA 1
ATOM 2942 C C . LEU A 1 372 ? 16.224 -12.282 52.074 1.00 29.31 372 LEU A C 1
ATOM 2944 O O . LEU A 1 372 ? 16.981 -12.669 52.965 1.00 29.31 372 LEU A O 1
ATOM 2948 N N . PRO A 1 373 ? 15.589 -13.139 51.256 1.00 36.91 373 PRO A N 1
ATOM 2949 C CA . PRO A 1 373 ? 16.363 -14.215 50.628 1.00 36.91 373 PRO A CA 1
ATOM 2950 C C . PRO A 1 373 ? 16.189 -14.266 49.101 1.00 36.91 373 PRO A C 1
ATOM 2952 O O . PRO A 1 373 ? 15.309 -13.626 48.527 1.00 36.91 373 PRO A O 1
ATOM 2955 N N . ALA A 1 374 ? 17.049 -15.043 48.443 1.00 27.38 374 ALA A N 1
ATOM 2956 C CA . ALA A 1 374 ? 17.045 -15.254 47.000 1.00 27.38 374 ALA A CA 1
ATOM 2957 C C . ALA A 1 374 ? 16.773 -16.724 46.632 1.00 27.38 374 ALA A C 1
ATOM 2959 O O . ALA A 1 374 ? 17.104 -17.629 47.394 1.00 27.38 374 ALA A O 1
ATOM 2960 N N . SER A 1 375 ? 16.307 -16.904 45.392 1.00 28.16 375 SER A N 1
ATOM 2961 C CA . SER A 1 375 ? 16.413 -18.114 44.560 1.00 28.16 375 SER A CA 1
ATOM 2962 C C . SER A 1 375 ? 15.458 -19.300 44.779 1.00 28.16 375 SER A C 1
ATOM 2964 O O . SER A 1 375 ? 15.232 -19.778 45.884 1.00 28.16 375 SER A O 1
ATOM 2966 N N . SER A 1 376 ? 15.067 -19.846 43.617 1.00 28.38 376 SER A N 1
ATOM 2967 C CA . SER A 1 376 ? 14.706 -21.247 43.329 1.00 28.38 376 SER A CA 1
ATOM 2968 C C . SER A 1 376 ? 13.226 -21.670 43.322 1.00 28.38 376 SER A C 1
ATOM 2970 O O . SER A 1 376 ? 12.652 -22.070 44.323 1.00 28.38 376 SER A O 1
ATOM 2972 N N . SER A 1 377 ? 12.716 -21.751 42.086 1.00 28.25 377 SER A N 1
ATOM 2973 C CA . SER A 1 377 ? 12.134 -22.970 41.493 1.00 28.25 377 SER A CA 1
ATOM 2974 C C . SER A 1 377 ? 10.776 -23.518 41.968 1.00 28.25 377 SER A C 1
ATOM 2976 O O . SER A 1 377 ? 10.668 -24.196 42.978 1.00 28.25 377 SER A O 1
ATOM 2978 N N . ALA A 1 378 ? 9.805 -23.386 41.056 1.00 27.22 378 ALA A N 1
ATOM 2979 C CA . ALA A 1 378 ? 8.851 -24.418 40.626 1.00 27.22 378 ALA A CA 1
ATOM 2980 C C . ALA A 1 378 ? 8.037 -25.204 41.679 1.00 27.22 378 ALA A C 1
ATOM 2982 O O . ALA A 1 378 ? 8.491 -26.220 42.197 1.00 27.22 378 ALA A O 1
ATOM 2983 N N . VAL A 1 379 ? 6.740 -24.880 41.778 1.00 27.70 379 VAL A N 1
ATOM 2984 C CA . VAL A 1 379 ? 5.686 -25.884 42.019 1.00 27.70 379 VAL A CA 1
ATOM 2985 C C . VAL A 1 379 ? 4.489 -25.599 41.108 1.00 27.70 379 VAL A C 1
ATOM 2987 O O . VAL A 1 379 ? 3.962 -24.488 41.081 1.00 27.70 379 VAL A O 1
ATOM 2990 N N . SER A 1 380 ? 4.062 -26.615 40.361 1.00 26.48 380 SER A N 1
ATOM 2991 C CA . SER A 1 380 ? 2.828 -26.613 39.572 1.00 26.48 380 SER A CA 1
ATOM 2992 C C . SER A 1 380 ? 1.606 -26.707 40.486 1.00 26.48 380 SER A C 1
ATOM 2994 O O . SER A 1 380 ? 1.574 -27.575 41.356 1.00 26.48 380 SER A O 1
ATOM 2996 N N . VAL A 1 381 ? 0.556 -25.918 40.240 1.00 28.75 381 VAL A N 1
ATOM 2997 C CA . VAL A 1 381 ? -0.751 -26.133 40.883 1.00 28.75 381 VAL A CA 1
ATOM 2998 C C . VAL A 1 381 ? -1.830 -26.278 39.817 1.00 28.75 381 VAL A C 1
ATOM 3000 O O . VAL A 1 381 ? -2.211 -25.319 39.153 1.00 28.75 381 VAL A O 1
ATOM 3003 N N . SER A 1 382 ? -2.315 -27.509 39.669 1.00 27.22 382 SER A N 1
ATOM 3004 C CA . SER A 1 382 ? -3.582 -27.798 39.004 1.00 27.22 382 SER A CA 1
ATOM 3005 C C . SER A 1 382 ? -4.721 -27.510 39.980 1.00 27.22 382 SER A C 1
ATOM 3007 O O . SER A 1 382 ? -4.699 -28.012 41.103 1.00 27.22 382 SER A O 1
ATOM 3009 N N . ALA A 1 383 ? -5.720 -26.742 39.552 1.00 29.33 383 ALA A N 1
ATOM 3010 C CA . ALA A 1 383 ? -7.004 -26.647 40.237 1.00 29.33 383 ALA A CA 1
ATOM 3011 C C . ALA A 1 383 ? -8.108 -26.342 39.218 1.00 29.33 383 ALA A C 1
ATOM 3013 O O . ALA A 1 383 ? -8.224 -25.226 38.715 1.00 29.33 383 ALA A O 1
ATOM 3014 N N . ALA A 1 384 ? -8.921 -27.350 38.909 1.00 26.19 384 ALA A N 1
ATOM 3015 C CA . ALA A 1 384 ? -10.181 -27.156 38.206 1.00 26.19 384 ALA A CA 1
ATOM 3016 C C . ALA A 1 384 ? -11.258 -26.687 39.197 1.00 26.19 384 ALA A C 1
ATOM 3018 O O . ALA A 1 384 ? -11.368 -27.250 40.285 1.00 26.19 384 ALA A O 1
ATOM 3019 N N . ALA A 1 385 ? -12.092 -25.723 38.800 1.00 29.06 385 ALA A N 1
ATOM 3020 C CA . ALA A 1 385 ? -13.369 -25.449 39.460 1.00 29.06 385 ALA A CA 1
ATOM 3021 C C . ALA A 1 385 ? -14.378 -24.816 38.484 1.00 29.06 385 ALA A C 1
ATOM 3023 O O . ALA A 1 385 ? -14.313 -23.636 38.163 1.00 29.06 385 ALA A O 1
ATOM 3024 N N . THR A 1 386 ? -15.268 -25.678 37.997 1.00 28.05 386 THR A N 1
ATOM 3025 C CA . THR A 1 386 ? -16.729 -25.516 37.880 1.00 28.05 386 THR A CA 1
ATOM 3026 C C . THR A 1 386 ? -17.349 -24.135 37.609 1.00 28.05 386 THR A C 1
ATOM 3028 O O . THR A 1 386 ? -17.170 -23.167 38.341 1.00 28.05 386 THR A O 1
ATOM 3031 N N . ALA A 1 387 ? -18.237 -24.108 36.611 1.00 28.59 387 ALA A N 1
ATOM 3032 C CA . ALA A 1 387 ? -19.093 -22.972 36.285 1.00 28.59 387 ALA A CA 1
ATOM 3033 C C . ALA A 1 387 ? -20.122 -22.632 37.382 1.00 28.59 387 ALA A C 1
ATOM 3035 O O . ALA A 1 387 ? -20.661 -23.519 38.043 1.00 28.59 387 ALA A O 1
ATOM 3036 N N . ALA A 1 388 ? -20.498 -21.353 37.450 1.00 28.88 388 ALA A N 1
ATOM 3037 C CA . ALA A 1 388 ? -21.743 -20.891 38.055 1.00 28.88 388 ALA A CA 1
ATOM 3038 C C . ALA A 1 388 ? -22.510 -20.052 37.022 1.00 28.88 388 ALA A C 1
ATOM 3040 O O . ALA A 1 388 ? -22.118 -18.933 36.695 1.00 28.88 388 ALA A O 1
ATOM 3041 N N . ALA A 1 389 ? -23.591 -20.611 36.477 1.00 29.42 389 ALA A N 1
ATOM 3042 C CA . ALA A 1 389 ? -24.494 -19.883 35.597 1.00 29.42 389 ALA A CA 1
ATOM 3043 C C . ALA A 1 389 ? -25.506 -19.090 36.435 1.00 29.42 389 ALA A C 1
ATOM 3045 O O . ALA A 1 389 ? -26.214 -19.667 37.258 1.00 29.42 389 ALA A O 1
ATOM 3046 N N . LEU A 1 390 ? -25.623 -17.786 36.180 1.00 29.72 390 LEU A N 1
ATOM 3047 C CA . LEU A 1 390 ? -26.748 -16.973 36.640 1.00 29.72 390 LEU A CA 1
ATOM 3048 C C . LEU A 1 390 ? -27.350 -16.242 35.442 1.00 29.72 390 LEU A C 1
ATOM 3050 O O . LEU A 1 390 ? -26.788 -15.281 34.923 1.00 29.72 390 LEU A O 1
ATOM 3054 N N . ALA A 1 391 ? -28.506 -16.730 35.000 1.00 29.20 391 ALA A N 1
ATOM 3055 C CA . ALA A 1 391 ? -29.351 -16.025 34.053 1.00 29.20 391 ALA A CA 1
ATOM 3056 C C . ALA A 1 391 ? -30.172 -14.968 34.802 1.00 29.20 391 ALA A C 1
ATOM 3058 O O . ALA A 1 391 ? -30.812 -15.287 35.801 1.00 29.20 391 ALA A O 1
ATOM 3059 N N . CYS A 1 392 ? -30.208 -13.737 34.291 1.00 28.84 392 CYS A N 1
ATOM 3060 C CA . CYS A 1 392 ? -31.200 -12.744 34.695 1.00 28.84 392 CYS A CA 1
ATOM 3061 C C . CYS A 1 392 ? -31.665 -11.914 33.491 1.00 28.84 392 CYS A C 1
ATOM 3063 O O . CYS A 1 392 ? -30.910 -11.656 32.556 1.00 28.84 392 CYS A O 1
ATOM 3065 N N . ALA A 1 393 ? -32.954 -11.583 33.503 1.00 28.75 393 ALA A N 1
ATOM 3066 C CA . ALA A 1 393 ? -33.758 -11.187 32.353 1.00 28.75 393 ALA A CA 1
ATOM 3067 C C . ALA A 1 393 ? -33.351 -9.883 31.632 1.00 28.75 393 ALA A C 1
ATOM 3069 O O . ALA A 1 393 ? -32.830 -8.938 32.220 1.00 28.75 393 ALA A O 1
ATOM 3070 N N . ARG A 1 394 ? -33.725 -9.810 30.345 1.00 32.50 394 ARG A N 1
ATOM 3071 C CA . ARG A 1 394 ? -33.838 -8.564 29.567 1.00 32.50 394 ARG A CA 1
ATOM 3072 C C . ARG A 1 394 ? -34.913 -7.635 30.156 1.00 32.50 394 ARG A C 1
ATOM 3074 O O . ARG A 1 394 ? -36.012 -8.119 30.426 1.00 32.50 394 ARG A O 1
ATOM 3081 N N . PRO A 1 395 ? -34.704 -6.309 30.150 1.00 31.23 395 PRO A N 1
ATOM 3082 C CA . PRO A 1 395 ? -35.781 -5.336 30.007 1.00 31.23 395 PRO A CA 1
ATOM 3083 C C . PRO A 1 395 ? -36.170 -5.186 28.525 1.00 31.23 395 PRO A C 1
ATOM 3085 O O . PRO A 1 395 ? -35.308 -5.118 27.648 1.00 31.23 395 PRO A O 1
ATOM 3088 N N . ILE A 1 396 ? -37.471 -5.115 28.251 1.00 32.12 396 ILE A N 1
ATOM 3089 C CA . ILE A 1 396 ? -38.034 -4.706 26.956 1.00 32.12 396 ILE A CA 1
ATOM 3090 C C . ILE A 1 396 ? -38.318 -3.201 27.035 1.00 32.12 396 ILE A C 1
ATOM 3092 O O . ILE A 1 396 ? -38.940 -2.763 27.999 1.00 32.12 396 ILE A O 1
ATOM 3096 N N . SER A 1 397 ? -37.930 -2.438 26.009 1.00 32.34 397 SER A N 1
ATOM 3097 C CA . SER A 1 397 ? -38.314 -1.026 25.843 1.00 32.34 397 SER A CA 1
ATOM 3098 C C . SER A 1 397 ? -38.874 -0.787 24.431 1.00 32.34 397 SER A C 1
ATOM 3100 O O . SER A 1 397 ? -38.416 -1.442 23.492 1.00 32.34 397 SER A O 1
ATOM 3102 N N . PRO A 1 398 ? -39.879 0.096 24.262 1.00 36.66 398 PRO A N 1
ATOM 3103 C CA . PRO A 1 398 ? -40.728 0.116 23.071 1.00 36.66 398 PRO A CA 1
ATOM 3104 C C . PRO A 1 398 ? -40.206 1.000 21.928 1.00 36.66 398 PRO A C 1
ATOM 3106 O O . PRO A 1 398 ? -39.556 2.021 22.144 1.00 36.66 398 PRO A O 1
ATOM 3109 N N . SER A 1 399 ? -40.588 0.642 20.701 1.00 30.33 399 SER A N 1
ATOM 3110 C CA . SER A 1 399 ? -40.499 1.506 19.517 1.00 30.33 399 SER A CA 1
ATOM 3111 C C . SER A 1 399 ? -41.723 2.431 19.413 1.00 30.33 399 SER A C 1
ATOM 3113 O O . SER A 1 399 ? -42.836 1.964 19.657 1.00 30.33 399 SER A O 1
ATOM 3115 N N . PRO A 1 400 ? -41.567 3.695 18.982 1.00 37.50 400 PRO A N 1
ATOM 3116 C CA . PRO A 1 400 ? -42.672 4.517 18.497 1.00 37.50 400 PRO A CA 1
ATOM 3117 C C . PRO A 1 400 ? -42.769 4.486 16.960 1.00 37.50 400 PRO A C 1
ATOM 3119 O O . PRO A 1 400 ? -41.765 4.631 16.263 1.00 37.50 400 PRO A O 1
ATOM 3122 N N . SER A 1 401 ? -43.994 4.357 16.440 1.00 27.69 401 SER A N 1
ATOM 3123 C CA . SER A 1 401 ? -44.302 4.308 15.001 1.00 27.69 401 SER A CA 1
ATOM 3124 C C . SER A 1 401 ? -45.315 5.396 14.622 1.00 27.69 401 SER A C 1
ATOM 3126 O O . SER A 1 401 ? -46.501 5.223 14.885 1.00 27.69 401 SER A O 1
ATOM 3128 N N . ILE A 1 402 ? -44.874 6.487 13.987 1.00 29.84 402 ILE A N 1
ATOM 3129 C CA . ILE A 1 402 ? -45.686 7.483 13.245 1.00 29.84 402 ILE A CA 1
ATOM 3130 C C . ILE A 1 402 ? -44.743 8.088 12.180 1.00 29.84 402 ILE A C 1
ATOM 3132 O O . ILE A 1 402 ? -43.587 8.343 12.500 1.00 29.84 402 ILE A O 1
ATOM 3136 N N . GLY A 1 403 ? -45.115 8.342 10.922 1.00 26.66 403 GLY A N 1
ATOM 3137 C CA . GLY A 1 403 ? -46.373 8.103 10.208 1.00 26.66 403 GLY A CA 1
ATOM 3138 C C . GLY A 1 403 ? -46.212 8.463 8.718 1.00 26.66 403 GLY A C 1
ATOM 3139 O O . GLY A 1 403 ? -45.238 9.110 8.337 1.00 26.66 403 GLY A O 1
ATOM 3140 N N . SER A 1 404 ? -47.139 8.007 7.876 1.00 26.84 404 SER A N 1
ATOM 3141 C CA . SER A 1 404 ? -47.090 8.145 6.411 1.00 26.84 404 SER A CA 1
ATOM 3142 C C . SER A 1 404 ? -47.379 9.570 5.920 1.00 26.84 404 SER A C 1
ATOM 3144 O O . SER A 1 404 ? -48.296 10.205 6.433 1.00 26.84 404 SER A O 1
ATOM 3146 N N . VAL A 1 405 ? -46.689 10.021 4.863 1.00 29.31 405 VAL A N 1
ATOM 3147 C CA . VAL A 1 405 ? -47.114 11.137 3.988 1.00 29.31 405 VAL A CA 1
ATOM 3148 C C . VAL A 1 405 ? -46.813 10.768 2.528 1.00 29.31 405 VAL A C 1
ATOM 3150 O O . VAL A 1 405 ? -45.893 9.996 2.259 1.00 29.31 405 VAL A O 1
ATOM 3153 N N . GLU A 1 406 ? -47.652 11.254 1.617 1.00 26.89 406 GLU A N 1
ATOM 3154 C CA . GLU A 1 406 ? -47.881 10.731 0.265 1.00 26.89 406 GLU A CA 1
ATOM 3155 C C . GLU A 1 406 ? -46.836 11.111 -0.801 1.00 26.89 406 GLU A C 1
ATOM 3157 O O . GLU A 1 406 ? -46.158 12.136 -0.740 1.00 26.89 406 GLU A O 1
ATOM 3162 N N . GLU A 1 407 ? -46.797 10.280 -1.844 1.00 29.20 407 GLU A N 1
ATOM 3163 C CA . GLU A 1 407 ? -46.199 10.553 -3.153 1.00 29.20 407 GLU A CA 1
ATOM 3164 C C . GLU A 1 407 ? -47.248 11.207 -4.082 1.00 29.20 407 GLU A C 1
ATOM 3166 O O . GLU A 1 407 ? -48.423 10.839 -4.008 1.00 29.20 407 GLU A O 1
ATOM 3171 N N . PRO A 1 408 ? -46.864 12.089 -5.024 1.00 32.22 408 PRO A N 1
ATOM 3172 C CA . PRO A 1 408 ? -47.651 12.327 -6.230 1.00 32.22 408 PRO A CA 1
ATOM 3173 C C . PRO A 1 408 ? -46.978 11.731 -7.478 1.00 32.22 408 PRO A C 1
ATOM 3175 O O . PRO A 1 408 ? -45.782 11.888 -7.724 1.00 32.22 408 PRO A O 1
ATOM 3178 N N . SER A 1 409 ? -47.792 11.059 -8.286 1.00 27.38 409 SER A N 1
ATOM 3179 C CA . SER A 1 409 ? -47.406 10.214 -9.416 1.00 27.38 409 SER A CA 1
ATOM 3180 C C . SER A 1 409 ? -47.292 10.942 -10.764 1.00 27.38 409 SER A C 1
ATOM 3182 O O . SER A 1 409 ? -48.042 11.874 -11.040 1.00 27.38 409 SER A O 1
ATOM 3184 N N . ALA A 1 410 ? -46.410 10.437 -11.640 1.00 28.39 410 ALA A N 1
ATOM 3185 C CA . ALA A 1 410 ? -46.543 10.374 -13.110 1.00 28.39 410 ALA A CA 1
ATOM 3186 C C . ALA A 1 410 ? -45.252 9.774 -13.716 1.00 28.39 410 ALA A C 1
ATOM 3188 O O . ALA A 1 410 ? -44.161 10.083 -13.255 1.00 28.39 410 ALA A O 1
ATOM 3189 N N . SER A 1 411 ? -45.251 8.952 -14.766 1.00 28.70 411 SER A N 1
ATOM 3190 C CA . SER A 1 411 ? -46.332 8.265 -15.489 1.00 28.70 411 SER A CA 1
ATOM 3191 C C . SER A 1 411 ? -45.695 7.161 -16.347 1.00 28.70 411 SER A C 1
ATOM 3193 O O . SER A 1 411 ? -44.699 7.422 -17.022 1.00 28.70 411 SER A O 1
ATOM 3195 N N . ALA A 1 412 ? -46.248 5.947 -16.348 1.00 27.78 412 ALA A N 1
ATOM 3196 C CA . ALA A 1 412 ? -45.714 4.839 -17.143 1.00 27.78 412 ALA A CA 1
ATOM 3197 C C . ALA A 1 412 ? -46.157 4.909 -18.616 1.00 27.78 412 ALA A C 1
ATOM 3199 O O . ALA A 1 412 ? -47.319 5.193 -18.904 1.00 27.78 412 ALA A O 1
ATOM 3200 N N . SER A 1 413 ? -45.262 4.551 -19.540 1.00 27.45 413 SER A N 1
ATOM 3201 C CA . SER A 1 413 ? -45.614 4.176 -20.913 1.00 27.45 413 SER A CA 1
ATOM 3202 C C . SER A 1 413 ? -45.252 2.709 -21.155 1.00 27.45 413 SER A C 1
ATOM 3204 O O . SER A 1 413 ? -44.089 2.320 -21.247 1.00 27.45 413 SER A O 1
ATOM 3206 N N . THR A 1 414 ? -46.283 1.870 -21.229 1.00 27.28 414 THR A N 1
ATOM 3207 C CA . THR A 1 414 ? -46.151 0.427 -21.444 1.00 27.28 414 THR A CA 1
ATOM 3208 C C . THR A 1 414 ? -46.099 0.123 -22.937 1.00 27.28 414 THR A C 1
ATOM 3210 O O . THR A 1 414 ? -47.070 0.375 -23.648 1.00 27.28 414 THR A O 1
ATOM 3213 N N . VAL A 1 415 ? -45.027 -0.518 -23.404 1.00 29.31 415 VAL A N 1
ATOM 3214 C CA . VAL A 1 415 ? -45.044 -1.296 -24.653 1.00 29.31 415 VAL A CA 1
ATOM 3215 C C . VAL A 1 415 ? -44.555 -2.699 -24.332 1.00 29.31 415 VAL A C 1
ATOM 3217 O O . VAL A 1 415 ? -43.507 -2.882 -23.721 1.00 29.31 415 VAL A O 1
ATOM 3220 N N . SER A 1 416 ? -45.351 -3.694 -24.712 1.00 26.94 416 SER A N 1
ATOM 3221 C CA . SER A 1 416 ? -45.093 -5.102 -24.429 1.00 26.94 416 SER A CA 1
ATOM 3222 C C . SER A 1 416 ? -44.810 -5.878 -25.713 1.00 26.94 416 SER A C 1
ATOM 3224 O O . SER A 1 416 ? -45.390 -5.584 -26.757 1.00 26.94 416 SER A O 1
ATOM 3226 N N . ARG A 1 417 ? -44.055 -6.971 -25.532 1.00 28.55 417 ARG A N 1
ATOM 3227 C CA . ARG A 1 417 ? -44.113 -8.234 -26.290 1.00 28.55 417 ARG A CA 1
ATOM 3228 C C . ARG A 1 417 ? -43.161 -8.402 -27.485 1.00 28.55 417 ARG A C 1
ATOM 3230 O O . ARG A 1 417 ? -43.295 -7.771 -28.523 1.00 28.55 417 ARG A O 1
ATOM 3237 N N . GLY A 1 418 ? -42.288 -9.403 -27.351 1.00 29.58 418 GLY A N 1
ATOM 3238 C CA . GLY A 1 418 ? -41.495 -9.993 -28.432 1.00 29.58 418 GLY A CA 1
ATOM 3239 C C . GLY A 1 418 ? -40.395 -10.911 -27.879 1.00 29.58 418 GLY A C 1
ATOM 3240 O O . GLY A 1 418 ? -39.404 -10.393 -27.374 1.00 29.58 418 GLY A O 1
ATOM 3241 N N . PRO A 1 419 ? -40.538 -12.251 -27.916 1.00 36.06 419 PRO A N 1
ATOM 3242 C CA . PRO A 1 419 ? -39.479 -13.157 -27.479 1.00 36.06 419 PRO A CA 1
ATOM 3243 C C . PRO A 1 419 ? -38.435 -13.306 -28.594 1.00 36.06 419 PRO A C 1
ATOM 3245 O O . PRO A 1 419 ? -38.763 -13.786 -29.679 1.00 36.06 419 PRO A O 1
ATOM 3248 N N . MET A 1 420 ? -37.178 -12.926 -28.344 1.00 31.17 420 MET A N 1
ATOM 3249 C CA . MET A 1 420 ? -36.092 -13.230 -29.281 1.00 31.17 420 MET A CA 1
ATOM 3250 C C . MET A 1 420 ? -35.452 -14.585 -28.981 1.00 31.17 420 MET A C 1
ATOM 3252 O O . MET A 1 420 ? -35.070 -14.896 -27.856 1.00 31.17 420 MET A O 1
ATOM 3256 N N . LEU A 1 421 ? -35.368 -15.370 -30.052 1.00 32.81 421 LEU A N 1
ATOM 3257 C CA . LEU A 1 421 ? -34.781 -16.699 -30.153 1.00 32.81 421 LEU A CA 1
ATOM 3258 C C . LEU A 1 421 ? -33.351 -16.755 -29.598 1.00 32.81 421 LEU A C 1
ATOM 3260 O O . LEU A 1 421 ? -32.545 -15.855 -29.834 1.00 32.81 421 LEU A O 1
ATOM 3264 N N . ALA A 1 422 ? -33.017 -17.866 -28.940 1.00 34.28 422 ALA A N 1
ATOM 3265 C CA . ALA A 1 422 ? -31.641 -18.184 -28.588 1.00 34.28 422 ALA A CA 1
ATOM 3266 C C . ALA A 1 422 ? -30.812 -18.431 -29.862 1.00 34.28 422 ALA A C 1
ATOM 3268 O O . ALA A 1 422 ? -31.139 -19.308 -30.663 1.00 34.28 422 ALA A O 1
ATOM 3269 N N . LEU A 1 423 ? -29.728 -17.673 -30.031 1.00 36.44 423 LEU A N 1
ATOM 3270 C CA . LEU A 1 423 ? -28.702 -17.931 -31.042 1.00 36.44 423 LEU A CA 1
ATOM 3271 C C . LEU A 1 423 ? -27.647 -18.905 -30.477 1.00 36.44 423 LEU A C 1
ATOM 3273 O O . LEU A 1 423 ? -27.318 -18.815 -29.292 1.00 36.44 423 LEU A O 1
ATOM 3277 N N . PRO A 1 424 ? -27.123 -19.843 -31.288 1.00 38.16 424 PRO A N 1
ATOM 3278 C CA . PRO A 1 424 ? -26.187 -20.861 -30.820 1.00 38.16 424 PRO A CA 1
ATOM 3279 C C . PRO A 1 424 ? -24.793 -20.284 -30.534 1.00 38.16 424 PRO A C 1
ATOM 3281 O O . PRO A 1 424 ? -24.373 -19.290 -31.126 1.00 38.16 424 PRO A O 1
ATOM 3284 N N . ALA A 1 425 ? -24.059 -20.944 -29.636 1.00 39.84 425 ALA A N 1
ATOM 3285 C CA . ALA A 1 425 ? -22.698 -20.562 -29.274 1.00 39.84 425 ALA A CA 1
ATOM 3286 C C . ALA A 1 425 ? -21.715 -20.708 -30.461 1.00 39.84 425 ALA A C 1
ATOM 3288 O O . ALA A 1 425 ? -21.833 -21.664 -31.234 1.00 39.84 425 ALA A O 1
ATOM 3289 N N . PRO A 1 426 ? -20.723 -19.808 -30.603 1.00 47.00 426 PRO A N 1
ATOM 3290 C CA . PRO A 1 426 ? -19.696 -19.923 -31.634 1.00 47.00 426 PRO A CA 1
ATOM 3291 C C . PRO A 1 426 ? -18.728 -21.089 -31.340 1.00 47.00 426 PRO A C 1
ATOM 3293 O O . PRO A 1 426 ? -18.426 -21.354 -30.173 1.00 47.00 426 PRO A O 1
ATOM 3296 N N . PRO A 1 427 ? -18.206 -21.780 -32.372 1.00 45.06 427 PRO A N 1
ATOM 3297 C CA . PRO A 1 427 ? -17.267 -22.885 -32.194 1.00 45.06 427 PRO A CA 1
ATOM 3298 C C . PRO A 1 427 ? -15.883 -22.403 -31.732 1.00 45.06 427 PRO A C 1
ATOM 3300 O O . PRO A 1 427 ? -15.438 -21.304 -32.067 1.00 45.06 427 PRO A O 1
ATOM 3303 N N . ALA A 1 428 ? -15.183 -23.254 -30.978 1.00 39.66 428 ALA A N 1
ATOM 3304 C CA . ALA A 1 428 ? -13.842 -22.972 -30.471 1.00 39.66 428 ALA A CA 1
ATOM 3305 C C . ALA A 1 428 ? -12.788 -22.901 -31.602 1.00 39.66 428 ALA A C 1
ATOM 3307 O O . ALA A 1 428 ? -12.871 -23.672 -32.563 1.00 39.66 428 ALA A O 1
ATOM 3308 N N . PRO A 1 429 ? -11.772 -22.021 -31.498 1.00 41.97 429 PRO A N 1
ATOM 3309 C CA . PRO A 1 429 ? -10.727 -21.903 -32.509 1.00 41.97 429 PRO A CA 1
ATOM 3310 C C . PRO A 1 429 ? -9.766 -23.102 -32.478 1.00 41.97 429 PRO A C 1
ATOM 3312 O O . PRO A 1 429 ? -9.173 -23.422 -31.449 1.00 41.97 429 PRO A O 1
ATOM 3315 N N . VAL A 1 430 ? -9.582 -23.734 -33.638 1.00 38.44 430 VAL A N 1
ATOM 3316 C CA . VAL A 1 430 ? -8.612 -24.817 -33.852 1.00 38.44 430 VAL A CA 1
ATOM 3317 C C . VAL A 1 430 ? -7.205 -24.230 -33.994 1.00 38.44 430 VAL A C 1
ATOM 3319 O O . VAL A 1 430 ? -6.980 -23.337 -34.810 1.00 38.44 430 VAL A O 1
ATOM 3322 N N . LEU A 1 431 ? -6.247 -24.747 -33.220 1.00 37.34 431 LEU A N 1
ATOM 3323 C CA . LEU A 1 431 ? -4.829 -24.390 -33.334 1.00 37.34 431 LEU A CA 1
ATOM 3324 C C . LEU A 1 431 ? -4.171 -25.157 -34.500 1.00 37.34 431 LEU A C 1
ATOM 3326 O O . LEU A 1 431 ? -4.269 -26.385 -34.529 1.00 37.34 431 LEU A O 1
ATOM 3330 N N . PRO A 1 432 ? -3.472 -24.489 -35.438 1.00 38.47 432 PRO A N 1
ATOM 3331 C CA . PRO A 1 432 ? -2.682 -25.172 -36.459 1.00 38.47 432 PRO A CA 1
ATOM 3332 C C . PRO A 1 432 ? -1.368 -25.717 -35.876 1.00 38.47 432 PRO A C 1
ATOM 3334 O O . PRO A 1 432 ? -0.693 -25.053 -35.089 1.00 38.47 432 PRO A O 1
ATOM 3337 N N . ALA A 1 433 ? -0.999 -26.933 -36.282 1.00 33.41 433 ALA A N 1
ATOM 3338 C CA . ALA A 1 433 ? 0.201 -27.621 -35.816 1.00 33.41 433 ALA A CA 1
ATOM 3339 C C . ALA A 1 433 ? 1.497 -27.041 -36.415 1.00 33.41 433 ALA A C 1
ATOM 3341 O O . ALA A 1 433 ? 1.558 -26.694 -37.594 1.00 33.41 433 ALA A O 1
ATOM 3342 N N . THR A 1 434 ? 2.558 -26.999 -35.608 1.00 37.69 434 THR A N 1
ATOM 3343 C CA . THR A 1 434 ? 3.920 -26.638 -36.031 1.00 37.69 434 THR A CA 1
ATOM 3344 C C . THR A 1 434 ? 4.675 -27.854 -36.584 1.00 37.69 434 THR A C 1
ATOM 3346 O O . THR A 1 434 ? 4.713 -28.877 -35.897 1.00 37.69 434 THR A O 1
ATOM 3349 N N . PRO A 1 435 ? 5.334 -27.766 -37.755 1.00 39.56 435 PRO A N 1
ATOM 3350 C CA . PRO A 1 435 ? 6.214 -28.823 -38.244 1.00 39.56 435 PRO A CA 1
ATOM 3351 C C . PRO A 1 435 ? 7.623 -28.722 -37.635 1.00 39.56 435 PRO A C 1
ATOM 3353 O O . PRO A 1 435 ? 8.245 -27.659 -37.644 1.00 39.56 435 PRO A O 1
ATOM 3356 N N . SER A 1 436 ? 8.143 -29.851 -37.157 1.00 33.41 436 SER A N 1
ATOM 3357 C CA . SER A 1 436 ? 9.559 -30.033 -36.810 1.00 33.41 436 SER A CA 1
ATOM 3358 C C . SER A 1 436 ? 10.404 -30.302 -38.062 1.00 33.41 436 SER A C 1
ATOM 3360 O O . SER A 1 436 ? 9.905 -30.921 -39.003 1.00 33.41 436 SER A O 1
ATOM 3362 N N . PRO A 1 437 ? 11.703 -29.962 -38.040 1.00 44.28 437 PRO A N 1
ATOM 3363 C CA . PRO A 1 437 ? 12.700 -30.671 -38.831 1.00 44.28 437 PRO A CA 1
ATOM 3364 C C . PRO A 1 437 ? 13.755 -31.342 -37.937 1.00 44.28 437 PRO A C 1
ATOM 3366 O O . PRO A 1 437 ? 14.442 -30.685 -37.154 1.00 44.28 437 PRO A O 1
ATOM 3369 N N . ASP A 1 438 ? 13.911 -32.655 -38.098 1.00 28.80 438 ASP A N 1
ATOM 3370 C CA . ASP A 1 438 ? 15.081 -33.395 -37.623 1.00 28.80 438 ASP A CA 1
ATOM 3371 C C . ASP A 1 438 ? 16.337 -32.999 -38.411 1.00 28.80 438 ASP A C 1
ATOM 3373 O O . ASP A 1 438 ? 16.267 -32.823 -39.626 1.00 28.80 438 ASP A O 1
ATOM 3377 N N . TYR A 1 439 ? 17.503 -32.987 -37.758 1.00 33.19 439 TYR A N 1
ATOM 3378 C CA . TYR A 1 439 ? 18.728 -33.525 -38.364 1.00 33.19 439 TYR A CA 1
ATOM 3379 C C . TYR A 1 439 ? 19.761 -33.894 -37.290 1.00 33.19 439 TYR A C 1
ATOM 3381 O O . TYR A 1 439 ? 20.131 -33.082 -36.444 1.00 33.19 439 TYR A O 1
ATOM 3389 N N . SER A 1 440 ? 20.249 -35.134 -37.340 1.00 31.34 440 SER A N 1
ATOM 3390 C CA . SER A 1 440 ? 21.349 -35.629 -36.500 1.00 31.34 440 SER A CA 1
ATOM 3391 C C . SER A 1 440 ? 22.690 -35.521 -37.229 1.00 31.34 440 SER A C 1
ATOM 3393 O O . SER A 1 440 ? 22.734 -35.771 -38.431 1.00 31.34 440 SER A O 1
ATOM 3395 N N . SER A 1 441 ? 23.799 -35.285 -36.511 1.00 31.55 441 SER A N 1
ATOM 3396 C CA . SER A 1 441 ? 24.942 -36.234 -36.472 1.00 31.55 441 SER A CA 1
ATOM 3397 C C . SER A 1 441 ? 26.213 -35.725 -35.754 1.00 31.55 441 SER A C 1
ATOM 3399 O O . SER A 1 441 ? 26.645 -34.595 -35.929 1.00 31.55 441 SER A O 1
ATOM 3401 N N . ALA A 1 442 ? 26.836 -36.666 -35.029 1.00 29.73 442 ALA A N 1
ATOM 3402 C CA . ALA A 1 442 ? 28.281 -36.878 -34.827 1.00 29.73 442 ALA A CA 1
ATOM 3403 C C . ALA A 1 442 ? 29.169 -35.904 -33.999 1.00 29.73 442 ALA A C 1
ATOM 3405 O O . ALA A 1 442 ? 29.485 -34.783 -34.382 1.00 29.73 442 ALA A O 1
ATOM 3406 N N . LEU A 1 443 ? 29.713 -36.474 -32.912 1.00 32.50 443 LEU A N 1
ATOM 3407 C CA . LEU A 1 443 ? 30.983 -36.127 -32.242 1.00 32.50 443 LEU A CA 1
ATOM 3408 C C . LEU A 1 443 ? 32.205 -36.622 -33.055 1.00 32.50 443 LEU A C 1
ATOM 3410 O O . LEU A 1 443 ? 32.046 -37.467 -33.939 1.00 32.50 443 LEU A O 1
ATOM 3414 N N . PRO A 1 444 ? 33.436 -36.198 -32.701 1.00 39.25 444 PRO A N 1
ATOM 3415 C CA . PRO A 1 444 ? 34.315 -37.167 -32.021 1.00 39.25 444 PRO A CA 1
ATOM 3416 C C . PRO A 1 444 ? 35.149 -36.609 -30.844 1.00 39.25 444 PRO A C 1
ATOM 3418 O O . PRO A 1 444 ? 35.360 -35.407 -30.697 1.00 39.25 444 PRO A O 1
ATOM 3421 N N . SER A 1 445 ? 35.649 -37.529 -30.011 1.00 32.72 445 SER A N 1
ATOM 3422 C CA . SER A 1 445 ? 36.329 -37.291 -28.723 1.00 32.72 445 SER A CA 1
ATOM 3423 C C . SER A 1 445 ? 37.831 -37.614 -28.763 1.00 32.72 445 SER A C 1
ATOM 3425 O O . SER A 1 445 ? 38.203 -38.568 -29.432 1.00 32.72 445 SER A O 1
ATOM 3427 N N . HIS A 1 446 ? 38.665 -36.932 -27.958 1.00 32.28 446 HIS A N 1
ATOM 3428 C CA . HIS A 1 446 ? 40.009 -37.340 -27.464 1.00 32.28 446 HIS A CA 1
ATOM 3429 C C . HIS A 1 446 ? 40.552 -36.225 -26.524 1.00 32.28 446 HIS A C 1
ATOM 3431 O O . HIS A 1 446 ? 40.183 -35.075 -26.723 1.00 32.28 446 HIS A O 1
ATOM 3437 N N . ARG A 1 447 ? 41.442 -36.398 -25.526 1.00 29.78 447 ARG A N 1
ATOM 3438 C CA . ARG A 1 447 ? 41.946 -37.526 -24.698 1.00 29.78 447 ARG A CA 1
ATOM 3439 C C . ARG A 1 447 ? 42.754 -36.882 -23.529 1.00 29.78 447 ARG A C 1
ATOM 3441 O O . ARG A 1 447 ? 43.490 -35.942 -23.797 1.00 29.78 447 ARG A O 1
ATOM 3448 N N . GLY A 1 448 ? 42.650 -37.344 -22.273 1.00 28.05 448 GLY A N 1
ATOM 3449 C CA . GLY A 1 448 ? 43.609 -36.979 -21.187 1.00 28.05 448 GLY A CA 1
ATOM 3450 C C . GLY A 1 448 ? 44.886 -37.847 -21.238 1.00 28.05 448 GLY A C 1
ATOM 3451 O O . GLY A 1 448 ? 45.062 -38.508 -22.267 1.00 28.05 448 GLY A O 1
ATOM 3452 N N . PRO A 1 449 ? 45.722 -37.993 -20.172 1.00 48.78 449 PRO A N 1
ATOM 3453 C CA . PRO A 1 449 ? 45.735 -37.428 -18.794 1.00 48.78 449 PRO A CA 1
ATOM 3454 C C . PRO A 1 449 ? 47.181 -36.873 -18.458 1.00 48.78 449 PRO A C 1
ATOM 3456 O O . PRO A 1 449 ? 47.787 -36.398 -19.418 1.00 48.78 449 PRO A O 1
ATOM 3459 N N . PRO A 1 450 ? 47.825 -36.920 -17.246 1.00 51.53 450 PRO A N 1
ATOM 3460 C CA . PRO A 1 450 ? 47.393 -37.299 -15.885 1.00 51.53 450 PRO A CA 1
ATOM 3461 C C . PRO A 1 450 ? 47.842 -36.438 -14.665 1.00 51.53 450 PRO A C 1
ATOM 3463 O O . PRO A 1 450 ? 48.801 -35.676 -14.680 1.00 51.53 450 PRO A O 1
ATOM 3466 N N . SER A 1 451 ? 47.116 -36.696 -13.572 1.00 35.25 451 SER A N 1
ATOM 3467 C CA . SER A 1 451 ? 47.453 -36.805 -12.136 1.00 35.25 451 SER A CA 1
ATOM 3468 C C . SER A 1 451 ? 48.862 -36.498 -11.582 1.00 35.25 451 SER A C 1
ATOM 3470 O O . SER A 1 451 ? 49.861 -37.040 -12.045 1.00 35.25 451 SER A O 1
ATOM 3472 N N . GLY A 1 452 ? 48.886 -35.841 -10.411 1.00 29.66 452 GLY A N 1
ATOM 3473 C CA . GLY A 1 452 ? 49.994 -35.837 -9.440 1.00 29.66 452 GLY A CA 1
ATOM 3474 C C . GLY A 1 452 ? 49.486 -35.565 -8.011 1.00 29.66 452 GLY A C 1
ATOM 3475 O O . GLY A 1 452 ? 48.709 -34.639 -7.800 1.00 29.66 452 GLY A O 1
ATOM 3476 N N . SER A 1 453 ? 49.865 -36.403 -7.042 1.00 31.91 453 SER A N 1
ATOM 3477 C CA . SER A 1 453 ? 49.325 -36.454 -5.666 1.00 31.91 453 SER A CA 1
ATOM 3478 C C . SER A 1 453 ? 50.214 -35.774 -4.614 1.00 31.91 453 SER A C 1
ATOM 3480 O O . SER A 1 453 ? 51.433 -35.816 -4.747 1.00 31.91 453 SER A O 1
ATOM 3482 N N . GLY A 1 454 ? 49.640 -35.297 -3.498 1.00 28.28 454 GLY A N 1
ATOM 3483 C CA . GLY A 1 454 ? 50.422 -34.898 -2.315 1.00 28.28 454 GLY A CA 1
ATOM 3484 C C . GLY A 1 454 ? 49.582 -34.419 -1.124 1.00 28.28 454 GLY A C 1
ATOM 3485 O O . GLY A 1 454 ? 49.024 -33.327 -1.156 1.00 28.28 454 GLY A O 1
ATOM 3486 N N . SER A 1 455 ? 49.508 -35.224 -0.061 1.00 30.05 455 SER A N 1
ATOM 3487 C CA . SER A 1 455 ? 48.830 -34.896 1.206 1.00 30.05 455 SER A CA 1
ATOM 3488 C C . SER A 1 455 ? 49.791 -34.268 2.225 1.00 30.05 455 SER A C 1
ATOM 3490 O O . SER A 1 455 ? 50.945 -34.682 2.281 1.00 30.05 455 SER A O 1
ATOM 3492 N N . SER A 1 456 ? 49.303 -33.402 3.129 1.00 30.84 456 SER A N 1
ATOM 3493 C CA . SER A 1 456 ? 49.276 -33.654 4.596 1.00 30.84 456 SER A CA 1
ATOM 3494 C C . SER A 1 456 ? 49.241 -32.395 5.492 1.00 30.84 456 SER A C 1
ATOM 3496 O O . SER A 1 456 ? 49.961 -31.434 5.274 1.00 30.84 456 SER A O 1
ATOM 3498 N N . ALA A 1 457 ? 48.380 -32.480 6.518 1.00 29.41 457 ALA A N 1
ATOM 3499 C CA . ALA A 1 457 ? 48.498 -32.015 7.912 1.00 29.41 457 ALA A CA 1
ATOM 3500 C C . ALA A 1 457 ? 49.155 -30.663 8.299 1.00 29.41 457 ALA A C 1
ATOM 3502 O O . ALA A 1 457 ? 50.299 -30.367 7.979 1.00 29.41 457 ALA A O 1
ATOM 3503 N N . GLY A 1 458 ? 48.479 -29.943 9.208 1.00 27.84 458 GLY A N 1
ATOM 3504 C CA . GLY A 1 458 ? 49.069 -28.875 10.025 1.00 27.84 458 GLY A CA 1
ATOM 3505 C C . GLY A 1 458 ? 48.017 -28.100 10.826 1.00 27.84 458 GLY A C 1
ATOM 3506 O O . GLY A 1 458 ? 47.345 -27.238 10.272 1.00 27.84 458 GLY A O 1
ATOM 3507 N N . ALA A 1 459 ? 47.858 -28.402 12.118 1.00 30.69 459 ALA A N 1
ATOM 3508 C CA . ALA A 1 459 ? 46.907 -27.732 13.013 1.00 30.69 459 ALA A CA 1
ATOM 3509 C C . ALA A 1 459 ? 47.623 -27.058 14.195 1.00 30.69 459 ALA A C 1
ATOM 3511 O O . ALA A 1 459 ? 48.553 -27.639 14.749 1.00 30.69 459 ALA A O 1
ATOM 3512 N N . SER A 1 460 ? 47.143 -25.889 14.633 1.00 29.97 460 SER A N 1
ATOM 3513 C CA . SER A 1 460 ? 47.398 -25.329 15.972 1.00 29.97 460 SER A CA 1
ATOM 3514 C C . SER A 1 460 ? 46.405 -24.201 16.304 1.00 29.97 460 SER A C 1
ATOM 3516 O O . SER A 1 460 ? 45.772 -23.634 15.413 1.00 29.97 460 SER A O 1
ATOM 3518 N N . ALA A 1 461 ? 46.213 -23.921 17.597 1.00 29.97 461 ALA A N 1
ATOM 3519 C CA . ALA A 1 461 ? 45.137 -23.082 18.132 1.00 29.97 461 ALA A CA 1
ATOM 3520 C C . ALA A 1 461 ? 45.651 -21.880 18.964 1.00 29.97 461 ALA A C 1
ATOM 3522 O O . ALA A 1 461 ? 46.745 -21.957 19.508 1.00 29.97 461 ALA A O 1
ATOM 3523 N N . PHE A 1 462 ? 44.825 -20.816 19.032 1.00 29.77 462 PHE A N 1
ATOM 3524 C CA . PHE A 1 462 ? 44.505 -19.858 20.132 1.00 29.77 462 PHE A CA 1
ATOM 3525 C C . PHE A 1 462 ? 45.399 -19.718 21.412 1.00 29.77 462 PHE A C 1
ATOM 3527 O O . PHE A 1 462 ? 46.010 -20.699 21.822 1.00 29.77 462 PHE A O 1
ATOM 3534 N N . PRO A 1 463 ? 45.263 -18.646 22.251 1.00 51.19 463 PRO A N 1
ATOM 3535 C CA . PRO A 1 463 ? 44.855 -17.236 22.044 1.00 51.19 463 PRO A CA 1
ATOM 3536 C C . PRO A 1 463 ? 45.823 -16.219 22.775 1.00 51.19 463 PRO A C 1
ATOM 3538 O O . PRO A 1 463 ? 47.019 -16.309 22.529 1.00 51.19 463 PRO A O 1
ATOM 3541 N N . PRO A 1 464 ? 45.404 -15.234 23.620 1.00 56.81 464 PRO A N 1
ATOM 3542 C CA . PRO A 1 464 ? 45.111 -13.827 23.274 1.00 56.81 464 PRO A CA 1
ATOM 3543 C C . PRO A 1 464 ? 45.916 -12.757 24.069 1.00 56.81 464 PRO A C 1
ATOM 3545 O O . PRO A 1 464 ? 46.569 -13.063 25.062 1.00 56.81 464 PRO A O 1
ATOM 3548 N N . ALA A 1 465 ? 45.748 -11.465 23.737 1.00 29.72 465 ALA A N 1
ATOM 3549 C CA . ALA A 1 465 ? 45.985 -10.352 24.676 1.00 29.72 465 ALA A CA 1
ATOM 3550 C C . ALA A 1 465 ? 45.132 -9.105 24.350 1.00 29.72 465 ALA A C 1
ATOM 3552 O O . ALA A 1 465 ? 44.882 -8.802 23.184 1.00 29.7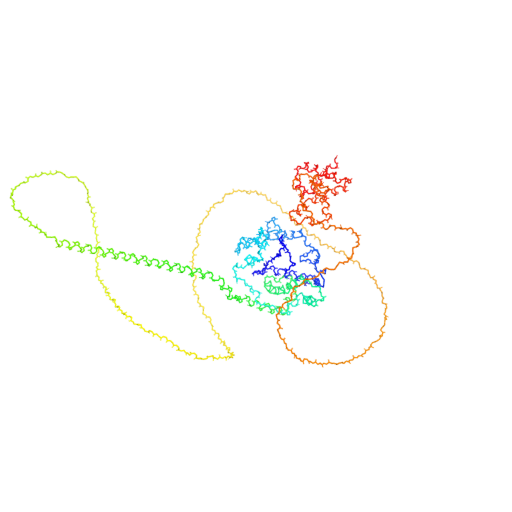2 465 ALA A O 1
ATOM 3553 N N . SER A 1 466 ? 44.703 -8.384 25.390 1.00 31.16 466 SER A N 1
ATOM 3554 C CA . SER A 1 466 ? 43.832 -7.195 25.328 1.00 31.16 466 SER A CA 1
ATOM 3555 C C . SER A 1 466 ? 44.608 -5.888 25.528 1.00 31.16 466 SER A C 1
ATOM 3557 O O . SER A 1 466 ? 45.537 -5.864 26.330 1.00 31.16 466 SER A O 1
ATOM 3559 N N . ALA A 1 467 ? 44.140 -4.778 24.944 1.00 30.92 467 ALA A N 1
ATOM 3560 C CA . ALA A 1 467 ? 44.316 -3.423 25.492 1.00 30.92 467 ALA A CA 1
ATOM 3561 C C . ALA A 1 467 ? 43.266 -2.446 24.917 1.00 30.92 467 ALA A C 1
ATOM 3563 O O . ALA A 1 467 ? 42.754 -2.655 23.819 1.00 30.92 467 ALA A O 1
ATOM 3564 N N . SER A 1 468 ? 42.942 -1.396 25.676 1.00 29.92 468 SER A N 1
ATOM 3565 C CA . SER A 1 468 ? 41.822 -0.462 25.439 1.00 29.92 468 SER A CA 1
ATOM 3566 C C . SER A 1 468 ? 42.306 0.989 25.232 1.00 29.92 468 SER A C 1
ATOM 3568 O O . SER A 1 468 ? 43.489 1.252 25.419 1.00 29.92 468 SER A O 1
ATOM 3570 N N . LEU A 1 469 ? 41.358 1.929 25.017 1.00 29.66 469 LEU A N 1
ATOM 3571 C CA . LEU A 1 469 ? 41.516 3.411 25.036 1.00 29.66 469 LEU A CA 1
ATOM 3572 C C . LEU A 1 469 ? 42.118 4.026 23.738 1.00 29.66 469 LEU A C 1
ATOM 3574 O O . LEU A 1 469 ? 42.890 3.366 23.061 1.00 29.66 469 LEU A O 1
ATOM 3578 N N . SER A 1 470 ? 41.850 5.278 23.315 1.00 27.80 470 SER A N 1
ATOM 3579 C CA . SER A 1 470 ? 40.819 6.286 23.666 1.00 27.80 470 SER A CA 1
ATOM 3580 C C . SER A 1 470 ? 40.877 7.507 22.700 1.00 27.80 470 SER A C 1
ATOM 3582 O O . SER A 1 470 ? 41.960 7.894 22.289 1.00 27.80 470 SER A O 1
ATOM 3584 N N . LEU A 1 471 ? 39.718 8.130 22.418 1.00 29.00 471 LEU A N 1
ATOM 3585 C CA . LEU A 1 471 ? 39.439 9.520 21.961 1.00 29.00 471 LEU A CA 1
ATOM 3586 C C . LEU A 1 471 ? 40.275 10.264 20.863 1.00 29.00 471 LEU A C 1
ATOM 3588 O O . LEU A 1 471 ? 41.379 10.735 21.108 1.00 29.00 471 LEU A O 1
ATOM 3592 N N . SER A 1 472 ? 39.543 10.664 19.802 1.00 30.84 472 SER A N 1
ATOM 3593 C CA . SER A 1 472 ? 39.502 12.033 19.202 1.00 30.84 472 SER A CA 1
ATOM 3594 C C . SER A 1 472 ? 40.655 12.469 18.232 1.00 30.84 472 SER A C 1
ATOM 3596 O O . SER A 1 472 ? 41.497 11.635 17.913 1.00 30.84 472 SER A O 1
ATOM 3598 N N . PRO A 1 473 ? 40.607 13.642 17.534 1.00 47.66 473 PRO A N 1
ATOM 3599 C CA . PRO A 1 473 ? 40.608 13.652 16.058 1.00 47.66 473 PRO A CA 1
ATOM 3600 C C . PRO A 1 473 ? 41.811 14.383 15.402 1.00 47.66 473 PRO A C 1
ATOM 3602 O O . PRO A 1 473 ? 42.519 15.136 16.070 1.00 47.66 473 PRO A O 1
ATOM 3605 N N . PRO A 1 474 ? 42.038 14.235 14.079 1.00 38.62 474 PRO A N 1
ATOM 3606 C CA . PRO A 1 474 ? 43.093 14.967 13.375 1.00 38.62 474 PRO A CA 1
ATOM 3607 C C . PRO A 1 474 ? 42.680 16.412 13.000 1.00 38.62 474 PRO A C 1
ATOM 3609 O O . PRO A 1 474 ? 41.503 16.661 12.720 1.00 38.62 474 PRO A O 1
ATOM 3612 N N . PRO A 1 475 ? 43.632 17.366 12.960 1.00 40.16 475 PRO A N 1
ATOM 3613 C CA . PRO A 1 475 ? 43.376 18.772 12.650 1.00 40.16 475 PRO A CA 1
ATOM 3614 C C . PRO A 1 475 ? 43.431 19.084 11.145 1.00 40.16 475 PRO A C 1
ATOM 3616 O O . PRO A 1 475 ? 43.993 18.336 10.347 1.00 40.16 475 PRO A O 1
ATOM 3619 N N . ALA A 1 476 ? 42.913 20.255 10.773 1.00 41.47 476 ALA A N 1
ATOM 3620 C CA . ALA A 1 476 ? 43.151 20.859 9.467 1.00 41.47 476 ALA A CA 1
ATOM 3621 C C . ALA A 1 476 ? 44.478 21.637 9.454 1.00 41.47 476 ALA A C 1
ATOM 3623 O O . ALA A 1 476 ? 44.735 22.413 10.371 1.00 41.47 476 ALA A O 1
ATOM 3624 N N . PHE A 1 477 ? 45.261 21.507 8.379 1.00 31.28 477 PHE A N 1
ATOM 3625 C CA . PHE A 1 477 ? 46.246 22.510 7.962 1.00 31.28 477 PHE A CA 1
ATOM 3626 C C . PHE A 1 477 ? 46.391 22.490 6.434 1.00 31.28 477 PHE A C 1
ATOM 3628 O O . PHE A 1 477 ? 46.432 21.426 5.820 1.00 31.28 477 PHE A O 1
ATOM 3635 N N . ALA A 1 478 ? 46.442 23.674 5.826 1.00 34.97 478 ALA A N 1
ATOM 3636 C CA . ALA A 1 478 ? 46.636 23.871 4.389 1.00 34.97 478 ALA A CA 1
ATOM 3637 C C . ALA A 1 478 ? 48.085 24.286 4.093 1.00 34.97 478 ALA A C 1
ATOM 3639 O O . ALA A 1 478 ? 48.681 24.954 4.931 1.00 34.97 478 ALA A O 1
ATOM 3640 N N . LEU A 1 479 ? 48.608 23.961 2.902 1.00 30.64 479 LEU A N 1
ATOM 3641 C CA . LEU A 1 479 ? 49.760 24.604 2.238 1.00 30.64 479 LEU A CA 1
ATOM 3642 C C . LEU A 1 479 ? 49.775 24.241 0.720 1.00 30.64 479 LEU A C 1
ATOM 3644 O O . LEU A 1 479 ? 48.939 23.434 0.305 1.00 30.64 479 LEU A O 1
ATOM 3648 N N . PRO A 1 480 ? 50.575 24.915 -0.143 1.00 32.25 480 PRO A N 1
ATOM 3649 C CA . PRO A 1 480 ? 50.018 25.444 -1.393 1.00 32.25 480 PRO A CA 1
ATOM 3650 C C . PRO A 1 480 ? 50.543 24.856 -2.719 1.00 32.25 480 PRO A C 1
ATOM 3652 O O . PRO A 1 480 ? 51.542 24.149 -2.792 1.00 32.25 480 PRO A O 1
ATOM 3655 N N . VAL A 1 481 ? 49.823 25.266 -3.770 1.00 36.38 481 VAL A N 1
ATOM 3656 C CA . VAL A 1 481 ? 50.134 25.339 -5.211 1.00 36.38 481 VAL A CA 1
ATOM 3657 C C . VAL A 1 481 ? 51.600 25.135 -5.629 1.00 36.38 481 VAL A C 1
ATOM 3659 O O . VAL A 1 481 ? 52.480 25.899 -5.243 1.00 36.38 481 VAL A O 1
ATOM 3662 N N . PHE A 1 482 ? 51.797 24.235 -6.600 1.00 31.81 482 PHE A N 1
ATOM 3663 C CA . PHE A 1 482 ? 52.883 24.309 -7.582 1.00 31.81 482 PHE A CA 1
ATOM 3664 C C . PHE A 1 482 ? 52.298 24.441 -8.995 1.00 31.81 482 PHE A C 1
ATOM 3666 O O . PHE A 1 482 ? 51.401 23.688 -9.373 1.00 31.81 482 PHE A O 1
ATOM 3673 N N . SER A 1 483 ? 52.820 25.392 -9.770 1.00 35.75 483 SER A N 1
ATOM 3674 C CA . SER A 1 483 ? 52.422 25.649 -11.160 1.00 35.75 483 SER A CA 1
ATOM 3675 C C . SER A 1 483 ? 53.398 24.995 -12.141 1.00 35.75 483 SER A C 1
ATOM 3677 O O . SER A 1 483 ? 54.609 25.073 -11.947 1.00 35.75 483 SER A O 1
ATOM 3679 N N . ALA A 1 484 ? 52.881 24.426 -13.230 1.00 34.28 484 ALA A N 1
ATOM 3680 C CA . ALA A 1 484 ? 53.650 23.962 -14.389 1.00 34.28 484 ALA A CA 1
ATOM 3681 C C . ALA A 1 484 ? 52.882 24.304 -15.691 1.00 34.28 484 ALA A C 1
ATOM 3683 O O . ALA A 1 484 ? 51.675 24.549 -15.622 1.00 34.28 484 ALA A O 1
ATOM 3684 N N . PRO A 1 485 ? 53.564 24.445 -16.845 1.00 35.97 485 PRO A N 1
ATOM 3685 C CA . PRO A 1 485 ? 53.200 25.483 -17.810 1.00 35.97 485 PRO A CA 1
ATOM 3686 C C . PRO A 1 485 ? 52.161 25.099 -18.873 1.00 35.97 485 PRO A C 1
ATOM 3688 O O . PRO A 1 485 ? 51.880 23.939 -19.158 1.00 35.97 485 PRO A O 1
ATOM 3691 N N . SER A 1 486 ? 51.619 26.153 -19.477 1.00 34.81 486 SER A N 1
ATOM 3692 C CA . SER A 1 486 ? 50.561 26.177 -20.484 1.00 34.81 486 SER A CA 1
ATOM 3693 C C . SER A 1 486 ? 50.983 25.734 -21.889 1.00 34.81 486 SER A C 1
ATOM 3695 O O . SER A 1 486 ? 52.004 26.191 -22.401 1.00 34.81 486 SER A O 1
ATOM 3697 N N . THR A 1 487 ? 50.073 25.035 -22.574 1.00 31.56 487 THR A N 1
ATOM 3698 C CA . THR A 1 487 ? 50.013 24.930 -24.044 1.00 31.56 487 THR A CA 1
ATOM 3699 C C . THR A 1 487 ? 48.601 25.352 -24.490 1.00 31.56 487 THR A C 1
ATOM 3701 O O . THR A 1 487 ? 47.634 24.919 -23.858 1.00 31.56 487 THR A O 1
ATOM 3704 N N . PRO A 1 488 ? 48.424 26.222 -25.503 1.00 41.44 488 PRO A N 1
ATOM 3705 C CA . PRO A 1 488 ? 47.135 26.871 -25.748 1.00 41.44 488 PRO A CA 1
ATOM 3706 C C . PRO A 1 488 ? 46.215 26.069 -26.680 1.00 41.44 488 PRO A C 1
ATOM 3708 O O . PRO A 1 488 ? 46.610 25.718 -27.788 1.00 41.44 488 PRO A O 1
ATOM 3711 N N . SER A 1 489 ? 44.951 25.871 -26.286 1.00 30.59 489 SER A N 1
ATOM 3712 C CA . SER A 1 489 ? 43.844 25.632 -27.227 1.00 30.59 489 SER A CA 1
ATOM 3713 C C . SER A 1 489 ? 42.476 25.873 -26.573 1.00 30.59 489 SER A C 1
ATOM 3715 O O . SER A 1 489 ? 42.055 25.119 -25.703 1.00 30.59 489 SER A O 1
ATOM 3717 N N . LEU A 1 490 ? 41.805 26.941 -27.020 1.00 35.72 490 LEU A N 1
ATOM 3718 C CA . LEU A 1 490 ? 40.359 27.203 -26.947 1.00 35.72 490 LEU A CA 1
ATOM 3719 C C . LEU A 1 490 ? 39.635 26.884 -25.622 1.00 35.72 490 LEU A C 1
ATOM 3721 O O . LEU A 1 490 ? 39.076 25.810 -25.408 1.00 35.72 490 LEU A O 1
ATOM 3725 N N . SER A 1 491 ? 39.515 27.915 -24.784 1.00 32.22 491 SER A N 1
ATOM 3726 C CA . SER A 1 491 ? 38.620 27.941 -23.627 1.00 32.22 491 SER A CA 1
ATOM 3727 C C . SER A 1 491 ? 37.149 27.792 -24.039 1.00 32.22 491 SER A C 1
ATOM 3729 O O . SER A 1 491 ? 36.510 28.767 -24.447 1.00 32.22 491 SER A O 1
ATOM 3731 N N . LEU A 1 492 ? 36.577 26.601 -23.859 1.00 39.84 492 LEU A N 1
ATOM 3732 C CA . LEU A 1 492 ? 35.126 26.441 -23.844 1.00 39.84 492 LEU A CA 1
ATOM 3733 C C . LEU A 1 492 ? 34.604 26.992 -22.508 1.00 39.84 492 LEU A C 1
ATOM 3735 O O . LEU A 1 492 ? 34.691 26.331 -21.475 1.00 39.84 492 LEU A O 1
ATOM 3739 N N . GLN A 1 493 ? 34.114 28.233 -22.515 1.00 39.53 493 GLN A N 1
ATOM 3740 C CA . GLN A 1 493 ? 33.505 28.843 -21.333 1.00 39.53 493 GLN A CA 1
ATOM 3741 C C . GLN A 1 493 ? 32.324 27.982 -20.867 1.00 39.53 493 GLN A C 1
ATOM 3743 O O . GLN A 1 493 ? 31.367 27.768 -21.611 1.00 39.53 493 GLN A O 1
ATOM 3748 N N . SER A 1 494 ? 32.376 27.507 -19.623 1.00 43.25 494 SER A N 1
ATOM 3749 C CA . SER A 1 494 ? 31.257 26.826 -18.975 1.00 43.25 494 SER A CA 1
ATOM 3750 C C . SER A 1 494 ? 30.191 27.850 -18.580 1.00 43.25 494 SER A C 1
ATOM 3752 O O . SER A 1 494 ? 30.102 28.244 -17.416 1.00 43.25 494 SER A O 1
ATOM 3754 N N . SER A 1 495 ? 29.407 28.319 -19.553 1.00 57.97 495 SER A N 1
ATOM 3755 C CA . SER A 1 495 ? 28.279 29.207 -19.289 1.00 57.97 495 SER A CA 1
ATOM 3756 C C . SER A 1 495 ? 27.149 28.450 -18.587 1.00 57.97 495 SER A C 1
ATOM 3758 O O . SER A 1 495 ? 26.621 27.441 -19.069 1.00 57.97 495 SER A O 1
ATOM 3760 N N . GLU A 1 496 ? 26.785 28.955 -17.410 1.00 57.94 496 GLU A N 1
ATOM 3761 C CA . GLU A 1 496 ? 25.550 28.598 -16.718 1.00 57.94 496 GLU A CA 1
ATOM 3762 C C . GLU A 1 496 ? 24.358 28.875 -17.663 1.00 57.94 496 GLU A C 1
ATOM 3764 O O . GLU A 1 496 ? 24.398 29.867 -18.396 1.00 57.94 496 GLU A O 1
ATOM 3769 N N . PRO A 1 497 ? 23.327 28.008 -17.736 1.00 60.50 497 PRO A N 1
ATOM 3770 C CA . PRO A 1 497 ? 22.232 28.202 -18.683 1.00 60.50 497 PRO A CA 1
ATOM 3771 C C . PRO A 1 497 ? 21.521 29.533 -18.429 1.00 60.50 497 PRO A C 1
ATOM 3773 O O . PRO A 1 497 ? 21.054 29.794 -17.317 1.00 60.50 497 PRO A O 1
ATOM 3776 N N . GLU A 1 498 ? 21.398 30.348 -19.478 1.00 63.56 498 GLU A N 1
ATOM 3777 C CA . GLU A 1 498 ? 20.641 31.598 -19.433 1.00 63.56 498 GLU A CA 1
ATOM 3778 C C . GLU A 1 498 ? 19.221 31.335 -18.912 1.00 63.56 498 GLU A C 1
ATOM 3780 O O . GLU A 1 498 ? 18.527 30.418 -19.366 1.00 63.56 498 GLU A O 1
ATOM 3785 N N . LYS A 1 499 ? 18.781 32.137 -17.934 1.00 71.19 499 LYS A N 1
ATOM 3786 C CA . LYS A 1 499 ? 17.452 32.021 -17.315 1.00 71.19 499 LYS A CA 1
ATOM 3787 C C . LYS A 1 499 ? 16.375 32.556 -18.261 1.00 71.19 499 LYS A C 1
ATOM 3789 O O . LYS A 1 499 ? 15.821 33.629 -18.040 1.00 71.19 499 LYS A O 1
ATOM 3794 N N . TYR A 1 500 ? 16.088 31.798 -19.313 1.00 83.12 500 TYR A N 1
ATOM 3795 C CA . TYR A 1 500 ? 15.076 32.128 -20.307 1.00 83.12 500 TYR A CA 1
ATOM 3796 C C . TYR A 1 500 ? 13.700 31.547 -19.943 1.00 83.12 500 TYR A C 1
ATOM 3798 O O . TYR A 1 500 ? 13.560 30.361 -19.635 1.00 83.12 500 TYR A O 1
ATOM 3806 N N . GLU A 1 501 ? 12.663 32.382 -20.023 1.00 84.88 501 GLU A N 1
ATOM 3807 C CA . GLU A 1 501 ? 11.262 31.979 -19.902 1.00 84.88 501 GLU A CA 1
ATOM 3808 C C . GLU A 1 501 ? 10.520 32.271 -21.210 1.00 84.88 501 GLU A C 1
ATOM 3810 O O . GLU A 1 501 ? 10.523 33.394 -21.707 1.00 84.88 501 GLU A O 1
ATOM 3815 N N . GLN A 1 502 ? 9.849 31.249 -21.749 1.00 87.50 502 GLN A N 1
ATOM 3816 C CA . GLN A 1 502 ? 9.039 31.380 -22.958 1.00 87.50 502 GLN A CA 1
ATOM 3817 C C . GLN A 1 502 ? 7.862 32.341 -22.743 1.00 87.50 502 GLN A C 1
ATOM 3819 O O . GLN A 1 502 ? 7.121 32.241 -21.758 1.00 87.50 502 GLN A O 1
ATOM 3824 N N . SER A 1 503 ? 7.642 33.226 -23.712 1.00 85.94 503 SER A N 1
ATOM 3825 C CA . SER A 1 503 ? 6.671 34.313 -23.659 1.00 85.94 503 SER A CA 1
ATOM 3826 C C . SER A 1 503 ? 5.240 33.794 -23.523 1.00 85.94 503 SER A C 1
ATOM 3828 O O . SER A 1 503 ? 4.713 33.097 -24.395 1.00 85.94 503 SER A O 1
ATOM 3830 N N . ARG A 1 504 ? 4.568 34.160 -22.426 1.00 85.69 504 ARG A N 1
ATOM 3831 C CA . ARG A 1 504 ? 3.200 33.706 -22.106 1.00 85.69 504 ARG A CA 1
ATOM 3832 C C . ARG A 1 504 ? 2.110 34.395 -22.929 1.00 85.69 504 ARG A C 1
ATOM 3834 O 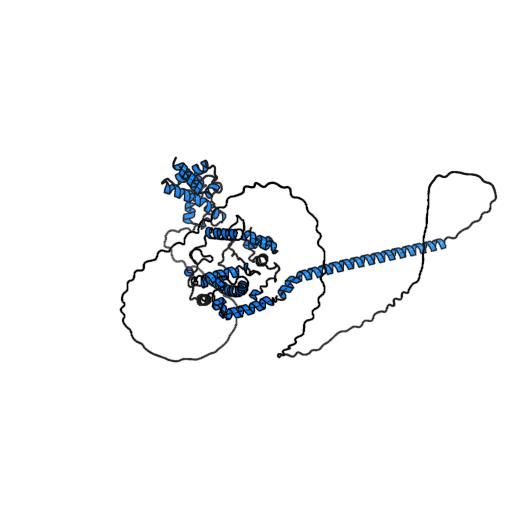O . ARG A 1 504 ? 1.001 33.879 -23.000 1.00 85.69 504 ARG A O 1
ATOM 3841 N N . ILE A 1 505 ? 2.426 35.537 -23.539 1.00 84.44 505 ILE A N 1
ATOM 3842 C CA . ILE A 1 505 ? 1.463 36.437 -24.196 1.00 84.44 505 ILE A CA 1
ATOM 3843 C C . ILE A 1 505 ? 1.230 36.131 -25.684 1.00 84.44 505 ILE A C 1
ATOM 3845 O O . ILE A 1 505 ? 0.411 36.787 -26.319 1.00 84.44 505 ILE A O 1
ATOM 3849 N N . ILE A 1 506 ? 1.926 35.143 -26.257 1.00 88.19 506 ILE A N 1
ATOM 3850 C CA . ILE A 1 506 ? 1.798 34.812 -27.683 1.00 88.19 506 ILE A CA 1
ATOM 3851 C C . ILE A 1 506 ? 0.453 34.124 -27.978 1.00 88.19 506 ILE A C 1
ATOM 3853 O O . ILE A 1 506 ? 0.160 33.051 -27.444 1.00 88.19 506 ILE A O 1
ATOM 3857 N N . THR A 1 507 ? -0.330 34.715 -28.885 1.00 88.19 507 THR A N 1
ATOM 3858 C CA . THR A 1 507 ? -1.702 34.304 -29.243 1.00 88.19 507 THR A CA 1
ATOM 3859 C C . THR A 1 507 ? -1.854 33.652 -30.626 1.00 88.19 507 THR A C 1
ATOM 3861 O O . THR A 1 507 ? -2.957 33.219 -30.962 1.00 88.19 507 THR A O 1
ATOM 3864 N N . THR A 1 508 ? -0.776 33.541 -31.408 1.00 92.19 508 THR A N 1
ATOM 3865 C CA . THR A 1 508 ? -0.752 33.000 -32.786 1.00 92.19 508 THR A CA 1
ATOM 3866 C C . THR A 1 508 ? 0.321 31.914 -32.938 1.00 92.19 508 THR A C 1
ATOM 3868 O O . THR A 1 508 ? 1.337 31.933 -32.242 1.00 92.19 508 THR A O 1
ATOM 3871 N N . ILE A 1 509 ? 0.105 30.942 -33.828 1.00 92.25 509 ILE A N 1
ATOM 3872 C CA . ILE A 1 509 ? 1.026 29.813 -34.053 1.00 92.25 509 ILE A CA 1
ATOM 3873 C C . ILE A 1 509 ? 2.319 30.278 -34.735 1.00 92.25 509 ILE A C 1
ATOM 3875 O O . ILE A 1 509 ? 3.389 29.781 -34.392 1.00 92.25 509 ILE A O 1
ATOM 3879 N N . THR A 1 510 ? 2.243 31.274 -35.622 1.00 93.44 510 THR A N 1
ATOM 3880 C CA . THR A 1 510 ? 3.403 31.881 -36.296 1.00 93.44 510 THR A CA 1
ATOM 3881 C C . THR A 1 510 ? 4.418 32.445 -35.301 1.00 93.44 510 THR A C 1
ATOM 3883 O O . THR A 1 510 ? 5.571 32.029 -35.314 1.00 93.44 510 THR A O 1
ATOM 3886 N N . HIS A 1 511 ? 3.994 33.288 -34.358 1.00 91.38 511 HIS A N 1
ATOM 3887 C CA . HIS A 1 511 ? 4.890 33.831 -33.330 1.00 91.38 511 HIS A CA 1
ATOM 3888 C C . HIS A 1 511 ? 5.362 32.762 -32.317 1.00 91.38 511 HIS A C 1
ATOM 3890 O O . HIS A 1 511 ? 6.456 32.869 -31.765 1.00 91.38 511 HIS A O 1
ATOM 3896 N N . VAL A 1 512 ? 4.583 31.693 -32.071 1.00 92.50 512 VAL A N 1
ATOM 3897 C CA . VAL A 1 512 ? 5.052 30.537 -31.267 1.00 92.50 512 VAL A CA 1
ATOM 3898 C C . VAL A 1 512 ? 6.179 29.790 -31.984 1.00 92.50 512 VAL A C 1
ATOM 3900 O O . VAL A 1 512 ? 7.091 29.276 -31.334 1.00 92.50 512 VAL A O 1
ATOM 3903 N N . TRP A 1 513 ? 6.118 29.723 -33.312 1.00 95.19 513 TRP A N 1
ATOM 3904 C CA . TRP A 1 513 ? 7.158 29.137 -34.147 1.00 95.19 513 TRP A CA 1
ATOM 3905 C C . TRP A 1 513 ? 8.385 30.045 -34.300 1.00 95.19 513 TRP A C 1
ATOM 3907 O O . TRP A 1 513 ? 9.514 29.556 -34.306 1.00 95.19 513 TRP A O 1
ATOM 3917 N N . GLU A 1 514 ? 8.189 31.359 -34.355 1.00 92.88 514 GLU A N 1
ATOM 3918 C CA . GLU A 1 514 ? 9.260 32.361 -34.358 1.00 92.88 514 GLU A CA 1
ATOM 3919 C C . GLU A 1 514 ? 10.089 32.305 -33.066 1.00 92.88 514 GLU A C 1
ATOM 3921 O O . GLU A 1 514 ? 11.303 32.119 -33.133 1.00 92.88 514 GLU A O 1
ATOM 3926 N N . GLU A 1 515 ? 9.440 32.294 -31.893 1.00 93.75 515 GLU A N 1
ATOM 3927 C CA . GLU A 1 515 ? 10.102 32.056 -30.596 1.00 93.75 515 GLU A CA 1
ATOM 3928 C C . GLU A 1 515 ? 10.929 30.752 -30.603 1.00 93.75 515 GLU A C 1
ATOM 3930 O O . GLU A 1 515 ? 12.005 30.673 -30.006 1.00 93.75 515 GLU A O 1
ATOM 3935 N N . TYR A 1 516 ? 10.447 29.720 -31.303 1.00 93.81 516 TYR A N 1
ATOM 3936 C CA . TYR A 1 516 ? 11.146 28.443 -31.400 1.00 93.81 516 TYR A CA 1
ATOM 3937 C C . TYR A 1 516 ? 12.354 28.453 -32.333 1.00 93.81 516 TYR A C 1
ATOM 3939 O O . TYR A 1 516 ? 13.395 27.900 -31.980 1.00 93.81 516 TYR A O 1
ATOM 3947 N N . SER A 1 517 ? 12.208 29.049 -33.512 1.00 92.56 517 SER A N 1
ATOM 3948 C CA . SER A 1 517 ? 13.177 28.970 -34.609 1.00 92.56 517 SER A CA 1
ATOM 3949 C C . SER A 1 517 ? 14.205 30.101 -34.614 1.00 92.56 517 SER A C 1
ATOM 3951 O O . SER A 1 517 ? 15.338 29.870 -35.024 1.00 92.56 517 SER A O 1
ATOM 3953 N N . LYS A 1 518 ? 13.814 31.304 -34.180 1.00 90.62 518 LYS A N 1
ATOM 3954 C CA . LYS A 1 518 ? 14.590 32.553 -34.301 1.00 90.62 518 LYS A CA 1
ATOM 3955 C C . LYS A 1 518 ? 14.734 33.295 -32.965 1.00 90.62 518 LYS A C 1
ATOM 3957 O O . LYS A 1 518 ? 15.655 34.089 -32.813 1.00 90.62 518 LYS A O 1
ATOM 3962 N N . GLY A 1 519 ? 13.868 33.002 -31.991 1.00 89.44 519 GLY A N 1
ATOM 3963 C CA . GLY A 1 519 ? 13.778 33.738 -30.729 1.00 89.44 519 GLY A CA 1
ATOM 3964 C C . GLY A 1 519 ? 12.827 34.934 -30.834 1.00 89.44 519 GLY A C 1
ATOM 3965 O O . GLY A 1 519 ? 12.285 35.225 -31.897 1.00 89.44 519 GLY A O 1
ATOM 3966 N N . ILE A 1 520 ? 12.573 35.613 -29.714 1.00 87.50 520 ILE A N 1
ATOM 3967 C CA . ILE A 1 520 ? 11.685 36.788 -29.662 1.00 87.50 520 ILE A CA 1
ATOM 3968 C C . ILE A 1 520 ? 12.165 37.769 -28.586 1.00 87.50 520 ILE A C 1
ATOM 3970 O O . ILE A 1 520 ? 12.735 37.354 -27.576 1.00 87.50 520 ILE A O 1
ATOM 3974 N N . ASN A 1 521 ? 11.931 39.071 -28.789 1.00 78.94 521 ASN A N 1
ATOM 3975 C CA . ASN A 1 521 ? 12.304 40.153 -27.862 1.00 78.94 521 ASN A CA 1
ATOM 3976 C C . ASN A 1 521 ? 13.797 40.164 -27.461 1.00 78.94 521 ASN A C 1
ATOM 3978 O O . ASN A 1 521 ? 14.131 40.458 -26.317 1.00 78.94 521 ASN A O 1
ATOM 3982 N N . GLY A 1 522 ? 14.693 39.804 -28.387 1.00 76.19 522 GLY A N 1
ATOM 3983 C CA . GLY A 1 522 ? 16.136 39.698 -28.124 1.00 76.19 522 GLY A CA 1
ATOM 3984 C C . GLY A 1 522 ? 16.555 38.476 -27.296 1.00 76.19 522 GLY A C 1
ATOM 3985 O O . GLY A 1 522 ? 17.732 38.343 -26.977 1.00 76.19 522 GLY A O 1
ATOM 3986 N N . GLY A 1 523 ? 15.621 37.583 -26.949 1.00 82.69 523 GLY A N 1
ATOM 3987 C CA . GLY A 1 523 ? 15.923 36.302 -26.315 1.00 82.69 523 GLY A CA 1
ATOM 3988 C C . GLY A 1 523 ? 16.304 35.208 -27.326 1.00 82.69 523 GLY A C 1
ATOM 3989 O O . GLY A 1 523 ? 15.886 35.281 -28.485 1.00 82.69 523 GLY A O 1
ATOM 3990 N N . PRO A 1 524 ? 17.058 34.179 -26.897 1.00 87.69 524 PRO A N 1
ATOM 3991 C CA . PRO A 1 524 ? 17.533 33.095 -27.759 1.00 87.69 524 PRO A CA 1
ATOM 3992 C C . PRO A 1 524 ? 16.400 32.231 -28.334 1.00 87.69 524 PRO A C 1
ATOM 3994 O O . PRO A 1 524 ? 15.329 32.091 -27.737 1.00 87.69 524 PRO A O 1
ATOM 3997 N N . ALA A 1 525 ? 16.663 31.588 -29.475 1.00 91.56 525 ALA A N 1
ATOM 3998 C CA . ALA A 1 525 ? 15.755 30.614 -30.070 1.00 91.56 525 ALA A CA 1
ATOM 3999 C C . ALA A 1 525 ? 15.610 29.371 -29.176 1.00 91.56 525 ALA A C 1
ATOM 4001 O O . ALA A 1 525 ? 16.596 28.764 -28.746 1.00 91.56 525 ALA A O 1
ATOM 4002 N N . VAL A 1 526 ? 14.373 28.932 -28.928 1.00 91.38 526 VAL A N 1
ATOM 4003 C CA . VAL A 1 526 ? 14.116 27.771 -28.054 1.00 91.38 526 VAL A CA 1
ATOM 4004 C C . VAL A 1 526 ? 14.695 26.465 -28.629 1.00 91.38 526 VAL A C 1
ATOM 4006 O O . VAL A 1 526 ? 15.056 25.567 -27.863 1.00 91.38 526 VAL A O 1
ATOM 4009 N N . ARG A 1 527 ? 14.852 26.357 -29.957 1.00 92.56 527 ARG A N 1
ATOM 4010 C CA . ARG A 1 527 ? 15.565 25.252 -30.625 1.00 92.56 527 ARG A CA 1
ATOM 4011 C C . ARG A 1 527 ? 17.043 25.186 -30.215 1.00 92.56 527 ARG A C 1
ATOM 4013 O O . ARG A 1 527 ? 17.542 24.094 -29.930 1.00 92.56 527 ARG A O 1
ATOM 4020 N N . ASP A 1 528 ? 17.717 26.328 -30.109 1.00 90.12 528 ASP A N 1
ATOM 4021 C CA . ASP A 1 528 ? 19.131 26.404 -29.717 1.00 90.12 528 ASP A CA 1
ATOM 4022 C C . ASP A 1 528 ? 19.307 26.113 -28.225 1.00 90.12 528 ASP A C 1
ATOM 4024 O O . ASP A 1 528 ? 20.227 25.389 -27.833 1.00 90.12 528 ASP A O 1
ATOM 4028 N N . LEU A 1 529 ? 18.376 26.608 -27.398 1.00 89.06 529 LEU A N 1
ATOM 4029 C CA . LEU A 1 529 ? 18.334 26.311 -25.967 1.00 89.06 529 LEU A CA 1
ATOM 4030 C C . LEU A 1 529 ? 18.230 24.801 -25.704 1.00 89.06 529 LEU A C 1
ATOM 4032 O O . LEU A 1 529 ? 18.997 24.238 -24.916 1.00 89.06 529 LEU A O 1
ATOM 4036 N N . GLU A 1 530 ? 17.305 24.130 -26.394 1.00 90.50 530 GLU A N 1
ATOM 4037 C CA . GLU A 1 530 ? 17.120 22.684 -26.278 1.00 90.50 530 GLU A CA 1
ATOM 4038 C C . GLU A 1 530 ? 18.338 21.916 -26.817 1.00 90.50 530 GLU A C 1
ATOM 4040 O O . GLU A 1 530 ? 18.770 20.950 -26.191 1.00 90.50 530 GLU A O 1
ATOM 4045 N N . THR A 1 531 ? 18.959 22.386 -27.903 1.00 88.81 531 THR A N 1
ATOM 4046 C CA . THR A 1 531 ? 20.160 21.761 -28.485 1.00 88.81 531 THR A CA 1
ATOM 4047 C C . THR A 1 531 ? 21.365 21.828 -27.539 1.00 88.81 531 THR A C 1
ATOM 4049 O O . THR A 1 531 ? 21.989 20.797 -27.279 1.00 88.81 531 THR A O 1
ATOM 4052 N N . ARG A 1 532 ? 21.681 23.008 -26.981 1.00 84.81 532 ARG A N 1
ATOM 4053 C CA . ARG A 1 532 ? 22.843 23.206 -26.090 1.00 84.81 532 ARG A CA 1
ATOM 4054 C C . ARG A 1 532 ? 22.643 22.656 -24.679 1.00 84.81 532 ARG A C 1
ATOM 4056 O O . ARG A 1 532 ? 23.557 22.045 -24.130 1.00 84.81 532 ARG A O 1
ATOM 4063 N N . TRP A 1 533 ? 21.484 22.902 -24.066 1.00 84.44 533 TRP A N 1
ATOM 4064 C CA . TRP A 1 533 ? 21.276 22.655 -22.632 1.00 84.44 533 TRP A CA 1
ATOM 4065 C C . TRP A 1 533 ? 20.206 21.599 -22.328 1.00 84.44 533 TRP A C 1
ATOM 4067 O O . TRP A 1 533 ? 20.098 21.177 -21.171 1.00 84.44 533 TRP A O 1
ATOM 4077 N N . GLN A 1 534 ? 19.449 21.119 -23.322 1.00 85.69 534 GLN A N 1
ATOM 4078 C CA . GLN A 1 534 ? 18.420 20.082 -23.149 1.00 85.69 534 GLN A CA 1
ATOM 4079 C C . GLN A 1 534 ? 17.441 20.472 -22.023 1.00 85.69 534 GLN A C 1
ATOM 4081 O O . GLN A 1 534 ? 17.017 21.617 -21.912 1.00 85.69 534 GLN A O 1
ATOM 4086 N N . HIS A 1 535 ? 17.123 19.569 -21.097 1.00 82.44 535 HIS A N 1
ATOM 4087 C CA . HIS A 1 535 ? 16.255 19.879 -19.958 1.00 82.44 535 HIS A CA 1
ATOM 4088 C C . HIS A 1 535 ? 16.826 20.915 -18.959 1.00 82.44 535 HIS A C 1
ATOM 4090 O O . HIS A 1 535 ? 16.081 21.354 -18.080 1.00 82.44 535 HIS A O 1
ATOM 4096 N N . LYS A 1 536 ? 18.116 21.288 -19.032 1.00 81.50 536 LYS A N 1
ATOM 4097 C CA . LYS A 1 536 ? 18.783 22.115 -18.005 1.00 81.50 536 LYS A CA 1
ATOM 4098 C C . LYS A 1 536 ? 18.345 23.582 -18.031 1.00 81.50 536 LYS A C 1
ATOM 4100 O O . LYS A 1 536 ? 18.204 24.166 -16.961 1.00 81.50 536 LYS A O 1
ATOM 4105 N N . TRP A 1 537 ? 18.045 24.154 -19.202 1.00 85.12 537 TRP A N 1
ATOM 4106 C CA . TRP A 1 537 ? 17.494 25.520 -19.288 1.00 85.12 537 TRP A CA 1
ATOM 4107 C C . TRP A 1 537 ? 16.040 25.604 -18.773 1.00 85.12 537 TRP A C 1
ATOM 4109 O O . TRP A 1 537 ? 15.567 26.668 -18.388 1.00 85.12 537 TRP A O 1
ATOM 4119 N N . ARG A 1 538 ? 15.340 24.461 -18.665 1.00 86.69 538 ARG A N 1
ATOM 4120 C CA . ARG A 1 538 ? 13.956 24.334 -18.157 1.00 86.69 538 ARG A CA 1
ATOM 4121 C C . ARG A 1 538 ? 13.897 23.698 -16.767 1.00 86.69 538 ARG A C 1
ATOM 4123 O O . ARG A 1 538 ? 13.081 22.805 -16.514 1.00 86.69 538 ARG A O 1
ATOM 4130 N N . ALA A 1 539 ? 14.766 24.153 -15.863 1.00 76.25 539 ALA A N 1
ATOM 4131 C CA . ALA A 1 539 ? 14.831 23.646 -14.494 1.00 76.25 539 ALA A CA 1
ATOM 4132 C C . ALA A 1 539 ? 13.464 23.723 -13.778 1.00 76.25 539 ALA A C 1
ATOM 4134 O O . ALA A 1 539 ? 13.002 22.713 -13.238 1.00 76.25 539 ALA A O 1
ATOM 4135 N N . ASP A 1 540 ? 12.778 24.870 -13.853 1.00 81.56 540 ASP A N 1
ATOM 4136 C CA . ASP A 1 540 ? 11.471 25.076 -13.219 1.00 81.56 540 ASP A CA 1
ATOM 4137 C C . ASP A 1 540 ? 10.336 24.218 -13.823 1.00 81.56 540 ASP A C 1
ATOM 4139 O O . ASP A 1 540 ? 10.233 23.979 -15.031 1.00 81.56 540 ASP A O 1
ATOM 4143 N N . VAL A 1 541 ? 9.422 23.789 -12.951 1.00 81.88 541 VAL A N 1
ATOM 4144 C CA . VAL A 1 541 ? 8.254 22.963 -13.267 1.00 81.88 541 VAL A CA 1
ATOM 4145 C C . VAL A 1 541 ? 7.262 23.694 -14.179 1.00 81.88 541 VAL A C 1
ATOM 4147 O O . VAL A 1 541 ? 6.657 23.037 -15.034 1.00 81.88 541 VAL A O 1
ATOM 4150 N N . LYS A 1 542 ? 7.081 25.020 -14.051 1.00 82.50 542 LYS A N 1
ATOM 4151 C CA . LYS A 1 542 ? 6.158 25.779 -14.921 1.00 82.50 542 LYS A CA 1
ATOM 4152 C C . LYS A 1 542 ? 6.708 25.852 -16.345 1.00 82.50 542 LYS A C 1
ATOM 4154 O O . LYS A 1 542 ? 5.986 25.530 -17.292 1.00 82.50 542 LYS A O 1
ATOM 4159 N N . ASN A 1 543 ? 7.993 26.178 -16.496 1.00 83.31 543 ASN A N 1
ATOM 4160 C CA . ASN A 1 543 ? 8.669 26.209 -17.799 1.00 83.31 543 ASN A CA 1
ATOM 4161 C C . ASN A 1 543 ? 8.710 24.831 -18.467 1.00 83.31 543 ASN A C 1
ATOM 4163 O O . ASN A 1 543 ? 8.366 24.704 -19.642 1.00 83.31 543 ASN A O 1
ATOM 4167 N N . ARG A 1 544 ? 8.994 23.767 -17.709 1.00 87.44 544 ARG A N 1
ATOM 4168 C CA . ARG A 1 544 ? 8.976 22.390 -18.225 1.00 87.44 544 ARG A CA 1
ATOM 4169 C C . ARG A 1 544 ? 7.603 21.959 -18.750 1.00 87.44 544 ARG A C 1
ATOM 4171 O O . ARG A 1 544 ? 7.527 21.378 -19.832 1.00 87.44 544 ARG A O 1
ATOM 4178 N N . LYS A 1 545 ? 6.523 22.255 -18.013 1.00 86.19 545 LYS A N 1
ATOM 4179 C CA . LYS A 1 545 ? 5.142 21.951 -18.437 1.00 86.19 545 LYS A CA 1
ATOM 4180 C C . LYS A 1 545 ? 4.737 22.729 -19.687 1.00 86.19 545 LYS A C 1
ATOM 4182 O O . LYS A 1 545 ? 4.119 22.153 -20.574 1.00 86.19 545 LYS A O 1
ATOM 4187 N N . PHE A 1 546 ? 5.088 24.009 -19.758 1.00 88.25 546 PHE A N 1
ATOM 4188 C CA . PHE A 1 546 ? 4.711 24.876 -20.873 1.00 88.25 546 PHE A CA 1
ATOM 4189 C C . PHE A 1 546 ? 5.462 24.540 -22.160 1.00 88.25 546 PHE A C 1
ATOM 4191 O O . PHE A 1 546 ? 4.831 24.391 -23.205 1.00 88.25 546 PHE A O 1
ATOM 4198 N N . PHE A 1 547 ? 6.773 24.294 -22.070 1.00 91.12 547 PHE A N 1
ATOM 4199 C CA . PHE A 1 547 ? 7.543 23.750 -23.186 1.00 91.12 547 PHE A CA 1
ATOM 4200 C C . PHE A 1 547 ? 6.920 22.448 -23.693 1.00 91.12 547 PHE A C 1
ATOM 4202 O O . PHE A 1 547 ? 6.701 22.310 -24.885 1.00 91.12 547 PHE A O 1
ATOM 4209 N N . SER A 1 548 ? 6.537 21.525 -22.801 1.00 90.38 548 SER A N 1
ATOM 4210 C CA . SER A 1 548 ? 5.889 20.259 -23.186 1.00 90.38 548 SER A CA 1
ATOM 4211 C C . SER A 1 548 ? 4.501 20.421 -23.833 1.00 90.38 548 SER A C 1
ATOM 4213 O O . SER A 1 548 ? 3.988 19.461 -24.411 1.00 90.38 548 SER A O 1
ATOM 4215 N N . GLN A 1 549 ? 3.861 21.587 -23.711 1.00 88.25 549 GLN A N 1
ATOM 4216 C CA . GLN A 1 549 ? 2.617 21.911 -24.416 1.00 88.25 549 GLN A CA 1
ATOM 4217 C C . GLN A 1 549 ? 2.912 22.560 -25.775 1.00 88.25 549 GLN A C 1
ATOM 4219 O O . GLN A 1 549 ? 2.318 22.159 -26.776 1.00 88.25 549 GLN A O 1
ATOM 4224 N N . ARG A 1 550 ? 3.877 23.491 -25.839 1.00 91.56 550 ARG A N 1
ATOM 4225 C CA . ARG A 1 550 ? 4.335 24.116 -27.094 1.00 91.56 550 ARG A CA 1
ATOM 4226 C C . ARG A 1 550 ? 5.082 23.155 -28.023 1.00 91.56 550 ARG A C 1
ATOM 4228 O O . ARG A 1 550 ? 4.889 23.238 -29.231 1.00 91.56 550 ARG A O 1
ATOM 4235 N N . SER A 1 551 ? 5.838 22.198 -27.486 1.00 92.69 551 SER A N 1
ATOM 4236 C CA . SER A 1 551 ? 6.626 21.228 -28.260 1.00 92.69 551 SER A CA 1
ATOM 4237 C C . SER A 1 551 ? 5.778 20.411 -29.226 1.00 92.69 551 SER A C 1
ATOM 4239 O O . SER A 1 551 ? 6.237 20.079 -30.311 1.00 92.69 551 SER A O 1
ATOM 4241 N N . LYS A 1 552 ? 4.512 20.164 -28.878 1.00 93.69 552 LYS A N 1
ATOM 4242 C CA . LYS A 1 552 ? 3.556 19.505 -29.766 1.00 93.69 552 LYS A CA 1
ATOM 4243 C C . LYS A 1 552 ? 3.288 20.309 -31.042 1.00 93.69 552 LYS A C 1
ATOM 4245 O O . LYS A 1 552 ? 3.204 19.718 -32.111 1.00 93.69 552 LYS A O 1
ATOM 4250 N N . LEU A 1 553 ? 3.175 21.639 -30.944 1.00 93.25 553 LEU A N 1
ATOM 4251 C CA . LEU A 1 553 ? 3.026 22.500 -32.121 1.00 93.25 553 LEU A CA 1
ATOM 4252 C C . LEU A 1 553 ? 4.298 22.465 -32.972 1.00 93.25 553 LEU A C 1
ATOM 4254 O O . LEU A 1 553 ? 4.192 22.328 -34.185 1.00 93.25 553 LEU A O 1
ATOM 4258 N N . TYR A 1 554 ? 5.483 22.499 -32.348 1.00 94.62 554 TYR A N 1
ATOM 4259 C CA . TYR A 1 554 ? 6.756 22.402 -33.072 1.00 94.62 554 TYR A CA 1
ATOM 4260 C C . TYR A 1 554 ? 6.841 21.097 -33.876 1.00 94.62 554 TYR A C 1
ATOM 4262 O O . TYR A 1 554 ? 7.079 21.134 -35.080 1.00 94.62 554 TYR A O 1
ATOM 4270 N N . SER A 1 555 ? 6.541 19.957 -33.241 1.00 94.38 555 SER A N 1
ATOM 4271 C CA . SER A 1 555 ? 6.534 18.645 -33.899 1.00 94.38 555 SER A CA 1
ATOM 4272 C C . SER A 1 555 ? 5.564 18.574 -35.081 1.00 94.38 555 SER A C 1
ATOM 4274 O O . SER A 1 555 ? 5.857 17.912 -36.071 1.00 94.38 555 SER A O 1
ATOM 4276 N N . ILE A 1 556 ? 4.416 19.253 -35.004 1.00 94.25 556 ILE A N 1
ATOM 4277 C CA . ILE A 1 556 ? 3.400 19.242 -36.067 1.00 94.25 556 ILE A CA 1
ATOM 4278 C C . ILE A 1 556 ? 3.778 20.164 -37.222 1.00 94.25 556 ILE A C 1
ATOM 4280 O O . ILE A 1 556 ? 3.552 19.793 -38.369 1.00 94.25 556 ILE A O 1
ATOM 4284 N N . ILE A 1 557 ? 4.390 21.316 -36.944 1.00 94.75 557 ILE A N 1
ATOM 4285 C CA . ILE A 1 557 ? 4.943 22.202 -37.978 1.00 94.75 557 ILE A CA 1
ATOM 4286 C C . ILE A 1 557 ? 6.023 21.454 -38.769 1.00 94.75 557 ILE A C 1
ATOM 4288 O O . ILE A 1 557 ? 5.958 21.398 -39.994 1.00 94.75 557 ILE A O 1
ATOM 4292 N N . GLN A 1 558 ? 6.947 20.790 -38.069 1.00 94.12 558 GLN A N 1
ATOM 4293 C CA . GLN A 1 558 ? 8.007 19.974 -38.674 1.00 94.12 558 GLN A CA 1
ATOM 4294 C C . GLN A 1 558 ? 7.448 18.798 -39.483 1.00 94.12 558 GLN A C 1
ATOM 4296 O O . GLN A 1 558 ? 7.858 18.567 -40.621 1.00 94.12 558 GLN A O 1
ATOM 4301 N N . ARG A 1 559 ? 6.459 18.087 -38.930 1.00 94.00 559 ARG A N 1
ATOM 4302 C CA . ARG A 1 559 ? 5.762 16.994 -39.617 1.00 94.00 559 ARG A CA 1
ATOM 4303 C C . ARG A 1 559 ? 5.038 17.474 -40.877 1.00 94.00 559 ARG A C 1
ATOM 4305 O O . ARG A 1 559 ? 5.147 16.832 -41.916 1.00 94.00 559 ARG A O 1
ATOM 4312 N N . LEU A 1 560 ? 4.314 18.591 -40.804 1.00 92.06 560 LEU A N 1
ATOM 4313 C CA . LEU A 1 560 ? 3.582 19.159 -41.937 1.00 92.06 560 LEU A CA 1
ATOM 4314 C C . LEU A 1 560 ? 4.537 19.632 -43.042 1.00 92.06 560 LEU A C 1
ATOM 4316 O O . LEU A 1 560 ? 4.294 19.343 -44.211 1.00 92.06 560 LEU A O 1
ATOM 4320 N N . ALA A 1 561 ? 5.636 20.294 -42.667 1.00 93.81 561 ALA A N 1
ATOM 4321 C CA . ALA A 1 561 ? 6.696 20.707 -43.583 1.00 93.81 561 ALA A CA 1
ATOM 4322 C C . ALA A 1 561 ? 7.295 19.506 -44.336 1.00 93.81 561 ALA A C 1
ATOM 4324 O O . ALA A 1 561 ? 7.372 19.525 -45.565 1.00 93.81 561 ALA A O 1
ATOM 4325 N N . ALA A 1 562 ? 7.625 18.426 -43.618 1.00 92.69 562 ALA A N 1
ATOM 4326 C CA . ALA A 1 562 ? 8.157 17.198 -44.206 1.00 92.69 562 ALA A CA 1
ATOM 4327 C C . ALA A 1 562 ? 7.145 16.476 -45.119 1.00 92.69 562 ALA A C 1
ATOM 4329 O O . ALA A 1 562 ? 7.477 16.145 -46.258 1.00 92.69 562 ALA A O 1
ATOM 4330 N N . GLU A 1 563 ? 5.907 16.260 -44.659 1.00 91.12 563 GLU A N 1
ATOM 4331 C CA . GLU A 1 563 ? 4.882 15.532 -45.426 1.00 91.12 563 GLU A CA 1
ATOM 4332 C C . GLU A 1 563 ? 4.402 16.296 -46.671 1.00 91.12 563 GLU A C 1
ATOM 4334 O O . GLU A 1 563 ? 4.116 15.678 -47.698 1.00 91.12 563 GLU A O 1
ATOM 4339 N N . LYS A 1 564 ? 4.324 17.632 -46.613 1.00 89.56 564 LYS A N 1
ATOM 4340 C CA . LYS A 1 564 ? 3.880 18.475 -47.739 1.00 89.56 564 LYS A CA 1
ATOM 4341 C C . LYS A 1 564 ? 5.020 19.082 -48.560 1.00 89.56 564 LYS A C 1
ATOM 4343 O O . LYS A 1 564 ? 4.740 19.735 -49.559 1.00 89.56 564 LYS A O 1
ATOM 4348 N N . ARG A 1 565 ? 6.282 18.840 -48.182 1.00 91.31 565 ARG A N 1
ATOM 4349 C CA . ARG A 1 565 ? 7.492 19.397 -48.823 1.00 91.31 565 ARG A CA 1
ATOM 4350 C C . ARG A 1 565 ? 7.469 20.932 -48.925 1.00 91.31 565 ARG A C 1
ATOM 4352 O O . ARG A 1 565 ? 7.910 21.505 -49.917 1.00 91.31 565 ARG A O 1
ATOM 4359 N N . ILE A 1 566 ? 6.955 21.585 -47.884 1.00 92.62 566 ILE A N 1
ATOM 4360 C CA . ILE A 1 566 ? 6.916 23.049 -47.733 1.00 92.62 566 ILE A CA 1
ATOM 4361 C C . ILE A 1 566 ? 7.901 23.492 -46.644 1.00 92.62 566 ILE A C 1
ATOM 4363 O O . ILE A 1 566 ? 8.335 22.677 -45.832 1.00 92.62 566 ILE A O 1
ATOM 4367 N N . SER A 1 567 ? 8.265 24.776 -46.604 1.00 94.69 567 SER A N 1
ATOM 4368 C CA . SER A 1 567 ? 9.134 25.297 -45.539 1.00 94.69 567 SER A CA 1
ATOM 4369 C C . SER A 1 567 ? 8.448 25.246 -44.168 1.00 94.69 567 SER A C 1
ATOM 4371 O O . SER A 1 567 ? 7.219 25.298 -44.072 1.00 94.69 567 SER A O 1
ATOM 4373 N N . GLU A 1 568 ? 9.235 25.182 -43.087 1.00 93.44 568 GLU A N 1
ATOM 4374 C CA . GLU A 1 568 ? 8.685 25.169 -41.723 1.00 93.44 568 GLU A CA 1
ATOM 4375 C C . GLU A 1 568 ? 7.857 26.444 -41.430 1.00 93.44 568 GLU A C 1
ATOM 4377 O O . GLU A 1 568 ? 6.787 26.366 -40.828 1.00 93.44 568 GLU A O 1
ATOM 4382 N N . ASP A 1 569 ? 8.282 27.603 -41.949 1.00 92.00 569 ASP A N 1
ATOM 4383 C CA . ASP A 1 569 ? 7.553 28.876 -41.825 1.00 92.00 569 ASP A CA 1
ATOM 4384 C C . ASP A 1 569 ? 6.226 28.877 -42.626 1.00 92.00 569 ASP A C 1
ATOM 4386 O O . ASP A 1 569 ? 5.210 29.404 -42.157 1.00 92.00 569 ASP A O 1
ATOM 4390 N N . ALA A 1 570 ? 6.178 28.225 -43.797 1.00 90.19 570 ALA A N 1
ATOM 4391 C CA . ALA A 1 570 ? 4.934 28.036 -44.553 1.00 90.19 570 ALA A CA 1
ATOM 4392 C C . ALA A 1 570 ? 3.973 27.066 -43.839 1.00 90.19 570 ALA A C 1
ATOM 4394 O O . ALA A 1 570 ? 2.771 27.324 -43.769 1.00 90.19 570 ALA A O 1
ATOM 4395 N N . ALA A 1 571 ? 4.496 25.991 -43.241 1.00 93.25 571 ALA A N 1
ATOM 4396 C CA . ALA A 1 571 ? 3.715 25.062 -42.427 1.00 93.25 571 ALA A CA 1
ATOM 4397 C C . ALA A 1 571 ? 3.127 25.738 -41.172 1.00 93.25 571 ALA A C 1
ATOM 4399 O O . ALA A 1 571 ? 1.949 25.543 -40.863 1.00 93.25 571 ALA A O 1
ATOM 4400 N N . ALA A 1 572 ? 3.904 26.582 -40.482 1.00 94.62 572 ALA A N 1
ATOM 4401 C CA . ALA A 1 572 ? 3.421 27.382 -39.353 1.00 94.62 572 ALA A CA 1
ATOM 4402 C C . ALA A 1 572 ? 2.306 28.360 -39.767 1.00 94.62 572 ALA A C 1
ATOM 4404 O O . ALA A 1 572 ? 1.318 28.510 -39.045 1.00 94.62 572 ALA A O 1
ATOM 4405 N N . THR A 1 573 ? 2.426 28.967 -40.951 1.00 94.50 573 THR A N 1
ATOM 4406 C CA . THR A 1 573 ? 1.400 29.852 -41.527 1.00 94.50 573 THR A CA 1
ATOM 4407 C C . THR A 1 573 ? 0.116 29.086 -41.866 1.00 94.50 573 THR A C 1
ATOM 4409 O O . THR A 1 573 ? -0.973 29.532 -41.514 1.00 94.50 573 THR A O 1
ATOM 4412 N N . ALA A 1 574 ? 0.215 27.896 -42.467 1.00 92.12 574 ALA A N 1
ATOM 4413 C CA . ALA A 1 574 ? -0.947 27.060 -42.781 1.00 92.12 574 ALA A CA 1
ATOM 4414 C C . ALA A 1 574 ? -1.717 26.610 -41.520 1.00 92.12 574 ALA A C 1
ATOM 4416 O O . ALA A 1 574 ? -2.948 26.673 -41.484 1.00 92.12 574 ALA A O 1
ATOM 4417 N N . LEU A 1 575 ? -0.996 26.219 -40.462 1.00 93.81 575 LEU A N 1
ATOM 4418 C CA . LEU A 1 575 ? -1.584 25.875 -39.160 1.00 93.81 575 LEU A CA 1
ATOM 4419 C C . LEU A 1 575 ? -2.269 27.083 -38.499 1.00 93.81 575 LEU A C 1
ATOM 4421 O O . LEU A 1 575 ? -3.325 26.934 -37.882 1.00 93.81 575 LEU A O 1
ATOM 4425 N N . GLU A 1 576 ? -1.705 28.284 -38.643 1.00 95.44 576 GLU A N 1
ATOM 4426 C CA . GLU A 1 576 ? -2.314 29.524 -38.153 1.00 95.44 576 GLU A CA 1
ATOM 4427 C C . GLU A 1 576 ? -3.608 29.875 -38.909 1.00 95.44 576 GLU A C 1
ATOM 4429 O O . GLU A 1 576 ? -4.616 30.187 -38.271 1.00 95.44 576 GLU A O 1
ATOM 4434 N N . SER A 1 577 ? -3.631 29.737 -40.239 1.00 91.69 577 SER A N 1
ATOM 4435 C CA . SER A 1 577 ? -4.846 29.909 -41.051 1.00 91.69 577 SER A CA 1
ATOM 4436 C C . SER A 1 577 ? -5.957 28.938 -40.634 1.00 91.69 577 SER A C 1
ATOM 4438 O O . SER A 1 577 ? -7.105 29.351 -40.445 1.00 91.69 577 SER A O 1
ATOM 4440 N N . ALA A 1 578 ? -5.623 27.665 -40.394 1.00 91.75 578 ALA A N 1
ATOM 4441 C CA . ALA A 1 578 ? -6.579 26.674 -39.897 1.00 91.75 578 ALA A CA 1
ATOM 4442 C C . ALA A 1 578 ? -7.088 27.007 -38.480 1.00 91.75 578 ALA A C 1
ATOM 4444 O O . ALA A 1 578 ? -8.290 26.923 -38.215 1.00 91.75 578 ALA A O 1
ATOM 4445 N N . ARG A 1 579 ? -6.210 27.457 -37.568 1.00 94.88 579 ARG A N 1
ATOM 4446 C CA . ARG A 1 579 ? -6.608 27.943 -36.233 1.00 94.88 579 ARG A CA 1
ATOM 4447 C C . ARG A 1 579 ? -7.593 29.111 -36.330 1.00 94.88 579 ARG A C 1
ATOM 4449 O O . ARG A 1 579 ? -8.580 29.136 -35.586 1.00 94.88 579 ARG A O 1
ATOM 4456 N N . ALA A 1 580 ? -7.311 30.074 -37.207 1.00 92.62 580 ALA A N 1
ATOM 4457 C CA . ALA A 1 580 ? -8.141 31.254 -37.418 1.00 92.62 580 ALA A CA 1
ATOM 4458 C C . ALA A 1 580 ? -9.528 30.870 -37.961 1.00 92.62 580 ALA A C 1
ATOM 4460 O O . ALA A 1 580 ? -10.536 31.298 -37.395 1.00 92.62 580 ALA A O 1
ATOM 4461 N N . ALA A 1 581 ? -9.589 29.984 -38.961 1.00 90.50 581 ALA A N 1
ATOM 4462 C CA . ALA A 1 581 ? -10.839 29.446 -39.502 1.00 90.50 581 ALA A CA 1
ATOM 4463 C C . ALA A 1 581 ? -11.678 28.710 -38.436 1.00 90.50 581 ALA A C 1
ATOM 4465 O O . ALA A 1 581 ? -12.885 28.930 -38.327 1.00 90.50 581 ALA A O 1
ATOM 4466 N N . LEU A 1 582 ? -11.036 27.906 -37.578 1.00 90.25 582 LEU A N 1
ATOM 4467 C CA . LEU A 1 582 ? -11.685 27.214 -36.454 1.00 90.25 582 LEU A CA 1
ATOM 4468 C C . LEU A 1 582 ? -12.080 28.146 -35.285 1.00 90.25 582 LEU A C 1
ATOM 4470 O O . LEU A 1 582 ? -12.765 27.704 -34.355 1.00 90.25 582 LEU A O 1
ATOM 4474 N N . LYS A 1 583 ? -11.635 29.412 -35.297 1.00 92.75 583 LYS A N 1
ATOM 4475 C CA . LYS A 1 583 ? -11.814 30.411 -34.225 1.00 92.75 583 LYS A CA 1
ATOM 4476 C C . LYS A 1 583 ? -11.362 29.893 -32.847 1.00 92.75 583 LYS A C 1
ATOM 4478 O O . LYS A 1 583 ? -12.062 30.061 -31.846 1.00 92.75 583 LYS A O 1
ATOM 4483 N N . LYS A 1 584 ? -10.202 29.222 -32.780 1.00 93.81 584 LYS A N 1
ATOM 4484 C CA . LYS A 1 584 ? -9.654 28.625 -31.538 1.00 93.81 584 LYS A CA 1
ATOM 4485 C C . LYS A 1 584 ? -8.401 29.336 -31.032 1.00 93.81 584 LYS A C 1
ATOM 4487 O O . LYS A 1 584 ? -7.657 29.940 -31.798 1.00 93.81 584 LYS A O 1
ATOM 4492 N N . SER A 1 585 ? -8.143 29.250 -29.728 1.00 93.00 585 SER A N 1
ATOM 4493 C CA . SER A 1 585 ? -6.917 29.773 -29.112 1.00 93.00 585 SER A CA 1
ATOM 4494 C C . SER A 1 585 ? -5.712 28.856 -29.358 1.00 93.00 585 SER A C 1
ATOM 4496 O O . SER A 1 585 ? -5.860 27.664 -29.636 1.00 93.00 585 SER A O 1
ATOM 4498 N N . VAL A 1 586 ? -4.498 29.389 -29.198 1.00 90.75 586 VAL A N 1
ATOM 4499 C CA . VAL A 1 586 ? -3.258 28.592 -29.242 1.00 90.75 586 VAL A CA 1
ATOM 4500 C C . VAL A 1 586 ? -3.205 27.540 -28.122 1.00 90.75 586 VAL A C 1
ATOM 4502 O O . VAL A 1 586 ? -2.771 26.419 -28.368 1.00 90.75 586 VAL A O 1
ATOM 4505 N N . ASP A 1 587 ? -3.716 27.840 -26.923 1.00 89.75 587 ASP A N 1
ATOM 4506 C CA . ASP A 1 587 ? -3.857 26.852 -25.836 1.00 89.75 587 ASP A CA 1
ATOM 4507 C C . ASP A 1 587 ? -4.784 25.683 -26.228 1.00 89.75 587 ASP A C 1
ATOM 4509 O O . ASP A 1 587 ? -4.469 24.520 -25.964 1.00 89.75 587 ASP A O 1
ATOM 4513 N N . TRP A 1 588 ? -5.890 25.963 -26.929 1.00 93.12 588 TRP A N 1
ATOM 4514 C CA . TRP A 1 588 ? -6.757 24.911 -27.462 1.00 93.12 588 TRP A CA 1
ATOM 4515 C C . TRP A 1 588 ? -6.015 24.048 -28.492 1.00 93.12 588 TRP A C 1
ATOM 4517 O O . TRP A 1 588 ? -6.126 22.822 -28.448 1.00 93.12 588 TRP A O 1
ATOM 4527 N N . CYS A 1 589 ? -5.201 24.664 -29.355 1.00 90.50 589 CYS A N 1
ATOM 4528 C CA . CYS A 1 589 ? -4.398 23.977 -30.373 1.00 90.50 589 CYS A CA 1
ATOM 4529 C C . CYS A 1 589 ? -3.346 23.030 -29.775 1.00 90.50 589 CYS A C 1
ATOM 4531 O O . CYS A 1 589 ? -3.176 21.918 -30.262 1.00 90.50 589 CYS A O 1
ATOM 4533 N N . GLN A 1 590 ? -2.694 23.418 -28.673 1.00 90.88 590 GLN A N 1
ATOM 4534 C CA . GLN A 1 590 ? -1.740 22.568 -27.935 1.00 90.88 590 GLN A CA 1
ATOM 4535 C C . GLN A 1 590 ? -2.402 21.333 -27.281 1.00 90.88 590 GLN A C 1
ATOM 4537 O O . GLN A 1 590 ? -1.727 20.375 -26.881 1.00 90.88 590 GLN A O 1
ATOM 4542 N N . LYS A 1 591 ? -3.733 21.350 -27.140 1.00 90.56 591 LYS A N 1
ATOM 4543 C CA . LYS A 1 591 ? -4.535 20.258 -26.569 1.00 90.56 591 LYS A CA 1
ATOM 4544 C C . LYS A 1 591 ? -5.206 19.392 -27.641 1.00 90.56 591 LYS A C 1
ATOM 4546 O O . LYS A 1 591 ? -5.352 18.200 -27.406 1.00 90.56 591 LYS A O 1
ATOM 4551 N N . HIS A 1 592 ? -5.552 19.965 -28.796 1.00 92.88 592 HIS A N 1
ATOM 4552 C CA . HIS A 1 592 ? -6.327 19.327 -29.873 1.00 92.88 592 HIS A CA 1
ATOM 4553 C C . HIS A 1 592 ? -5.553 19.318 -31.196 1.00 92.88 592 HIS A C 1
ATOM 4555 O O . HIS A 1 592 ? -6.028 19.749 -32.249 1.00 92.88 592 HIS A O 1
ATOM 4561 N N . THR A 1 593 ? -4.323 18.835 -31.108 1.00 91.06 593 THR A N 1
ATOM 4562 C CA . THR A 1 593 ? -3.329 18.831 -32.178 1.00 91.06 593 THR A CA 1
ATOM 4563 C C . THR A 1 593 ? -3.779 18.107 -33.441 1.00 91.06 593 THR A C 1
ATOM 4565 O O . THR A 1 593 ? -3.563 18.611 -34.540 1.00 91.06 593 THR A O 1
ATOM 4568 N N . ASP A 1 594 ? -4.457 16.972 -33.294 1.00 89.50 594 ASP A N 1
ATOM 4569 C CA . ASP A 1 594 ? -4.872 16.131 -34.422 1.00 89.50 594 ASP A CA 1
ATOM 4570 C C . ASP A 1 594 ? -6.029 16.770 -35.206 1.00 89.50 594 ASP A C 1
ATOM 4572 O O . ASP A 1 594 ? -6.067 16.708 -36.436 1.00 89.50 594 ASP A O 1
ATOM 4576 N N . ILE A 1 595 ? -6.926 17.474 -34.502 1.00 91.44 595 ILE A N 1
ATOM 4577 C CA . ILE A 1 595 ? -8.038 18.227 -35.103 1.00 91.44 595 ILE A CA 1
ATOM 4578 C C . ILE A 1 595 ? -7.495 19.422 -35.892 1.00 91.44 595 ILE A C 1
ATOM 4580 O O . ILE A 1 595 ? -7.905 19.644 -37.030 1.00 91.44 595 ILE A O 1
ATOM 4584 N N . LEU A 1 596 ? -6.541 20.167 -35.318 1.00 92.12 596 LEU A N 1
ATOM 4585 C CA . LEU A 1 596 ? -5.875 21.268 -36.017 1.00 92.12 596 LEU A CA 1
ATOM 4586 C C . LEU A 1 596 ? -5.137 20.772 -37.269 1.00 92.12 596 LEU A C 1
ATOM 4588 O O . LEU A 1 596 ? -5.247 21.383 -38.332 1.00 92.12 596 LEU A O 1
ATOM 4592 N N . TYR A 1 597 ? -4.403 19.665 -37.152 1.00 91.12 597 TYR A N 1
ATOM 4593 C CA . TYR A 1 597 ? -3.656 19.083 -38.263 1.00 91.12 597 TYR A CA 1
ATOM 4594 C C . TYR A 1 597 ? -4.584 18.637 -39.399 1.00 91.12 597 TYR A C 1
ATOM 4596 O O . TYR A 1 597 ? -4.373 19.019 -40.547 1.00 91.12 597 TYR A O 1
ATOM 4604 N N . THR A 1 598 ? -5.671 17.932 -39.071 1.00 91.25 598 THR A N 1
ATOM 4605 C CA . THR A 1 598 ? -6.696 17.520 -40.046 1.00 91.25 598 THR A CA 1
ATOM 4606 C C . THR A 1 598 ? -7.325 18.725 -40.746 1.00 91.25 598 THR A C 1
ATOM 4608 O O . THR A 1 598 ? -7.411 18.742 -41.970 1.00 91.25 598 THR A O 1
ATOM 4611 N N . ALA A 1 599 ? -7.694 19.770 -39.997 1.00 89.06 599 ALA A N 1
ATOM 4612 C CA . ALA A 1 599 ? -8.235 20.999 -40.579 1.00 89.06 599 ALA A CA 1
ATOM 4613 C C . ALA A 1 599 ? -7.230 21.693 -41.519 1.00 89.06 599 ALA A C 1
ATOM 4615 O O . ALA A 1 599 ? -7.608 22.169 -42.586 1.00 89.06 599 ALA A O 1
ATOM 4616 N N . THR A 1 600 ? -5.943 21.693 -41.161 1.00 90.62 600 THR A N 1
ATOM 4617 C CA . THR A 1 600 ? -4.876 22.265 -41.999 1.00 90.62 600 THR A CA 1
ATOM 4618 C C . THR A 1 600 ? -4.677 21.476 -43.289 1.00 90.62 600 THR A C 1
ATOM 4620 O O . THR A 1 600 ? -4.472 22.076 -44.340 1.00 90.62 600 THR A O 1
ATOM 4623 N N . LEU A 1 601 ? -4.780 20.143 -43.244 1.00 88.31 601 LEU A N 1
ATOM 4624 C CA . LEU A 1 601 ? -4.731 19.314 -44.449 1.00 88.31 601 LEU A CA 1
ATOM 4625 C C . LEU A 1 601 ? -5.889 19.628 -45.402 1.00 88.31 601 LEU A C 1
ATOM 4627 O O . LEU A 1 601 ? -5.644 19.750 -46.599 1.00 88.31 601 LEU A O 1
ATOM 4631 N N . SER A 1 602 ? -7.108 19.827 -44.890 1.00 81.62 602 SER A N 1
ATOM 4632 C CA . SER A 1 602 ? -8.251 20.245 -45.715 1.00 81.62 602 SER A CA 1
ATOM 4633 C C . SER A 1 602 ? -8.022 21.611 -46.379 1.00 81.62 602 SER A C 1
ATOM 4635 O O . SER A 1 602 ? -8.330 21.778 -47.556 1.00 81.62 602 SER A O 1
ATOM 4637 N N . CYS A 1 603 ? -7.427 22.570 -45.659 1.00 72.94 603 CYS A N 1
ATOM 4638 C CA . CYS A 1 603 ? -7.101 23.901 -46.187 1.00 72.94 603 CYS A CA 1
ATOM 4639 C C . CYS A 1 603 ? -5.906 23.943 -47.161 1.00 72.94 603 CYS A C 1
ATOM 4641 O O . CYS A 1 603 ? -5.709 24.967 -47.799 1.00 72.94 603 CYS A O 1
ATOM 4643 N N . LEU A 1 604 ? -5.102 22.877 -47.260 1.00 74.69 604 LEU A N 1
ATOM 4644 C CA . LEU A 1 604 ? -3.951 22.766 -48.177 1.00 74.69 604 LEU A CA 1
ATOM 4645 C C . LEU A 1 604 ? -4.246 21.916 -49.428 1.00 74.69 604 LEU A C 1
ATOM 4647 O O . LEU A 1 604 ? -3.345 21.650 -50.221 1.00 74.69 604 LEU A O 1
ATOM 4651 N N . VAL A 1 605 ? -5.479 21.423 -49.559 1.00 58.69 605 VAL A N 1
ATOM 4652 C CA . VAL A 1 605 ? -5.978 20.641 -50.708 1.00 58.69 605 VAL A CA 1
ATOM 4653 C C . VAL A 1 605 ? -7.034 21.439 -51.503 1.00 58.69 605 VAL A C 1
ATOM 4655 O O . VAL A 1 605 ? -7.535 20.958 -52.516 1.00 58.69 605 VAL A O 1
ATOM 4658 N N . SER A 1 606 ? -7.337 22.666 -51.057 1.00 44.12 606 SER A N 1
ATOM 4659 C CA . SER A 1 606 ? -8.123 23.683 -51.774 1.00 44.12 606 SER A CA 1
ATOM 4660 C C . SER A 1 606 ? -7.200 24.739 -52.376 1.00 44.12 606 SER A C 1
ATOM 4662 O O . SER A 1 606 ? -7.542 25.244 -53.463 1.00 44.12 606 SER A O 1
#